Protein AF-0000000080960542 (afdb_homodimer)

Radius of gyration: 26.19 Å; Cα contacts (8 Å, |Δi|>4): 941; chains: 2; bounding box: 47×81×55 Å

Solvent-accessible surface are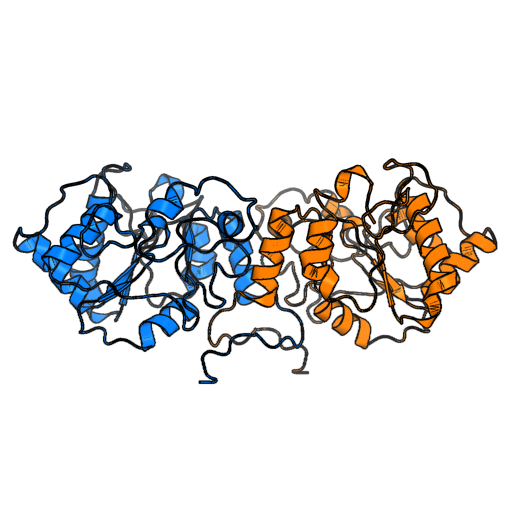a (backbone atoms only — not comparable to full-atom values): 26101 Å² total; per-residue (Å²): 63,54,46,80,87,36,41,79,65,24,39,49,44,38,52,74,43,56,47,66,71,45,94,74,78,77,46,41,22,39,49,66,56,92,57,85,34,47,47,62,75,48,72,84,54,70,68,29,45,28,58,48,51,52,49,48,51,44,51,40,55,74,76,39,51,88,77,48,57,64,49,73,50,46,40,45,34,39,46,54,37,60,46,19,45,50,58,67,50,67,81,56,62,37,81,40,38,32,35,34,32,26,55,27,39,87,88,28,94,90,25,25,35,38,52,51,22,11,35,34,28,16,46,37,25,48,51,38,53,49,46,25,47,74,70,61,78,27,73,94,82,52,49,50,38,30,58,42,50,21,46,38,32,55,75,58,66,30,42,77,50,81,56,44,47,98,85,66,16,42,20,38,25,61,44,42,65,65,78,36,31,43,70,67,69,95,60,85,74,54,70,79,56,66,35,40,61,59,87,76,55,70,11,81,67,25,53,29,41,49,38,25,24,30,4,79,35,50,48,52,46,41,46,38,48,48,41,33,45,64,41,40,38,50,54,90,66,75,61,88,75,54,88,78,73,112,66,53,45,81,88,35,40,78,62,22,39,47,44,38,52,72,44,54,46,65,72,44,93,76,79,77,46,40,21,39,50,64,56,93,57,86,34,46,47,64,75,48,72,85,55,72,69,28,46,29,57,50,51,54,48,48,54,46,51,38,56,73,76,39,48,88,76,47,58,64,49,76,49,46,41,44,33,39,46,53,38,61,47,20,46,51,58,67,49,68,80,56,62,40,81,41,39,31,36,35,32,28,52,26,40,87,88,28,94,89,25,26,34,38,52,50,21,11,35,33,27,18,44,37,25,48,52,38,53,49,46,26,46,75,70,60,79,26,73,94,81,51,48,49,39,31,59,43,50,21,45,37,32,54,74,57,66,30,42,77,51,82,55,44,46,99,86,66,17,42,20,39,25,61,45,43,65,65,78,37,32,44,70,69,70,95,59,83,76,55,70,75,57,68,35,40,62,59,87,76,56,70,13,82,69,25,54,29,40,48,37,24,24,30,4,81,35,51,49,52,47,42,45,40,49,47,40,32,45,64,41,38,40,49,55,90,64,75,62,88,77,55,88,78,70,113

Structure (mmCIF, N/CA/C/O backbone):
data_AF-0000000080960542-model_v1
#
loop_
_entity.id
_entity.type
_entity.pdbx_description
1 polymer 'Glycoprotein-N-acetylgalactosamine 3-beta-galactosyltransferase 1'
#
loop_
_atom_site.group_PDB
_atom_site.id
_atom_site.type_symbol
_atom_site.label_atom_id
_atom_site.label_alt_id
_atom_site.label_comp_id
_atom_site.label_asym_id
_atom_site.label_entity_id
_atom_site.label_seq_id
_atom_site.pdbx_PDB_ins_code
_atom_site.Cartn_x
_atom_site.Cartn_y
_atom_site.Cartn_z
_atom_site.occupancy
_atom_site.B_iso_or_equiv
_atom_site.auth_seq_id
_atom_site.auth_comp_id
_atom_site.auth_asym_id
_atom_site.auth_atom_id
_atom_site.pdbx_PDB_model_num
ATOM 1 N N . MET A 1 1 ? 9.867 -16.922 -12.336 1 95.31 1 MET A N 1
ATOM 2 C CA . MET A 1 1 ? 10.352 -16.953 -13.711 1 95.31 1 MET A CA 1
ATOM 3 C C . MET A 1 1 ? 11.039 -15.648 -14.078 1 95.31 1 MET A C 1
ATOM 5 O O . MET A 1 1 ? 10.484 -14.562 -13.867 1 95.31 1 MET A O 1
ATOM 9 N N . THR A 1 2 ? 12.234 -15.68 -14.602 1 93.56 2 THR A N 1
ATOM 10 C CA . THR A 1 2 ? 12.992 -14.477 -14.906 1 93.56 2 THR A CA 1
ATOM 11 C C . THR A 1 2 ? 13.82 -14.664 -16.172 1 93.56 2 THR A C 1
ATOM 13 O O . THR A 1 2 ? 13.719 -15.695 -16.844 1 93.56 2 THR A O 1
ATOM 16 N N . GLN A 1 3 ? 14.453 -13.609 -16.641 1 92.19 3 GLN A N 1
ATOM 17 C CA . GLN A 1 3 ? 15.375 -13.594 -17.766 1 92.19 3 GLN A CA 1
ATOM 18 C C . GLN A 1 3 ? 16.703 -12.938 -17.375 1 92.19 3 GLN A C 1
ATOM 20 O O . GLN A 1 3 ? 16.75 -12.109 -16.469 1 92.19 3 GLN A O 1
ATOM 25 N N . PRO A 1 4 ? 17.672 -13.328 -18.094 1 90.44 4 PRO A N 1
ATOM 26 C CA . PRO A 1 4 ? 19.016 -12.859 -17.719 1 90.44 4 PRO A CA 1
ATOM 27 C C . PRO A 1 4 ? 19.094 -11.344 -17.594 1 90.44 4 PRO A C 1
ATOM 29 O O . PRO A 1 4 ? 19.656 -10.82 -16.625 1 90.44 4 PRO A O 1
ATOM 32 N N . PRO A 1 5 ? 18.5 -10.562 -18.406 1 90.62 5 PRO A N 1
ATOM 33 C CA . PRO A 1 5 ? 18.641 -9.109 -18.297 1 90.62 5 PRO A CA 1
ATOM 34 C C . PRO A 1 5 ? 17.891 -8.531 -17.094 1 90.62 5 PRO A C 1
ATOM 36 O O . PRO A 1 5 ? 18.078 -7.371 -16.734 1 90.62 5 PRO A O 1
ATOM 39 N N . HIS A 1 6 ? 17.062 -9.359 -16.5 1 92.88 6 HIS A N 1
ATOM 40 C CA . HIS A 1 6 ? 16.172 -8.812 -15.484 1 92.88 6 HIS A CA 1
ATOM 41 C C . HIS A 1 6 ? 16.641 -9.172 -14.078 1 92.88 6 HIS A C 1
ATOM 43 O O . HIS A 1 6 ? 15.992 -8.82 -13.094 1 92.88 6 HIS A O 1
ATOM 49 N N . LEU A 1 7 ? 17.781 -9.844 -13.969 1 93.75 7 LEU A N 1
ATOM 50 C CA . LEU A 1 7 ? 18.219 -10.344 -12.672 1 93.75 7 LEU A CA 1
ATOM 51 C C . LEU A 1 7 ? 18.484 -9.195 -11.703 1 93.75 7 LEU A C 1
ATOM 53 O O . LEU A 1 7 ? 18.047 -9.227 -10.562 1 93.75 7 LEU A O 1
ATOM 57 N N . GLU A 1 8 ? 19.125 -8.164 -12.203 1 89.88 8 GLU A N 1
ATOM 58 C CA . GLU A 1 8 ? 19.438 -7.023 -11.352 1 89.88 8 GLU A CA 1
ATOM 59 C C . GLU A 1 8 ? 18.25 -6.082 -11.227 1 89.88 8 GLU A C 1
ATOM 61 O O . GLU A 1 8 ? 18 -5.527 -10.148 1 89.88 8 GLU A O 1
ATOM 66 N N . SER A 1 9 ? 17.531 -5.918 -12.234 1 92.44 9 SER A N 1
ATOM 67 C CA . SER A 1 9 ? 16.484 -4.902 -12.273 1 92.44 9 SER A CA 1
ATOM 68 C C . SER A 1 9 ? 15.195 -5.422 -11.664 1 92.44 9 SER A C 1
ATOM 70 O O . SER A 1 9 ? 14.336 -4.637 -11.25 1 92.44 9 SER A O 1
ATOM 72 N N . ARG A 1 10 ? 15.055 -6.758 -11.578 1 95.12 10 ARG A N 1
ATOM 73 C CA . ARG A 1 10 ? 13.781 -7.289 -11.109 1 95.12 10 ARG A CA 1
ATOM 74 C C . ARG A 1 10 ? 13.992 -8.398 -10.086 1 95.12 10 ARG A C 1
ATOM 76 O O . ARG A 1 10 ? 13.625 -8.25 -8.914 1 95.12 10 ARG A O 1
ATOM 83 N N . THR A 1 11 ? 14.695 -9.414 -10.445 1 96.56 11 THR A N 1
ATOM 84 C CA . THR A 1 11 ? 14.781 -10.648 -9.68 1 96.56 11 THR A CA 1
ATOM 85 C C . THR A 1 11 ? 15.391 -10.383 -8.305 1 96.56 11 THR A C 1
ATOM 87 O O . THR A 1 11 ? 14.953 -10.969 -7.305 1 96.56 11 THR A O 1
ATOM 90 N N . GLN A 1 12 ? 16.375 -9.578 -8.242 1 95.12 12 GLN A N 1
ATOM 91 C CA . GLN A 1 12 ? 17.016 -9.289 -6.961 1 95.12 12 GLN A CA 1
ATOM 92 C C . GLN A 1 12 ? 16.016 -8.68 -5.977 1 95.12 12 GLN A C 1
ATOM 94 O O . GLN A 1 12 ? 16.125 -8.906 -4.77 1 95.12 12 GLN A O 1
ATOM 99 N N . HIS A 1 13 ? 15.102 -7.895 -6.422 1 94.31 13 HIS A N 1
ATOM 100 C CA . HIS A 1 13 ? 14.125 -7.246 -5.555 1 94.31 13 HIS A CA 1
ATOM 101 C C . HIS A 1 13 ? 13.086 -8.242 -5.062 1 94.31 13 HIS A C 1
ATOM 103 O O . HIS A 1 13 ? 12.539 -8.086 -3.967 1 94.31 13 HIS A O 1
ATOM 109 N N . VAL A 1 14 ? 12.82 -9.297 -5.863 1 97.19 14 VAL A N 1
ATOM 110 C CA . VAL A 1 14 ? 12.016 -10.414 -5.379 1 97.19 14 VAL A CA 1
ATOM 111 C C . VAL A 1 14 ? 12.742 -11.109 -4.227 1 97.19 14 VAL A C 1
ATOM 113 O O . VAL A 1 14 ? 12.156 -11.336 -3.164 1 97.19 14 VAL A O 1
ATOM 116 N N . ARG A 1 15 ? 13.977 -11.391 -4.449 1 96.38 15 ARG A N 1
ATOM 117 C CA . ARG A 1 15 ? 14.797 -12.031 -3.43 1 96.38 15 ARG A CA 1
ATOM 118 C C . ARG A 1 15 ? 14.82 -11.211 -2.146 1 96.38 15 ARG A C 1
ATOM 120 O O . ARG A 1 15 ? 14.766 -11.766 -1.047 1 96.38 15 ARG A O 1
ATOM 127 N N . ASP A 1 16 ? 14.844 -9.906 -2.244 1 93.12 16 ASP A N 1
ATOM 128 C CA . ASP A 1 16 ? 15.031 -9.008 -1.105 1 93.12 16 ASP A CA 1
ATOM 129 C C . ASP A 1 16 ? 13.711 -8.711 -0.406 1 93.12 16 ASP A C 1
ATOM 131 O O . ASP A 1 16 ? 13.688 -8.086 0.652 1 93.12 16 ASP A O 1
ATOM 135 N N . THR A 1 17 ? 12.602 -9.125 -0.928 1 94.75 17 THR A N 1
ATOM 136 C CA . THR A 1 17 ? 11.297 -8.859 -0.336 1 94.75 17 THR A CA 1
ATOM 137 C C . THR A 1 17 ? 10.562 -10.164 -0.037 1 94.75 17 THR A C 1
ATOM 139 O O . THR A 1 17 ? 10.922 -10.883 0.896 1 94.75 17 THR A O 1
ATOM 142 N N . TRP A 1 18 ? 9.539 -10.508 -0.913 1 97.44 18 TRP A N 1
ATOM 143 C CA . TRP A 1 18 ? 8.672 -11.617 -0.547 1 97.44 18 TRP A CA 1
ATOM 144 C C . TRP A 1 18 ? 9.383 -12.953 -0.739 1 97.44 18 TRP A C 1
ATOM 146 O O . TRP A 1 18 ? 9 -13.961 -0.132 1 97.44 18 TRP A O 1
ATOM 156 N N . GLY A 1 19 ? 10.453 -12.992 -1.584 1 97.31 19 GLY A N 1
ATOM 157 C CA . GLY A 1 19 ? 11.203 -14.219 -1.779 1 97.31 19 GLY A CA 1
ATOM 158 C C . GLY A 1 19 ? 11.766 -14.789 -0.49 1 97.31 19 GLY A C 1
ATOM 159 O O . GLY A 1 19 ? 11.906 -16 -0.35 1 97.31 19 GLY A O 1
ATOM 160 N N . LYS A 1 20 ? 12.016 -13.961 0.473 1 95.94 20 LYS A N 1
ATOM 161 C CA . LYS A 1 20 ? 12.594 -14.367 1.75 1 95.94 20 LYS A CA 1
ATOM 162 C C . LYS A 1 20 ? 11.609 -15.188 2.572 1 95.94 20 LYS A C 1
ATOM 164 O O . LYS A 1 20 ? 12 -15.891 3.506 1 95.94 20 LYS A O 1
ATOM 169 N N . ARG A 1 21 ? 10.445 -15.172 2.23 1 95.81 21 ARG A N 1
ATOM 170 C CA . ARG A 1 21 ? 9.406 -15.805 3.033 1 95.81 21 ARG A CA 1
ATOM 171 C C . ARG A 1 21 ? 9.039 -17.172 2.471 1 95.81 21 ARG A C 1
ATOM 173 O O . ARG A 1 21 ? 8.211 -17.891 3.045 1 95.81 21 ARG A O 1
ATOM 180 N N . CYS A 1 22 ? 9.641 -17.484 1.341 1 97.12 22 CYS A N 1
ATOM 181 C CA . CYS A 1 22 ? 9.391 -18.781 0.727 1 97.12 22 CYS A CA 1
ATOM 182 C C . CYS A 1 22 ? 10.109 -19.891 1.483 1 97.12 22 CYS A C 1
ATOM 184 O O . CYS A 1 22 ? 11.211 -19.688 1.997 1 97.12 22 CYS A O 1
ATOM 186 N N . ASN A 1 23 ? 9.461 -21.047 1.606 1 96.94 23 ASN A N 1
ATOM 187 C CA . ASN A 1 23 ? 10.188 -22.219 2.082 1 96.94 23 ASN A CA 1
ATOM 188 C C . ASN A 1 23 ? 11.336 -22.594 1.149 1 96.94 23 ASN A C 1
ATOM 190 O O . ASN A 1 23 ? 12.438 -22.906 1.606 1 96.94 23 ASN A O 1
ATOM 194 N N . ILE A 1 24 ? 11.047 -22.672 -0.065 1 97.69 24 ILE A N 1
ATOM 195 C CA . ILE A 1 24 ? 12 -22.906 -1.145 1 97.69 24 ILE A CA 1
ATOM 196 C C . ILE A 1 24 ? 11.703 -21.953 -2.307 1 97.69 24 ILE A C 1
ATOM 198 O O . ILE A 1 24 ? 10.547 -21.812 -2.717 1 97.69 24 ILE A O 1
ATOM 202 N N . ILE A 1 25 ? 12.703 -21.234 -2.793 1 97.75 25 ILE A N 1
ATOM 203 C CA . ILE A 1 25 ? 12.531 -20.375 -3.961 1 97.75 25 ILE A CA 1
ATOM 204 C C . ILE A 1 25 ? 13.562 -20.734 -5.023 1 97.75 25 ILE A C 1
ATOM 206 O O . ILE A 1 25 ? 14.75 -20.906 -4.715 1 97.75 25 ILE A O 1
ATOM 210 N N . LEU A 1 26 ? 13.094 -20.984 -6.188 1 97.75 26 LEU A N 1
ATOM 211 C CA . LEU A 1 26 ? 13.945 -21.234 -7.344 1 97.75 26 LEU A CA 1
ATOM 212 C C . LEU A 1 26 ? 13.812 -20.125 -8.375 1 97.75 26 LEU A C 1
ATOM 214 O O . LEU A 1 26 ? 12.695 -19.766 -8.758 1 97.75 26 LEU A O 1
ATOM 218 N N . TYR A 1 27 ? 14.891 -19.516 -8.789 1 97.31 27 TYR A N 1
ATOM 219 C CA . TYR A 1 27 ? 14.891 -18.531 -9.867 1 97.31 27 TYR A CA 1
ATOM 220 C C . TYR A 1 27 ? 15.172 -19.203 -11.211 1 97.31 27 TYR A C 1
ATOM 222 O O . TYR A 1 27 ? 16.328 -19.453 -11.555 1 97.31 27 TYR A O 1
ATOM 230 N N . MET A 1 28 ? 14.078 -19.438 -11.914 1 95.94 28 MET A N 1
ATOM 231 C CA . MET A 1 28 ? 14.148 -20.172 -13.172 1 95.94 28 MET A CA 1
ATOM 232 C C . MET A 1 28 ? 14.453 -19.25 -14.336 1 95.94 28 MET A C 1
ATOM 234 O O . MET A 1 28 ? 13.719 -18.297 -14.594 1 95.94 28 MET A O 1
ATOM 238 N N . SER A 1 29 ? 15.523 -19.484 -14.992 1 93.69 29 SER A N 1
ATOM 239 C CA . SER A 1 29 ? 15.969 -18.672 -16.125 1 93.69 29 SER A CA 1
ATOM 240 C C . SER A 1 29 ? 16.438 -19.547 -17.281 1 93.69 29 SER A C 1
ATOM 242 O O . SER A 1 29 ? 16.406 -20.781 -17.203 1 93.69 29 SER A O 1
ATOM 244 N N . SER A 1 30 ? 16.734 -18.906 -18.422 1 90.88 30 SER A N 1
ATOM 245 C CA . SER A 1 30 ? 17.203 -19.656 -19.594 1 90.88 30 SER A CA 1
ATOM 246 C C . SER A 1 30 ?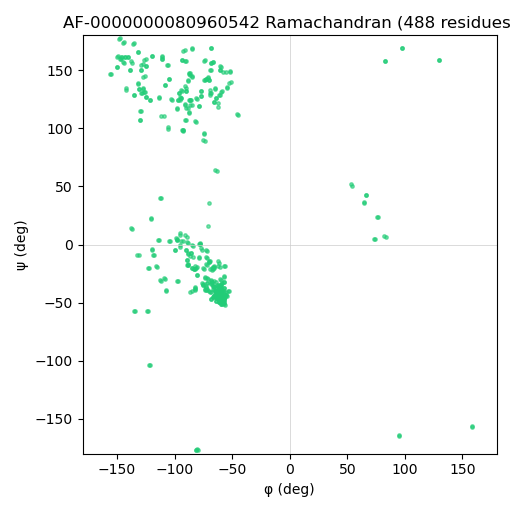 18.625 -20.156 -19.375 1 90.88 30 SER A C 1
ATOM 248 O O . SER A 1 30 ? 19 -21.188 -19.938 1 90.88 30 SER A O 1
ATOM 250 N N . LYS A 1 31 ? 19.359 -19.453 -18.609 1 89.69 31 LYS A N 1
ATOM 251 C CA . LYS A 1 31 ? 20.75 -19.812 -18.391 1 89.69 31 LYS A CA 1
ATOM 252 C C . LYS A 1 31 ? 21.141 -19.672 -16.922 1 89.69 31 LYS A C 1
ATOM 254 O O . LYS A 1 31 ? 20.469 -18.953 -16.156 1 89.69 31 LYS A O 1
ATOM 259 N N . GLU A 1 32 ? 22.203 -20.406 -16.578 1 89.56 32 GLU A N 1
ATOM 260 C CA . GLU A 1 32 ? 22.797 -20.203 -15.266 1 89.56 32 GLU A CA 1
ATOM 261 C C . GLU A 1 32 ? 23.484 -18.844 -15.172 1 89.56 32 GLU A C 1
ATOM 263 O O . GLU A 1 32 ? 23.922 -18.297 -16.188 1 89.56 32 GLU A O 1
ATOM 268 N N . SER A 1 33 ? 23.5 -18.312 -14.008 1 90 33 SER A N 1
ATOM 269 C CA . SER A 1 33 ? 24.141 -17.031 -13.766 1 90 33 SER A CA 1
ATOM 270 C C . SER A 1 33 ? 24.734 -16.953 -12.359 1 90 33 SER A C 1
ATOM 272 O O . SER A 1 33 ? 24.672 -17.922 -11.602 1 90 33 SER A O 1
ATOM 274 N N . ASP A 1 34 ? 25.375 -15.852 -12.07 1 88.81 34 ASP A N 1
ATOM 275 C CA . ASP A 1 34 ? 25.891 -15.648 -10.719 1 88.81 34 ASP A CA 1
ATOM 276 C C . ASP A 1 34 ? 24.75 -15.531 -9.703 1 88.81 34 ASP A C 1
ATOM 278 O O . ASP A 1 34 ? 24.922 -15.852 -8.531 1 88.81 34 ASP A O 1
ATOM 282 N N . PHE A 1 35 ? 23.719 -14.984 -10.273 1 89.5 35 PHE A N 1
ATOM 283 C CA . PHE A 1 35 ? 22.5 -15.141 -9.492 1 89.5 35 PHE A CA 1
ATOM 284 C C . PHE A 1 35 ? 22.109 -16.609 -9.383 1 89.5 35 PHE A C 1
ATOM 286 O O . PHE A 1 35 ? 22.312 -17.391 -10.32 1 89.5 35 PHE A O 1
ATOM 293 N N . PRO A 1 36 ? 21.75 -17.125 -8.242 1 91.56 36 PRO A N 1
ATOM 294 C CA . PRO A 1 36 ? 21.484 -18.562 -8.109 1 91.56 36 PRO A CA 1
ATOM 295 C C . PRO A 1 36 ? 20.281 -19.016 -8.938 1 91.56 36 PRO A C 1
ATOM 297 O O . PRO A 1 36 ? 19.359 -19.625 -8.406 1 91.56 36 PRO A O 1
ATOM 300 N N . THR A 1 37 ? 20.469 -18.875 -10.242 1 94.44 37 THR A N 1
ATOM 301 C CA . THR A 1 37 ? 19.422 -19.266 -11.164 1 94.44 37 THR A CA 1
ATOM 302 C C . THR A 1 37 ? 19.547 -20.75 -11.516 1 94.44 37 THR A C 1
ATOM 304 O O . THR A 1 37 ? 20.641 -21.312 -11.508 1 94.44 37 THR A O 1
ATOM 307 N N . VAL A 1 38 ? 18.422 -21.359 -11.719 1 94.44 38 VAL A N 1
ATOM 308 C CA . VAL A 1 38 ? 18.359 -22.656 -12.391 1 94.44 38 VAL A CA 1
ATOM 309 C C . VAL A 1 38 ? 18.266 -22.453 -13.898 1 94.44 38 VAL A C 1
ATOM 311 O O . VAL A 1 38 ? 17.281 -21.891 -14.391 1 94.44 38 VAL A O 1
ATOM 314 N N . GLY A 1 39 ? 19.281 -22.844 -14.578 1 93.5 39 GLY A N 1
ATOM 315 C CA . GLY A 1 39 ? 19.281 -22.75 -16.031 1 93.5 39 GLY A CA 1
ATOM 316 C C . GLY A 1 39 ? 18.484 -23.859 -16.703 1 93.5 39 GLY A C 1
ATOM 317 O O . GLY A 1 39 ? 18.844 -25.031 -16.609 1 93.5 39 GLY A O 1
ATOM 318 N N . LEU A 1 40 ? 17.438 -23.531 -17.453 1 91.88 40 LEU A N 1
ATOM 319 C CA . LEU A 1 40 ? 16.531 -24.516 -18.016 1 91.88 40 LEU A CA 1
ATOM 320 C C . LEU A 1 40 ? 16.938 -24.875 -19.453 1 91.88 40 LEU A C 1
ATOM 322 O O . LEU A 1 40 ? 16.359 -25.766 -20.062 1 91.88 40 LEU A O 1
ATOM 326 N N . ASN A 1 41 ? 17.953 -24.266 -19.906 1 86.25 41 ASN A N 1
ATOM 327 C CA . ASN A 1 41 ? 18.5 -24.516 -21.234 1 86.25 41 ASN A CA 1
ATOM 328 C C . ASN A 1 41 ? 17.422 -24.375 -22.312 1 86.25 41 ASN A C 1
ATOM 330 O O . ASN A 1 41 ? 17.234 -25.281 -23.125 1 86.25 41 ASN A O 1
ATOM 334 N N . VAL A 1 42 ? 16.734 -23.234 -22.266 1 85.56 42 VAL A N 1
ATOM 335 C CA . VAL A 1 42 ? 15.719 -22.891 -23.25 1 85.56 42 VAL A CA 1
ATOM 336 C C . VAL A 1 42 ? 16.031 -21.516 -23.844 1 85.56 42 VAL A C 1
ATOM 338 O O . VAL A 1 42 ? 16.828 -20.766 -23.281 1 85.56 42 VAL A O 1
ATOM 341 N N . SER A 1 43 ? 15.469 -21.312 -25.016 1 80.88 43 SER A N 1
ATOM 342 C CA . SER A 1 43 ? 15.633 -20 -25.625 1 80.88 43 SER A CA 1
ATOM 343 C C . SER A 1 43 ? 14.781 -18.938 -24.922 1 80.88 43 SER A C 1
ATOM 345 O O . SER A 1 43 ? 13.875 -19.281 -24.156 1 80.88 43 SER A O 1
ATOM 347 N N . GLU A 1 44 ? 15.219 -17.672 -25.125 1 77 44 GLU A N 1
ATOM 348 C CA . GLU A 1 44 ? 14.492 -16.578 -24.5 1 77 44 GLU A CA 1
ATOM 349 C C . GLU A 1 44 ? 13.438 -16 -25.438 1 77 44 GLU A C 1
ATOM 351 O O . GLU A 1 44 ? 13.547 -16.141 -26.656 1 77 44 GLU A O 1
ATOM 356 N N . GLY A 1 45 ? 12.438 -15.32 -24.938 1 71 45 GLY A N 1
ATOM 357 C CA . GLY A 1 45 ? 11.367 -14.672 -25.672 1 71 45 GLY A CA 1
ATOM 358 C C . GLY A 1 45 ? 9.984 -15.031 -25.156 1 71 45 GLY A C 1
ATOM 359 O O . GLY A 1 45 ? 9.812 -16.062 -24.5 1 71 45 GLY A O 1
ATOM 360 N N . ARG A 1 46 ? 9.062 -14.188 -25.469 1 65.94 46 ARG A N 1
ATOM 361 C CA . ARG A 1 46 ? 7.688 -14.398 -25.031 1 65.94 46 ARG A CA 1
ATOM 362 C C . ARG A 1 46 ? 7.137 -15.719 -25.562 1 65.94 46 ARG A C 1
ATOM 364 O O . ARG A 1 46 ? 6.398 -16.422 -24.859 1 65.94 46 ARG A O 1
ATOM 371 N N . SER A 1 47 ? 7.633 -16.078 -26.703 1 73.88 47 SER A N 1
ATOM 372 C CA . SER A 1 47 ? 7.137 -17.297 -27.344 1 73.88 47 SER A CA 1
ATOM 373 C C . SER A 1 47 ? 7.715 -18.547 -26.688 1 73.88 47 SER A C 1
ATOM 375 O O . SER A 1 47 ? 7.227 -19.656 -26.906 1 73.88 47 SER A O 1
ATOM 377 N N . GLN A 1 48 ? 8.562 -18.25 -25.766 1 83.31 48 GLN A N 1
ATOM 378 C CA . GLN A 1 48 ? 9.211 -19.406 -25.156 1 83.31 48 GLN A CA 1
ATOM 379 C C . GLN A 1 48 ? 8.828 -19.547 -23.688 1 83.31 48 GLN A C 1
ATOM 381 O O . GLN A 1 48 ? 9.312 -20.438 -22.984 1 83.31 48 GLN A O 1
ATOM 386 N N . LEU A 1 49 ? 7.961 -18.656 -23.344 1 87.56 49 LEU A N 1
ATOM 387 C CA . LEU A 1 49 ? 7.625 -18.656 -21.922 1 87.56 49 LEU A CA 1
ATOM 388 C C . LEU A 1 49 ? 6.98 -19.969 -21.5 1 87.56 49 LEU A C 1
ATOM 390 O O . LEU A 1 49 ? 7.289 -20.5 -20.438 1 87.56 49 LEU A O 1
ATOM 394 N N . TYR A 1 50 ? 6.121 -20.484 -22.328 1 92.44 50 TYR A N 1
ATOM 395 C CA . TYR A 1 50 ? 5.484 -21.75 -21.953 1 92.44 50 TYR A CA 1
ATOM 396 C C . TYR A 1 50 ? 6.504 -22.875 -21.922 1 92.44 50 TYR A C 1
ATOM 398 O O . TYR A 1 50 ? 6.445 -23.734 -21.031 1 92.44 50 TYR A O 1
ATOM 406 N N . TRP A 1 51 ? 7.422 -22.875 -22.844 1 92.19 51 TRP A N 1
ATOM 407 C CA . TRP A 1 51 ? 8.469 -23.891 -22.828 1 92.19 51 TRP A CA 1
ATOM 408 C C . TRP A 1 51 ? 9.289 -23.797 -21.547 1 92.19 51 TRP A C 1
ATOM 410 O O . TRP A 1 51 ? 9.633 -24.828 -20.953 1 92.19 51 TRP A O 1
ATOM 420 N N . LYS A 1 52 ? 9.57 -22.625 -21.141 1 93.25 52 LYS A N 1
ATOM 421 C CA . LYS A 1 52 ? 10.289 -22.422 -19.891 1 93.25 52 LYS A CA 1
ATOM 422 C C . LYS A 1 52 ? 9.492 -22.969 -18.703 1 93.25 52 LYS A C 1
ATOM 424 O O . LYS A 1 52 ? 10.062 -23.562 -17.797 1 93.25 52 LYS A O 1
ATOM 429 N N . THR A 1 53 ? 8.219 -22.766 -18.688 1 95.75 53 THR A N 1
ATOM 430 C CA . THR A 1 53 ? 7.34 -23.234 -17.625 1 95.75 53 THR A CA 1
ATOM 431 C C . THR A 1 53 ? 7.32 -24.766 -17.578 1 95.75 53 THR A C 1
ATOM 433 O O . THR A 1 53 ? 7.406 -25.359 -16.5 1 95.75 53 THR A O 1
ATOM 436 N N . ILE A 1 54 ? 7.238 -25.391 -18.75 1 96.25 54 ILE A N 1
ATOM 437 C CA . ILE A 1 54 ? 7.23 -26.859 -18.844 1 96.25 54 ILE A CA 1
ATOM 438 C C . ILE A 1 54 ? 8.516 -27.422 -18.25 1 96.25 54 ILE A C 1
ATOM 440 O O . ILE A 1 54 ? 8.477 -28.297 -17.375 1 96.25 54 ILE A O 1
ATOM 444 N N . ARG A 1 55 ? 9.617 -26.891 -18.703 1 95.69 55 ARG A N 1
ATOM 445 C CA . ARG A 1 55 ? 10.906 -27.375 -18.219 1 95.69 55 ARG A CA 1
ATOM 446 C C . ARG A 1 55 ? 11.078 -27.109 -16.734 1 95.69 55 ARG A C 1
ATOM 448 O O . ARG A 1 55 ? 11.68 -27.906 -16.016 1 95.69 55 ARG A O 1
ATOM 455 N N . ALA A 1 56 ? 10.602 -26 -16.297 1 97.12 56 ALA A N 1
ATOM 456 C CA . ALA A 1 56 ? 10.688 -25.656 -14.883 1 97.12 56 ALA A CA 1
ATOM 457 C C . ALA A 1 56 ? 9.93 -26.672 -14.023 1 97.12 56 ALA A C 1
ATOM 459 O O . ALA A 1 56 ? 10.453 -27.156 -13.016 1 97.12 56 ALA A O 1
ATOM 460 N N . PHE A 1 57 ? 8.688 -26.969 -14.383 1 98.12 57 PHE A N 1
ATOM 461 C CA . PHE A 1 57 ? 7.891 -27.906 -13.594 1 98.12 57 PHE A CA 1
ATOM 462 C C . PHE A 1 57 ? 8.469 -29.312 -13.68 1 98.12 57 PHE A C 1
ATOM 464 O O . PHE A 1 57 ? 8.391 -30.078 -12.711 1 98.12 57 PHE A O 1
ATOM 471 N N . GLN A 1 58 ? 9.07 -29.672 -14.82 1 97.88 58 GLN A N 1
ATOM 472 C CA . GLN A 1 58 ? 9.773 -30.953 -14.906 1 97.88 58 GLN A CA 1
ATOM 473 C C . GLN A 1 58 ? 10.953 -31 -13.938 1 97.88 58 GLN A C 1
ATOM 475 O O . GLN A 1 58 ? 11.172 -32 -13.266 1 97.88 58 GLN A O 1
ATOM 480 N N . HIS A 1 59 ? 11.703 -29.906 -13.953 1 97.5 59 HIS A N 1
ATOM 481 C CA . HIS A 1 59 ? 12.82 -29.797 -13.016 1 97.5 59 HIS A CA 1
ATOM 482 C C . HIS A 1 59 ? 12.344 -29.953 -11.578 1 97.5 59 HIS A C 1
ATOM 484 O O . HIS A 1 59 ? 12.945 -30.688 -10.789 1 97.5 59 HIS A O 1
ATOM 490 N N . ILE A 1 60 ? 11.273 -29.297 -11.195 1 98.31 60 ILE A N 1
ATOM 491 C CA . ILE A 1 60 ? 10.742 -29.328 -9.844 1 98.31 60 ILE A CA 1
ATOM 492 C C . ILE A 1 60 ? 10.234 -30.734 -9.516 1 98.31 60 ILE A C 1
ATOM 494 O O . ILE A 1 60 ? 10.469 -31.25 -8.414 1 98.31 60 ILE A O 1
ATOM 498 N N . HIS A 1 61 ? 9.523 -31.312 -10.453 1 98.56 61 HIS A N 1
ATOM 499 C CA . HIS A 1 61 ? 9.031 -32.656 -10.258 1 98.56 61 HIS A CA 1
ATOM 500 C C . HIS A 1 61 ? 10.18 -33.625 -9.977 1 98.56 61 HIS A C 1
ATOM 502 O O . HIS A 1 61 ? 10.078 -34.469 -9.078 1 98.56 61 HIS A O 1
ATOM 508 N N . LYS A 1 62 ? 11.25 -33.5 -10.695 1 97.94 62 LYS A N 1
ATOM 509 C CA . LYS A 1 62 ? 12.391 -34.406 -10.594 1 97.94 62 LYS A CA 1
ATOM 510 C C . LYS A 1 62 ? 13.164 -34.156 -9.305 1 97.94 62 LYS A C 1
ATOM 512 O O . LYS A 1 62 ? 13.594 -35.125 -8.648 1 97.94 62 LYS A O 1
ATOM 517 N N . HIS A 1 63 ? 13.297 -32.938 -8.844 1 97.69 63 HIS A N 1
ATOM 518 C CA . HIS A 1 63 ? 14.289 -32.656 -7.812 1 97.69 63 HIS A CA 1
ATOM 519 C C . HIS A 1 63 ? 13.617 -32.219 -6.516 1 97.69 63 HIS A C 1
ATOM 521 O O . HIS A 1 63 ? 14.234 -32.25 -5.449 1 97.69 63 HIS A O 1
ATOM 527 N N . HIS A 1 64 ? 12.312 -31.766 -6.645 1 97.5 64 HIS A N 1
ATOM 528 C CA . HIS A 1 64 ? 11.773 -31.094 -5.473 1 97.5 64 HIS A CA 1
ATOM 529 C C . HIS A 1 64 ? 10.344 -31.516 -5.188 1 97.5 64 HIS A C 1
ATOM 531 O O . HIS A 1 64 ? 9.633 -30.875 -4.426 1 97.5 64 HIS A O 1
ATOM 537 N N . LEU A 1 65 ? 9.859 -32.594 -5.785 1 97.75 65 LEU A N 1
ATOM 538 C CA . LEU A 1 65 ? 8.461 -32.969 -5.637 1 97.75 65 LEU A CA 1
ATOM 539 C C . LEU A 1 65 ? 8.117 -33.219 -4.168 1 97.75 65 LEU A C 1
ATOM 541 O O . LEU A 1 65 ? 7.031 -32.812 -3.715 1 97.75 65 LEU A O 1
ATOM 545 N N . ASP A 1 66 ? 9.039 -33.781 -3.451 1 97.25 66 ASP A N 1
ATOM 546 C CA . ASP A 1 66 ? 8.734 -34.156 -2.078 1 97.25 66 ASP A CA 1
ATOM 547 C C . ASP A 1 66 ? 9.242 -33.125 -1.086 1 97.25 66 ASP A C 1
ATOM 549 O O . ASP A 1 66 ? 9.133 -33.312 0.128 1 97.25 66 ASP A O 1
ATOM 553 N N . ASP A 1 67 ? 9.781 -32 -1.621 1 97.5 67 ASP A N 1
ATOM 554 C CA . ASP A 1 67 ? 10.312 -30.953 -0.756 1 97.5 67 ASP A CA 1
ATOM 555 C C . ASP A 1 67 ? 9.234 -29.938 -0.383 1 97.5 67 ASP A C 1
ATOM 557 O O . ASP A 1 67 ? 9.422 -29.125 0.521 1 97.5 67 ASP A O 1
ATOM 561 N N . ALA A 1 68 ? 8.047 -29.984 -1.12 1 96.62 68 ALA A N 1
ATOM 562 C CA . ALA A 1 68 ? 6.977 -29.016 -0.888 1 96.62 68 ALA A CA 1
ATOM 563 C C . ALA A 1 68 ? 5.613 -29.641 -1.178 1 96.62 68 ALA A C 1
ATOM 565 O O . ALA A 1 68 ? 5.523 -30.703 -1.801 1 96.62 68 ALA A O 1
ATOM 566 N N . ASP A 1 69 ? 4.59 -29 -0.665 1 96.25 69 ASP A N 1
ATOM 567 C CA . ASP A 1 69 ? 3.221 -29.484 -0.838 1 96.25 69 ASP A CA 1
ATOM 568 C C . ASP A 1 69 ? 2.52 -28.75 -1.975 1 96.25 69 ASP A C 1
ATOM 570 O O . ASP A 1 69 ? 1.587 -29.266 -2.584 1 96.25 69 ASP A O 1
ATOM 574 N N . TRP A 1 70 ? 2.875 -27.562 -2.15 1 98.44 70 TRP A N 1
ATOM 575 C CA . TRP A 1 70 ? 2.32 -26.703 -3.184 1 98.44 70 TRP A CA 1
ATOM 576 C C . TRP A 1 70 ? 3.43 -26.047 -3.994 1 98.44 70 TRP A C 1
ATOM 578 O O . TRP A 1 70 ? 4.523 -25.797 -3.479 1 98.44 70 TRP A O 1
ATOM 588 N N . PHE A 1 71 ? 3.15 -25.75 -5.297 1 98.75 71 PHE A N 1
ATOM 589 C CA . PHE A 1 71 ? 4.16 -25.234 -6.215 1 98.75 71 PHE A CA 1
ATOM 590 C C . PHE A 1 71 ? 3.646 -23.984 -6.938 1 98.75 71 PHE A C 1
ATOM 592 O O . PHE A 1 71 ? 2.783 -24.078 -7.812 1 98.75 71 PHE A O 1
ATOM 599 N N . LEU A 1 72 ? 4.156 -22.812 -6.59 1 98.69 72 LEU A N 1
ATOM 600 C CA . LEU A 1 72 ? 3.75 -21.531 -7.137 1 98.69 72 LEU A CA 1
ATOM 601 C C . LEU A 1 72 ? 4.648 -21.125 -8.297 1 98.69 72 LEU A C 1
ATOM 603 O O . LEU A 1 72 ? 5.875 -21.172 -8.188 1 98.69 72 LEU A O 1
ATOM 607 N N . LYS A 1 73 ? 4.059 -20.828 -9.406 1 98.56 73 LYS A N 1
ATOM 608 C CA . LYS A 1 73 ? 4.746 -20.109 -10.477 1 98.56 73 LYS A CA 1
ATOM 609 C C . LYS A 1 73 ? 4.422 -18.609 -10.422 1 98.56 73 LYS A C 1
ATOM 611 O O . LYS A 1 73 ? 3.25 -18.219 -10.422 1 98.56 73 LYS A O 1
ATOM 616 N N . ALA A 1 74 ? 5.363 -17.781 -10.352 1 98.12 74 ALA A N 1
ATOM 617 C CA . ALA A 1 74 ? 5.223 -16.328 -10.406 1 98.12 74 ALA A CA 1
ATOM 618 C C . ALA A 1 74 ? 6.328 -15.695 -11.25 1 98.12 74 ALA A C 1
ATOM 620 O O . ALA A 1 74 ? 7.43 -16.234 -11.352 1 98.12 74 ALA A O 1
ATOM 621 N N . ASP A 1 75 ? 6.062 -14.609 -11.859 1 96.62 75 ASP A N 1
ATOM 622 C CA . ASP A 1 75 ? 7.051 -13.883 -12.648 1 96.62 75 ASP A CA 1
ATOM 623 C C . ASP A 1 75 ? 7.891 -12.961 -11.766 1 96.62 75 ASP A C 1
ATOM 625 O O . ASP A 1 75 ? 7.535 -12.703 -10.617 1 96.62 75 ASP A O 1
ATOM 629 N N . ASP A 1 76 ? 8.961 -12.445 -12.32 1 96.94 76 ASP A N 1
ATOM 630 C CA . ASP A 1 76 ? 9.914 -11.648 -11.547 1 96.94 76 ASP A CA 1
ATOM 631 C C . ASP A 1 76 ? 9.383 -10.234 -11.32 1 96.94 76 ASP A C 1
ATOM 633 O O . ASP A 1 76 ? 10.062 -9.406 -10.719 1 96.94 76 ASP A O 1
ATOM 637 N N . ASP A 1 77 ? 8.172 -9.93 -11.812 1 97.62 77 ASP A N 1
ATOM 638 C CA . ASP A 1 77 ? 7.516 -8.664 -11.5 1 97.62 77 ASP A CA 1
ATOM 639 C C . ASP A 1 77 ? 6.172 -8.891 -10.812 1 97.62 77 ASP A C 1
ATOM 641 O O . ASP A 1 77 ? 5.262 -8.07 -10.93 1 97.62 77 ASP A O 1
ATOM 645 N N . THR A 1 78 ? 6 -10.078 -10.188 1 98.38 78 THR A N 1
ATOM 646 C CA . THR A 1 78 ? 4.836 -10.391 -9.367 1 98.38 78 THR A CA 1
ATOM 647 C C . THR A 1 78 ? 5.184 -10.297 -7.879 1 98.38 78 THR A C 1
ATOM 649 O O . THR A 1 78 ? 6.207 -10.828 -7.441 1 98.38 78 THR A O 1
ATOM 652 N N . PHE A 1 79 ? 4.418 -9.477 -7.148 1 98.38 79 PHE A N 1
ATOM 653 C CA . PHE A 1 79 ? 4.52 -9.445 -5.695 1 98.38 79 PHE A CA 1
ATOM 654 C C . PHE A 1 79 ? 3.559 -10.438 -5.062 1 98.38 79 PHE A C 1
ATOM 656 O O . PHE A 1 79 ? 2.375 -10.469 -5.402 1 98.38 79 PHE A O 1
ATOM 663 N N . VAL A 1 80 ? 4.086 -11.266 -4.086 1 98.69 80 VAL A N 1
ATOM 664 C CA . VAL A 1 80 ? 3.26 -12.312 -3.492 1 98.69 80 VAL A CA 1
ATOM 665 C C . VAL A 1 80 ? 3.264 -12.172 -1.972 1 98.69 80 VAL A C 1
ATOM 667 O O . VAL A 1 80 ? 4.316 -11.969 -1.363 1 98.69 80 VAL A O 1
ATOM 670 N N . VAL A 1 81 ? 2.102 -12.203 -1.367 1 98.25 81 VAL A N 1
ATOM 671 C CA . VAL A 1 81 ? 1.947 -12.312 0.08 1 98.25 81 VAL A CA 1
ATOM 672 C C . VAL A 1 81 ? 1.794 -13.781 0.472 1 98.25 81 VAL A C 1
ATOM 674 O O . VAL A 1 81 ? 0.678 -14.305 0.517 1 98.25 81 VAL A O 1
ATOM 677 N N . LEU A 1 82 ? 2.879 -14.391 0.905 1 97.94 82 LEU A N 1
ATOM 678 C CA . LEU A 1 82 ? 2.963 -15.836 1.054 1 97.94 82 LEU A CA 1
ATOM 679 C C . LEU A 1 82 ? 2.062 -16.312 2.186 1 97.94 82 LEU A C 1
ATOM 681 O O . LEU A 1 82 ? 1.514 -17.422 2.121 1 97.94 82 LEU A O 1
ATOM 685 N N . GLU A 1 83 ? 1.874 -15.523 3.279 1 96.75 83 GLU A N 1
ATOM 686 C CA . GLU A 1 83 ? 0.989 -15.883 4.383 1 96.75 83 GLU A CA 1
ATOM 687 C C . GLU A 1 83 ? -0.443 -16.078 3.898 1 96.75 83 GLU A C 1
ATOM 689 O O . GLU A 1 83 ? -1.12 -17.031 4.316 1 96.75 83 GLU A O 1
ATOM 694 N N . ASN A 1 84 ? -0.796 -15.219 3.02 1 97.44 84 ASN A N 1
ATOM 695 C CA . ASN A 1 84 ? -2.154 -15.312 2.492 1 97.44 84 ASN A CA 1
ATOM 696 C C . ASN A 1 84 ? -2.314 -16.516 1.558 1 97.44 84 ASN A C 1
ATOM 698 O O . ASN A 1 84 ? -3.361 -17.156 1.544 1 97.44 84 ASN A O 1
ATOM 702 N N . LEU A 1 85 ? -1.28 -16.781 0.762 1 98.06 85 LEU A N 1
ATOM 703 C CA . LEU A 1 85 ? -1.293 -17.969 -0.081 1 98.06 85 LEU A CA 1
ATOM 704 C C . LEU A 1 85 ? -1.419 -19.234 0.766 1 98.06 85 LEU A C 1
ATOM 706 O O . LEU A 1 85 ? -2.252 -20.094 0.48 1 98.06 85 LEU A O 1
ATOM 710 N N . ARG A 1 86 ? -0.605 -19.328 1.8 1 97.19 86 ARG A N 1
ATOM 711 C CA . ARG A 1 86 ? -0.627 -20.5 2.674 1 97.19 86 ARG A CA 1
ATOM 712 C C . ARG A 1 86 ? -1.993 -20.672 3.334 1 97.19 86 ARG A C 1
ATOM 714 O O . ARG A 1 86 ? -2.51 -21.781 3.434 1 97.19 86 ARG A O 1
ATOM 721 N N . TYR A 1 87 ? -2.521 -19.578 3.809 1 96.06 87 TYR A N 1
ATOM 722 C CA . TYR A 1 87 ? -3.844 -19.625 4.422 1 96.06 87 TYR A CA 1
ATOM 723 C C . TYR A 1 87 ? -4.879 -20.172 3.445 1 96.06 87 TYR A C 1
ATOM 725 O O . TYR A 1 87 ? -5.652 -21.078 3.791 1 96.06 87 TYR A O 1
ATOM 733 N N . GLY A 1 88 ? -4.883 -19.656 2.209 1 95.75 88 GLY A N 1
ATOM 734 C CA . GLY A 1 88 ? -5.832 -20.109 1.205 1 95.75 88 GLY A CA 1
ATOM 735 C C . GLY A 1 88 ? -5.691 -21.578 0.869 1 95.75 88 GLY A C 1
ATOM 736 O O . GLY A 1 88 ? -6.688 -22.281 0.662 1 95.75 88 GLY A O 1
ATOM 737 N N . LEU A 1 89 ? -4.504 -22.047 0.847 1 97.38 89 LEU A N 1
ATOM 738 C CA . LEU A 1 89 ? -4.215 -23.406 0.444 1 97.38 89 LEU A CA 1
ATOM 739 C C . LEU A 1 89 ? -4.426 -24.375 1.606 1 97.38 89 LEU A C 1
ATOM 741 O O . LEU A 1 89 ? -4.59 -25.578 1.398 1 97.38 89 LEU A O 1
ATOM 745 N N . SER A 1 90 ? -4.406 -23.906 2.84 1 95.25 90 SER A N 1
ATOM 746 C CA . SER A 1 90 ? -4.457 -24.734 4.039 1 95.25 90 SER A CA 1
ATOM 747 C C . SER A 1 90 ? -5.758 -25.531 4.105 1 95.25 90 SER A C 1
ATOM 749 O O . SER A 1 90 ? -5.844 -26.531 4.824 1 95.25 90 SER A O 1
ATOM 751 N N . LYS A 1 91 ? -6.691 -25.156 3.336 1 92.5 91 LYS A N 1
ATOM 752 C CA . LYS A 1 91 ? -8.008 -25.781 3.379 1 92.5 91 LYS A CA 1
ATOM 753 C C . LYS A 1 91 ? -8.109 -26.922 2.371 1 92.5 91 LYS A C 1
ATOM 755 O O . LYS A 1 91 ? -9.156 -27.562 2.262 1 92.5 91 LYS A O 1
ATOM 760 N N . HIS A 1 92 ? -7.09 -27.219 1.698 1 97.25 92 HIS A N 1
ATOM 761 C CA . HIS A 1 92 ? -7.145 -28.172 0.594 1 97.25 92 HIS A CA 1
ATOM 762 C C . HIS A 1 92 ? -6.129 -29.297 0.786 1 97.25 92 HIS A C 1
ATOM 764 O O . HIS A 1 92 ? -5.113 -29.109 1.463 1 97.25 92 HIS A O 1
ATOM 770 N N . ASN A 1 93 ? -6.477 -30.359 0.207 1 97.56 93 ASN A N 1
ATOM 771 C CA . ASN A 1 93 ? -5.613 -31.531 0.199 1 97.56 93 ASN A CA 1
ATOM 772 C C . ASN A 1 93 ? -4.691 -31.547 -1.017 1 97.56 93 ASN A C 1
ATOM 774 O O . ASN A 1 93 ? -5.16 -31.594 -2.156 1 97.56 93 ASN A O 1
ATOM 778 N N . THR A 1 94 ? -3.391 -31.547 -0.805 1 97.06 94 THR A N 1
ATOM 779 C CA . THR A 1 94 ? -2.396 -31.438 -1.864 1 97.06 94 THR A CA 1
ATOM 780 C C . THR A 1 94 ? -2.398 -32.656 -2.754 1 97.06 94 THR A C 1
ATOM 782 O O . THR A 1 94 ? -1.873 -32.656 -3.869 1 97.06 94 THR A O 1
ATOM 785 N N . GLU A 1 95 ? -2.938 -33.781 -2.225 1 98.12 95 GLU A N 1
ATOM 786 C CA . GLU A 1 95 ? -2.99 -35 -3.02 1 98.12 95 GLU A CA 1
ATOM 787 C C . GLU A 1 95 ? -4.219 -35.031 -3.922 1 98.12 95 GLU A C 1
ATOM 789 O O . GLU A 1 95 ? -4.445 -36 -4.652 1 98.12 95 GLU A O 1
ATOM 794 N N . GLU A 1 96 ? -5.016 -34 -3.83 1 98.5 96 GLU A N 1
ATOM 795 C CA . GLU A 1 96 ? -6.031 -33.75 -4.848 1 98.5 96 GLU A CA 1
ATOM 796 C C . GLU A 1 96 ? -5.473 -32.906 -6 1 98.5 96 GLU A C 1
ATOM 798 O O . GLU A 1 96 ? -4.652 -32.031 -5.781 1 98.5 96 GLU A O 1
ATOM 803 N N . PRO A 1 97 ? -5.852 -33.219 -7.258 1 98.75 97 PRO A N 1
ATOM 804 C CA . PRO A 1 97 ? -5.363 -32.469 -8.414 1 98.75 97 PRO A CA 1
ATOM 805 C C . PRO A 1 97 ? -6.016 -31.078 -8.539 1 98.75 97 PRO A C 1
ATOM 807 O O . PRO A 1 97 ? -7.047 -30.938 -9.203 1 98.75 97 PRO A O 1
ATOM 810 N N . LEU A 1 98 ? -5.449 -30.141 -7.934 1 98.62 98 LEU A N 1
ATOM 811 C CA . LEU A 1 98 ? -6.008 -28.797 -7.863 1 98.62 98 LEU A CA 1
ATOM 812 C C . LEU A 1 98 ? -5.004 -27.766 -8.352 1 98.62 98 LEU A C 1
ATOM 814 O O . LEU A 1 98 ? -3.793 -27.953 -8.195 1 98.62 98 LEU A O 1
ATOM 818 N N . TYR A 1 99 ? -5.473 -26.812 -8.945 1 97.31 99 TYR A N 1
ATOM 819 C CA . TYR A 1 99 ? -4.629 -25.672 -9.297 1 97.31 99 TYR A CA 1
ATOM 820 C C . TYR A 1 99 ? -5.391 -24.359 -9.148 1 97.31 99 TYR A C 1
ATOM 822 O O . TYR A 1 99 ? -6.594 -24.297 -9.422 1 97.31 99 TYR A O 1
ATOM 830 N N . PHE A 1 100 ? -4.785 -23.344 -8.508 1 98.62 100 PHE A N 1
ATOM 831 C CA . PHE A 1 100 ? -5.418 -22.094 -8.086 1 98.62 100 PHE A CA 1
ATOM 832 C C . PHE A 1 100 ? -4.758 -20.906 -8.75 1 98.62 100 PHE A C 1
ATOM 834 O O . PHE A 1 100 ? -3.604 -20.984 -9.18 1 98.62 100 PHE A O 1
ATOM 841 N N . GLY A 1 101 ? -5.344 -19.781 -8.797 1 98.31 101 GLY A N 1
ATOM 842 C CA . GLY A 1 101 ? -4.949 -18.484 -9.352 1 98.31 101 GLY A CA 1
ATOM 843 C C . GLY A 1 101 ? -6.129 -17.578 -9.648 1 98.31 101 GLY A C 1
ATOM 844 O O . GLY A 1 101 ? -7.137 -17.609 -8.938 1 98.31 101 GLY A O 1
ATOM 845 N N . ARG A 1 102 ? -5.898 -16.672 -10.531 1 96.62 102 ARG A N 1
ATOM 846 C CA . ARG A 1 102 ? -6.996 -15.883 -11.078 1 96.62 102 ARG A CA 1
ATOM 847 C C . ARG A 1 102 ? -7.609 -16.562 -12.297 1 96.62 102 ARG A C 1
ATOM 849 O O . ARG A 1 102 ? -6.98 -16.656 -13.352 1 96.62 102 ARG A O 1
ATOM 856 N N . ARG A 1 103 ? -8.875 -16.922 -12.203 1 96.62 103 ARG A N 1
ATOM 857 C CA . ARG A 1 103 ? -9.492 -17.797 -13.203 1 96.62 103 ARG A CA 1
ATOM 858 C C . ARG A 1 103 ? -10.055 -16.984 -14.359 1 96.62 103 ARG A C 1
ATOM 860 O O . ARG A 1 103 ? -10.867 -16.078 -14.156 1 96.62 103 ARG A O 1
ATOM 867 N N . PHE A 1 104 ? -9.586 -17.344 -15.555 1 94.88 104 PHE A N 1
ATOM 868 C CA . PHE A 1 104 ? -10.078 -16.797 -16.812 1 94.88 104 PHE A CA 1
ATOM 869 C C . PHE A 1 104 ? -10.836 -17.859 -17.609 1 94.88 104 PHE A C 1
ATOM 871 O O . PHE A 1 104 ? -10.672 -19.062 -17.359 1 94.88 104 PHE A O 1
ATOM 878 N N . THR A 1 105 ? -11.766 -17.547 -18.641 1 89.75 105 THR A N 1
ATOM 879 C CA . THR A 1 105 ? -12.594 -18.578 -19.234 1 89.75 105 THR A CA 1
ATOM 880 C C . THR A 1 105 ? -12.547 -18.516 -20.75 1 89.75 105 THR A C 1
ATOM 882 O O . THR A 1 105 ? -13.078 -19.391 -21.438 1 89.75 105 THR A O 1
ATOM 885 N N . PRO A 1 106 ? -12.023 -17.594 -21.453 1 83.75 106 PRO A N 1
ATOM 886 C CA . PRO A 1 106 ? -12.273 -17.516 -22.891 1 83.75 106 PRO A CA 1
ATOM 887 C C . PRO A 1 106 ? -11.648 -18.672 -23.656 1 83.75 106 PRO A C 1
ATOM 889 O O . PRO A 1 106 ? -12.195 -19.109 -24.672 1 83.75 106 PRO A O 1
ATOM 892 N N . PHE A 1 107 ? -10.68 -19.375 -23.219 1 87.62 107 PHE A N 1
ATOM 893 C CA . PHE A 1 107 ? -9.875 -20.203 -24.109 1 87.62 107 PHE A CA 1
ATOM 894 C C . PHE A 1 107 ? -9.898 -21.656 -23.672 1 87.62 107 PHE A C 1
ATOM 896 O O . PHE A 1 107 ? -9.555 -22.562 -24.453 1 87.62 107 PHE A O 1
ATOM 903 N N . VAL A 1 108 ? -10.219 -21.891 -22.484 1 93.56 108 VAL A N 1
ATOM 904 C CA . VAL A 1 108 ? -10.281 -23.234 -21.891 1 93.56 108 VAL A CA 1
ATOM 905 C C . VAL A 1 108 ? -11.641 -23.438 -21.234 1 93.56 108 VAL A C 1
ATOM 907 O O . VAL A 1 108 ? -12.125 -22.578 -20.484 1 93.56 108 VAL A O 1
ATOM 910 N N . LYS A 1 109 ? -12.305 -24.578 -21.438 1 94.94 109 LYS A N 1
ATOM 911 C CA . LYS A 1 109 ? -13.68 -24.828 -21.016 1 94.94 109 LYS A CA 1
ATOM 912 C C . LYS A 1 109 ? -13.812 -24.656 -19.5 1 94.94 109 LYS A C 1
ATOM 914 O O . LYS A 1 109 ? -14.695 -23.922 -19.031 1 94.94 109 LYS A O 1
ATOM 919 N N . GLN A 1 110 ? -12.984 -25.281 -18.75 1 96.25 110 GLN A N 1
ATOM 920 C CA . GLN A 1 110 ? -13.078 -25.156 -17.297 1 96.25 110 GLN A CA 1
ATOM 921 C C . GLN A 1 110 ? -12.477 -23.844 -16.812 1 96.25 110 GLN A C 1
ATOM 923 O O . GLN A 1 110 ? -12.648 -23.453 -15.656 1 96.25 110 GLN A O 1
ATOM 928 N N . GLY A 1 111 ? -11.789 -23.172 -17.734 1 96.12 111 GLY A N 1
ATOM 929 C CA . GLY A 1 111 ? -11.023 -21.984 -17.375 1 96.12 111 GLY A CA 1
ATOM 930 C C . GLY A 1 111 ? -9.555 -22.266 -17.141 1 96.12 111 GLY A C 1
ATOM 931 O O . GLY A 1 111 ? -9.117 -23.422 -17.203 1 96.12 111 GLY A O 1
ATOM 932 N N . TYR A 1 112 ? -8.805 -21.234 -17.031 1 97 112 TYR A N 1
ATOM 933 C CA . TYR A 1 112 ? -7.379 -21.297 -16.75 1 97 112 TYR A CA 1
ATOM 934 C C . TYR A 1 112 ? -6.953 -20.156 -15.836 1 97 112 TYR A C 1
ATOM 936 O O . TYR A 1 112 ? -7.699 -19.203 -15.641 1 97 112 TYR A O 1
ATOM 944 N N . MET A 1 113 ? -5.844 -20.266 -15.203 1 98 113 MET A N 1
ATOM 945 C CA . MET A 1 113 ? -5.367 -19.25 -14.281 1 98 113 MET A CA 1
ATOM 946 C C . MET A 1 113 ? -4.434 -18.266 -14.984 1 98 113 MET A C 1
ATOM 948 O O . MET A 1 113 ? -3.525 -18.672 -15.703 1 98 113 MET A O 1
ATOM 952 N N . SER A 1 114 ? -4.711 -16.984 -14.734 1 95.5 114 SER A N 1
ATOM 953 C CA . SER A 1 114 ? -3.889 -15.938 -15.328 1 95.5 114 SER A CA 1
ATOM 954 C C . SER A 1 114 ? -2.414 -16.141 -15 1 95.5 114 SER A C 1
ATOM 956 O O . SER A 1 114 ? -2.055 -16.344 -13.836 1 95.5 114 SER A O 1
ATOM 958 N N . GLY A 1 115 ? -1.579 -15.992 -15.992 1 94.81 115 GLY A N 1
ATOM 959 C CA . GLY A 1 115 ? -0.147 -16.156 -15.797 1 94.81 115 GLY A CA 1
ATOM 960 C C . GLY A 1 115 ? 0.465 -15.055 -14.953 1 94.81 115 GLY A C 1
ATOM 961 O O . GLY A 1 115 ? 1.316 -15.32 -14.102 1 94.81 115 GLY A O 1
ATOM 962 N N . GLY A 1 116 ? 0.029 -13.867 -15.188 1 94.38 116 GLY A N 1
ATOM 963 C CA . GLY A 1 116 ? 0.59 -12.719 -14.5 1 94.38 116 GLY A CA 1
ATOM 964 C C . GLY A 1 116 ? 0.342 -12.734 -13.008 1 94.38 116 GLY A C 1
ATOM 965 O O . GLY A 1 116 ? 1.231 -12.398 -12.219 1 94.38 116 GLY A O 1
ATOM 966 N N . ALA A 1 117 ? -0.843 -13.141 -12.586 1 96.31 117 ALA A N 1
ATOM 967 C CA . ALA A 1 117 ? -1.191 -13.195 -11.172 1 96.31 117 ALA A CA 1
ATOM 968 C C . ALA A 1 117 ? -0.432 -14.32 -10.461 1 96.31 117 ALA A C 1
ATOM 970 O O . ALA A 1 117 ? -0.35 -14.336 -9.227 1 96.31 117 ALA A O 1
ATOM 971 N N . GLY A 1 118 ? 0.129 -15.203 -11.297 1 98.06 118 GLY A N 1
ATOM 972 C CA . GLY A 1 118 ? 0.672 -16.438 -10.742 1 98.06 118 GLY A CA 1
ATOM 973 C C . GLY A 1 118 ? -0.378 -17.516 -10.531 1 98.06 118 GLY A C 1
ATOM 974 O O . GLY A 1 118 ? -1.576 -17.219 -10.516 1 98.06 118 GLY A O 1
ATOM 975 N N . TYR A 1 119 ? 0.101 -18.719 -10.477 1 98.75 119 TYR A N 1
ATOM 976 C CA . TYR A 1 119 ? -0.784 -19.844 -10.18 1 98.75 119 TYR A CA 1
ATOM 977 C C . TYR A 1 119 ? -0.057 -20.922 -9.375 1 98.75 119 TYR A C 1
ATOM 979 O O . TYR A 1 119 ? 1.175 -20.953 -9.344 1 98.75 119 TYR A O 1
ATOM 987 N N . VAL A 1 120 ? -0.851 -21.766 -8.734 1 98.69 120 VAL A N 1
ATOM 988 C CA . VAL A 1 120 ? -0.286 -22.734 -7.797 1 98.69 120 VAL A CA 1
ATOM 989 C C . VAL A 1 120 ? -0.831 -24.125 -8.102 1 98.69 120 VAL A C 1
ATOM 991 O O . VAL A 1 120 ? -2.021 -24.281 -8.391 1 98.69 120 VAL A O 1
ATOM 994 N N . LEU A 1 121 ? 0.062 -25.047 -8.133 1 98.81 121 LEU A N 1
ATOM 995 C CA . LEU A 1 121 ? -0.302 -26.438 -8.367 1 98.81 121 LEU A CA 1
ATOM 996 C C . LEU A 1 121 ? -0.161 -27.266 -7.094 1 98.81 121 LEU A C 1
ATOM 998 O O . LEU A 1 121 ? 0.801 -27.094 -6.34 1 98.81 121 LEU A O 1
ATOM 1002 N N . SER A 1 122 ? -1.135 -28.141 -6.836 1 98.75 122 SER A N 1
ATOM 1003 C CA . SER A 1 122 ? -0.943 -29.156 -5.809 1 98.75 122 SER A CA 1
ATOM 1004 C C . SER A 1 122 ? 0.112 -30.172 -6.227 1 98.75 122 SER A C 1
ATOM 1006 O O . SER A 1 122 ? 0.541 -30.188 -7.383 1 98.75 122 SER A O 1
ATOM 1008 N N . LYS A 1 123 ? 0.488 -30.953 -5.297 1 98.5 123 LYS A N 1
ATOM 1009 C CA . LYS A 1 123 ? 1.443 -32.031 -5.594 1 98.5 123 LYS A CA 1
ATOM 1010 C C . LYS A 1 123 ? 0.917 -32.938 -6.688 1 98.5 123 LYS A C 1
ATOM 1012 O O . LYS A 1 123 ? 1.633 -33.25 -7.641 1 98.5 123 LYS A O 1
ATOM 1017 N N . GLU A 1 124 ? -0.32 -33.344 -6.551 1 98.81 124 GLU A N 1
ATOM 1018 C CA . GLU A 1 124 ? -0.91 -34.219 -7.551 1 98.81 124 GLU A CA 1
ATOM 1019 C C . GLU A 1 124 ? -1.049 -33.5 -8.898 1 98.81 124 GLU A C 1
ATOM 1021 O O . GLU A 1 124 ? -0.887 -34.125 -9.945 1 98.81 124 GLU A O 1
ATOM 1026 N N . ALA A 1 125 ? -1.362 -32.25 -8.883 1 98.88 125 ALA A N 1
ATOM 1027 C CA . ALA A 1 125 ? -1.447 -31.5 -10.133 1 98.88 125 ALA A CA 1
ATOM 1028 C C . ALA A 1 125 ? -0.101 -31.469 -10.852 1 98.88 125 ALA A C 1
ATOM 1030 O O . ALA A 1 125 ? -0.041 -31.609 -12.078 1 98.88 125 ALA A O 1
ATOM 1031 N N . LEU A 1 126 ? 0.954 -31.25 -10.133 1 98.88 126 LEU A N 1
ATOM 1032 C CA . LEU A 1 126 ? 2.287 -31.25 -10.727 1 98.88 126 LEU A CA 1
ATOM 1033 C C . LEU A 1 126 ? 2.615 -32.594 -11.344 1 98.88 126 LEU A C 1
ATOM 1035 O O . LEU A 1 126 ? 3.143 -32.688 -12.453 1 98.88 126 LEU A O 1
ATOM 1039 N N . ARG A 1 127 ? 2.299 -33.688 -10.625 1 98.75 127 ARG A N 1
ATOM 1040 C CA . ARG A 1 127 ? 2.514 -35.031 -11.156 1 98.75 127 ARG A CA 1
ATOM 1041 C C . ARG A 1 127 ? 1.802 -35.219 -12.492 1 98.75 127 ARG A C 1
ATOM 1043 O O . ARG A 1 127 ? 2.391 -35.719 -13.461 1 98.75 127 ARG A O 1
ATOM 1050 N N . ARG A 1 128 ? 0.627 -34.75 -12.492 1 98.88 128 ARG A N 1
ATOM 1051 C CA . ARG A 1 128 ? -0.189 -34.969 -13.688 1 98.88 128 ARG A CA 1
ATOM 1052 C C . ARG A 1 128 ? 0.308 -34.125 -14.844 1 98.88 128 ARG A C 1
ATOM 1054 O O . ARG A 1 128 ? 0.254 -34.531 -16 1 98.88 128 ARG A O 1
ATOM 1061 N N . PHE A 1 129 ? 0.683 -32.938 -14.531 1 98.81 129 PHE A N 1
ATOM 1062 C CA . PHE A 1 129 ? 1.233 -32.062 -15.555 1 98.81 129 PHE A CA 1
ATOM 1063 C C . PHE A 1 129 ? 2.436 -32.719 -16.234 1 98.81 129 PHE A C 1
ATOM 1065 O O . PHE A 1 129 ? 2.502 -32.781 -17.469 1 98.81 129 PHE A O 1
ATOM 1072 N N . VAL A 1 130 ? 3.371 -33.156 -15.438 1 98.56 130 VAL A N 1
ATOM 1073 C CA . VAL A 1 130 ? 4.594 -33.75 -15.961 1 98.56 130 VAL A CA 1
ATOM 1074 C C . VAL A 1 130 ? 4.254 -35.031 -16.719 1 98.56 130 VAL A C 1
ATOM 1076 O O . VAL A 1 130 ? 4.789 -35.281 -17.797 1 98.56 130 VAL A O 1
ATOM 1079 N N . LYS A 1 131 ? 3.348 -35.844 -16.156 1 98.62 131 LYS A N 1
ATOM 1080 C CA . LYS A 1 131 ? 2.908 -37.062 -16.812 1 98.62 131 LYS A CA 1
ATOM 1081 C C . LYS A 1 131 ? 2.248 -36.75 -18.156 1 98.62 131 LYS A C 1
ATOM 1083 O O . LYS A 1 131 ? 2.418 -37.5 -19.125 1 98.62 131 LYS A O 1
ATOM 1088 N N . GLY A 1 132 ? 1.451 -35.688 -18.172 1 98.5 132 GLY A N 1
ATOM 1089 C CA . GLY A 1 132 ? 0.796 -35.281 -19.406 1 98.5 132 GLY A CA 1
ATOM 1090 C C . GLY A 1 132 ? 1.769 -35.062 -20.547 1 98.5 132 GLY A C 1
ATOM 1091 O O . GLY A 1 132 ? 1.511 -35.469 -21.688 1 98.5 132 GLY A O 1
ATOM 1092 N N . PHE A 1 133 ? 2.783 -34.438 -20.266 1 97.5 133 PHE A N 1
ATOM 1093 C CA . PHE A 1 133 ? 3.787 -34.156 -21.297 1 97.5 133 PHE A CA 1
ATOM 1094 C C . PHE A 1 133 ? 4.559 -35.438 -21.625 1 97.5 133 PHE A C 1
ATOM 1096 O O . PHE A 1 133 ? 4.902 -35.688 -22.781 1 97.5 133 PHE A O 1
ATOM 1103 N N . ALA A 1 134 ? 4.875 -36.25 -20.625 1 97.38 134 ALA A N 1
ATOM 1104 C CA . ALA A 1 134 ? 5.59 -37.5 -20.844 1 97.38 134 ALA A CA 1
ATOM 1105 C C . ALA A 1 134 ? 4.777 -38.469 -21.719 1 97.38 134 ALA A C 1
ATOM 1107 O O . ALA A 1 134 ? 5.336 -39.188 -22.562 1 97.38 134 ALA A O 1
ATOM 1108 N N . ASP A 1 135 ? 3.467 -38.438 -21.516 1 97.94 135 ASP A N 1
ATOM 1109 C CA . ASP A 1 135 ? 2.576 -39.344 -22.219 1 97.94 135 ASP A CA 1
ATOM 1110 C C . ASP A 1 135 ? 2.137 -38.75 -23.562 1 97.94 135 ASP A C 1
ATOM 1112 O O . ASP A 1 135 ? 1.458 -39.406 -24.344 1 97.94 135 ASP A O 1
ATOM 1116 N N . GLY A 1 136 ? 2.457 -37.562 -23.766 1 97.19 136 GLY A N 1
ATOM 1117 C CA . GLY A 1 136 ? 2.098 -36.938 -25.031 1 97.19 136 GLY A CA 1
ATOM 1118 C C . GLY A 1 136 ? 0.675 -36.406 -25.047 1 97.19 136 GLY A C 1
ATOM 1119 O O . GLY A 1 136 ? 0.166 -36 -26.094 1 97.19 136 GLY A O 1
ATOM 1120 N N . LEU A 1 137 ? 0.016 -36.438 -24 1 97.94 137 LEU A N 1
ATOM 1121 C CA . LEU A 1 137 ? -1.336 -35.906 -23.891 1 97.94 137 LEU A CA 1
ATOM 1122 C C . LEU A 1 137 ? -1.312 -34.375 -23.844 1 97.94 137 LEU A C 1
ATOM 1124 O O . LEU A 1 137 ? -2.27 -33.719 -24.266 1 97.94 137 LEU A O 1
ATOM 1128 N N . CYS A 1 138 ? -0.288 -33.812 -23.234 1 97.5 138 CYS A N 1
ATOM 1129 C CA . CYS A 1 138 ? -0.006 -32.375 -23.281 1 97.5 138 CYS A CA 1
ATOM 1130 C C . CYS A 1 138 ? 1.164 -32.062 -24.219 1 97.5 138 CYS A C 1
ATOM 1132 O O . CYS A 1 138 ? 2.092 -32.875 -24.328 1 97.5 138 CYS A O 1
ATOM 1134 N N . THR A 1 139 ? 1.068 -30.969 -24.922 1 94.44 139 THR A N 1
ATOM 1135 C CA . THR A 1 139 ? 2.141 -30.547 -25.812 1 94.44 139 THR A CA 1
ATOM 1136 C C . THR A 1 139 ? 2.318 -29.031 -25.75 1 94.44 139 THR A C 1
ATOM 1138 O O . THR A 1 139 ? 1.451 -28.312 -25.25 1 94.44 139 THR A O 1
ATOM 1141 N N . HIS A 1 140 ? 3.449 -28.578 -26.188 1 90.94 140 HIS A N 1
ATOM 1142 C CA . HIS A 1 140 ? 3.652 -27.141 -26.359 1 90.94 140 HIS A CA 1
ATOM 1143 C C . HIS A 1 140 ? 2.91 -26.625 -27.594 1 90.94 140 HIS A C 1
ATOM 1145 O O . HIS A 1 140 ? 3.473 -26.594 -28.688 1 90.94 140 HIS A O 1
ATOM 1151 N N . ASN A 1 141 ? 1.738 -26.109 -27.438 1 84.94 141 ASN A N 1
ATOM 1152 C CA . ASN A 1 141 ? 0.848 -25.875 -28.578 1 84.94 141 ASN A CA 1
ATOM 1153 C C . ASN A 1 141 ? 0.503 -24.391 -28.719 1 84.94 141 ASN A C 1
ATOM 1155 O O . ASN A 1 141 ? -0.268 -24.016 -29.594 1 84.94 141 ASN A O 1
ATOM 1159 N N . THR A 1 142 ? 0.932 -23.625 -27.812 1 89 142 THR A N 1
ATOM 1160 C CA . THR A 1 142 ? 0.604 -22.203 -27.844 1 89 142 THR A CA 1
ATOM 1161 C C . THR A 1 142 ? 1.749 -21.375 -27.266 1 89 142 THR A C 1
ATOM 1163 O O . THR A 1 142 ? 2.59 -21.891 -26.531 1 89 142 THR A O 1
ATOM 1166 N N . GLU A 1 143 ? 1.757 -20.094 -27.609 1 86.31 143 GLU A N 1
ATOM 1167 C CA . GLU A 1 143 ? 2.729 -19.156 -27.047 1 86.31 143 GLU A CA 1
ATOM 1168 C C . GLU A 1 143 ? 2.217 -18.531 -25.75 1 86.31 143 GLU A C 1
ATOM 1170 O O . GLU A 1 143 ? 2.99 -17.969 -24.984 1 86.31 143 GLU A O 1
ATOM 1175 N N . LEU A 1 144 ? 0.96 -18.625 -25.547 1 90.31 144 LEU A N 1
ATOM 1176 C CA . LEU A 1 144 ? 0.365 -18.109 -24.328 1 90.31 144 LEU A CA 1
ATOM 1177 C C . LEU A 1 144 ? 0.52 -19.109 -23.188 1 90.31 144 LEU A C 1
ATOM 1179 O O . LEU A 1 144 ? -0.218 -20.094 -23.109 1 90.31 144 LEU A O 1
ATOM 1183 N N . GLU A 1 145 ? 1.393 -18.797 -22.312 1 94.19 145 GLU A N 1
ATOM 1184 C CA . GLU A 1 145 ? 1.837 -19.719 -21.281 1 94.19 145 GLU A CA 1
ATOM 1185 C C . GLU A 1 145 ? 0.672 -20.172 -20.406 1 94.19 145 GLU A C 1
ATOM 1187 O O . GLU A 1 145 ? 0.498 -21.359 -20.141 1 94.19 145 GLU A O 1
ATOM 1192 N N . ASP A 1 146 ? -0.175 -19.234 -19.953 1 95.12 146 ASP A N 1
ATOM 1193 C CA . ASP A 1 146 ? -1.24 -19.562 -19.016 1 95.12 146 ASP A CA 1
ATOM 1194 C C . ASP A 1 146 ? -2.35 -20.359 -19.703 1 95.12 146 ASP A C 1
ATOM 1196 O O . ASP A 1 146 ? -2.945 -21.25 -19.109 1 95.12 146 ASP A O 1
ATOM 1200 N N . THR A 1 147 ? -2.57 -20.062 -20.969 1 94.69 147 THR A N 1
ATOM 1201 C CA . THR A 1 147 ? -3.555 -20.812 -21.734 1 94.69 147 THR A CA 1
ATOM 1202 C C . THR A 1 147 ? -3.08 -22.25 -21.969 1 94.69 147 THR A C 1
ATOM 1204 O O . THR A 1 147 ? -3.855 -23.188 -21.828 1 94.69 147 THR A O 1
ATOM 1207 N N . GLY A 1 148 ? -1.792 -22.344 -22.406 1 96 148 GLY A N 1
ATOM 1208 C CA . GLY A 1 148 ? -1.235 -23.688 -22.594 1 96 148 GLY A CA 1
ATOM 1209 C C . GLY A 1 148 ? -1.295 -24.531 -21.328 1 96 148 GLY A C 1
ATOM 1210 O O . GLY A 1 148 ? -1.68 -25.703 -21.391 1 96 148 GLY A O 1
ATOM 1211 N N . LEU A 1 149 ? -0.906 -23.953 -20.25 1 97.62 149 LEU A N 1
ATOM 1212 C CA . LEU A 1 149 ? -0.961 -24.656 -18.969 1 97.62 149 LEU A CA 1
ATOM 1213 C C . LEU A 1 149 ? -2.393 -25.047 -18.641 1 97.62 149 LEU A C 1
ATOM 1215 O O . LEU A 1 149 ? -2.639 -26.188 -18.203 1 97.62 149 LEU A O 1
ATOM 1219 N N . GLY A 1 150 ? -3.34 -24.141 -18.766 1 97.69 150 GLY A N 1
ATOM 1220 C CA . GLY A 1 150 ? -4.742 -24.406 -18.484 1 97.69 150 GLY A CA 1
ATOM 1221 C C . GLY A 1 150 ? -5.289 -25.562 -19.312 1 97.69 150 GLY A C 1
ATOM 1222 O O . GLY A 1 150 ? -6.043 -26.391 -18.797 1 97.69 150 GLY A O 1
ATOM 1223 N N . GLN A 1 151 ? -4.922 -25.625 -20.562 1 97.69 151 GLN A N 1
ATOM 1224 C CA . GLN A 1 151 ? -5.359 -26.719 -21.438 1 97.69 151 GLN A CA 1
ATOM 1225 C C . GLN A 1 151 ? -4.836 -28.062 -20.953 1 97.69 151 GLN A C 1
ATOM 1227 O O . GLN A 1 151 ? -5.562 -29.062 -20.969 1 97.69 151 GLN A O 1
ATOM 1232 N N . CYS A 1 152 ? -3.592 -28.031 -20.625 1 98.25 152 CYS A N 1
ATOM 1233 C CA . CYS A 1 152 ? -3.014 -29.266 -20.094 1 98.25 152 CYS A CA 1
ATOM 1234 C C . CYS A 1 152 ? -3.701 -29.672 -18.797 1 98.25 152 CYS A C 1
ATOM 1236 O O . CYS A 1 152 ? -3.984 -30.859 -18.594 1 98.25 152 CYS A O 1
ATOM 1238 N N . MET A 1 153 ? -4.004 -28.719 -17.922 1 98.69 153 MET A N 1
ATOM 1239 C CA . MET A 1 153 ? -4.688 -29.016 -16.672 1 98.69 153 MET A CA 1
ATOM 1240 C C . MET A 1 153 ? -6.051 -29.641 -16.922 1 98.69 153 MET A C 1
ATOM 1242 O O . MET A 1 153 ? -6.422 -30.625 -16.281 1 98.69 153 MET A O 1
ATOM 1246 N N . GLU A 1 154 ? -6.742 -29.062 -17.828 1 98.19 154 GLU A N 1
ATOM 1247 C CA . GLU A 1 154 ? -8.047 -29.609 -18.188 1 98.19 154 GLU A CA 1
ATOM 1248 C C . GLU A 1 154 ? -7.922 -31.031 -18.734 1 98.19 154 GLU A C 1
ATOM 1250 O O . GLU A 1 154 ? -8.672 -31.922 -18.328 1 98.19 154 GLU A O 1
ATOM 1255 N N . THR A 1 155 ? -6.992 -31.266 -19.609 1 98.25 155 THR A N 1
ATOM 1256 C CA . THR A 1 155 ? -6.766 -32.562 -20.219 1 98.25 155 THR A CA 1
ATOM 1257 C C . THR A 1 155 ? -6.43 -33.625 -19.172 1 98.25 155 THR A C 1
ATOM 1259 O O . THR A 1 155 ? -6.906 -34.75 -19.25 1 98.25 155 THR A O 1
ATOM 1262 N N . MET A 1 156 ? -5.641 -33.219 -18.219 1 98.69 156 MET A N 1
ATOM 1263 C CA . MET A 1 156 ? -5.152 -34.125 -17.203 1 98.69 156 MET A CA 1
ATOM 1264 C C . MET A 1 156 ? -6.102 -34.188 -16 1 98.69 156 MET A C 1
ATOM 1266 O O . MET A 1 156 ? -5.746 -34.688 -14.945 1 98.69 156 MET A O 1
ATOM 1270 N N . ARG A 1 157 ? -7.262 -33.562 -16.078 1 98.5 157 ARG A N 1
ATOM 1271 C CA . ARG A 1 157 ? -8.344 -33.594 -15.102 1 98.5 157 ARG A CA 1
ATOM 1272 C C . ARG A 1 157 ? -7.898 -32.969 -13.781 1 98.5 157 ARG A C 1
ATOM 1274 O O . ARG A 1 157 ? -8.156 -33.531 -12.711 1 98.5 157 ARG A O 1
ATOM 1281 N N . VAL A 1 158 ? -7.105 -31.969 -13.898 1 98.81 158 VAL A N 1
ATOM 1282 C CA . VAL A 1 158 ? -6.789 -31.125 -12.75 1 98.81 158 VAL A CA 1
ATOM 1283 C C . VAL A 1 158 ? -7.848 -30.031 -12.602 1 98.81 158 VAL A C 1
ATOM 1285 O O . VAL A 1 158 ? -8.078 -29.25 -13.523 1 98.81 158 VAL A O 1
ATOM 1288 N N . ARG A 1 159 ? -8.438 -29.953 -11.508 1 98.19 159 ARG A N 1
ATOM 1289 C CA . ARG A 1 159 ? -9.57 -29.062 -11.312 1 98.19 159 ARG A CA 1
ATOM 1290 C C . ARG A 1 159 ? -9.102 -27.656 -10.953 1 98.19 159 ARG A C 1
ATOM 1292 O O . ARG A 1 159 ? -8.125 -27.484 -10.219 1 98.19 159 ARG A O 1
ATOM 1299 N N . THR A 1 160 ? -9.852 -26.688 -11.453 1 97.44 160 THR A N 1
ATOM 1300 C CA . THR A 1 160 ? -9.633 -25.297 -11.07 1 97.44 160 THR A CA 1
ATOM 1301 C C . THR A 1 160 ? -10.281 -25 -9.719 1 97.44 160 THR A C 1
ATOM 1303 O O . THR A 1 160 ? -11.469 -25.281 -9.523 1 97.44 160 THR A O 1
ATOM 1306 N N . GLY A 1 161 ? -9.508 -24.516 -8.836 1 97.06 161 GLY A N 1
ATOM 1307 C CA . GLY A 1 161 ? -10.062 -24.109 -7.551 1 97.06 161 GLY A CA 1
ATOM 1308 C C . GLY A 1 161 ? -10.508 -22.672 -7.516 1 97.06 161 GLY A C 1
ATOM 1309 O O . GLY A 1 161 ? -10.148 -21.875 -8.391 1 97.06 161 GLY A O 1
ATOM 1310 N N . ASP A 1 162 ? -11.414 -22.359 -6.586 1 96.69 162 ASP A N 1
ATOM 1311 C CA . ASP A 1 162 ? -11.828 -20.984 -6.312 1 96.69 162 ASP A CA 1
ATOM 1312 C C . ASP A 1 162 ? -10.953 -20.344 -5.242 1 96.69 162 ASP A C 1
ATOM 1314 O O . ASP A 1 162 ? -11.047 -20.688 -4.062 1 96.69 162 ASP A O 1
ATOM 1318 N N . SER A 1 163 ? -10.094 -19.438 -5.664 1 96.88 163 SER A N 1
ATOM 1319 C CA . SER A 1 163 ? -9.141 -18.828 -4.746 1 96.88 163 SER A CA 1
ATOM 1320 C C . SER A 1 163 ? -9.734 -17.578 -4.094 1 96.88 163 SER A C 1
ATOM 1322 O O . SER A 1 163 ? -9.07 -16.906 -3.305 1 96.88 163 SER A O 1
ATOM 1324 N N . ARG A 1 164 ? -11 -17.188 -4.344 1 96 164 ARG A N 1
ATOM 1325 C CA . ARG A 1 164 ? -11.633 -16.016 -3.756 1 96 164 ARG A CA 1
ATOM 1326 C C . ARG A 1 164 ? -11.867 -16.203 -2.26 1 96 164 ARG A C 1
ATOM 1328 O O . ARG A 1 164 ? -11.93 -17.344 -1.779 1 96 164 ARG A O 1
ATOM 1335 N N . ASP A 1 165 ? -11.953 -15.078 -1.604 1 93.12 165 ASP A N 1
ATOM 1336 C CA . ASP A 1 165 ? -12.172 -15.188 -0.163 1 93.12 165 ASP A CA 1
ATOM 1337 C C . ASP A 1 165 ? -13.641 -15.453 0.155 1 93.12 165 ASP A C 1
ATOM 1339 O O . ASP A 1 165 ? -14.445 -15.68 -0.751 1 93.12 165 ASP A O 1
ATOM 1343 N N . VAL A 1 166 ? -13.984 -15.492 1.437 1 89.12 166 VAL A N 1
ATOM 1344 C CA . VAL A 1 166 ? -15.312 -15.914 1.886 1 89.12 166 VAL A CA 1
ATOM 1345 C C . VAL A 1 166 ? -16.359 -14.906 1.42 1 89.12 166 VAL A C 1
ATOM 1347 O O . VAL A 1 166 ? -17.547 -15.227 1.351 1 89.12 166 VAL A O 1
ATOM 1350 N N . LEU A 1 167 ? -15.961 -13.703 1.072 1 89.19 167 LEU A N 1
ATOM 1351 C CA . LEU A 1 167 ? -16.859 -12.672 0.576 1 89.19 167 LEU A CA 1
ATOM 1352 C C . LEU A 1 167 ? -16.828 -12.617 -0.948 1 89.19 167 LEU A C 1
ATOM 1354 O O . LEU A 1 167 ? -17.344 -11.664 -1.545 1 89.19 167 LEU A O 1
ATOM 1358 N N . ARG A 1 168 ? -16.062 -13.562 -1.56 1 91.94 168 ARG A N 1
ATOM 1359 C CA . ARG A 1 168 ? -15.992 -13.734 -3.006 1 91.94 168 ARG A CA 1
ATOM 1360 C C . ARG A 1 168 ? -15.133 -12.648 -3.641 1 91.94 168 ARG A C 1
ATOM 1362 O O . ARG A 1 168 ? -15.375 -12.242 -4.781 1 91.94 168 ARG A O 1
ATOM 1369 N N . ARG A 1 169 ? -14.266 -12.086 -2.898 1 93.5 169 ARG A N 1
ATOM 13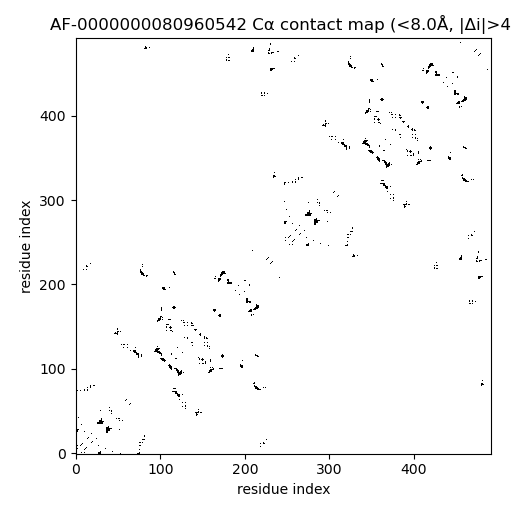70 C CA . ARG A 1 169 ? -13.328 -11.109 -3.438 1 93.5 169 ARG A CA 1
ATOM 1371 C C . ARG A 1 169 ? -12.078 -11.789 -3.982 1 93.5 169 ARG A C 1
ATOM 1373 O O . ARG A 1 169 ? -11.594 -12.758 -3.402 1 93.5 169 ARG A O 1
ATOM 1380 N N . GLN A 1 170 ? -11.508 -11.195 -5.012 1 94.5 170 GLN A N 1
ATOM 1381 C CA . GLN A 1 170 ? -10.352 -11.773 -5.691 1 94.5 170 GLN A CA 1
ATOM 1382 C C . GLN A 1 170 ? -9.094 -11.648 -4.84 1 94.5 170 GLN A C 1
ATOM 1384 O O . GLN A 1 170 ? -8.875 -10.625 -4.191 1 94.5 170 GLN A O 1
ATOM 1389 N N . THR A 1 171 ? -8.234 -12.727 -4.898 1 96.88 171 THR A N 1
ATOM 1390 C CA . THR A 1 171 ? -7.008 -12.711 -4.113 1 96.88 171 THR A CA 1
ATOM 1391 C C . THR A 1 171 ? -5.785 -12.633 -5.027 1 96.88 171 THR A C 1
ATOM 1393 O O . THR A 1 171 ? -4.746 -12.102 -4.633 1 96.88 171 THR A O 1
ATOM 1396 N N . PHE A 1 172 ? -5.871 -13.195 -6.223 1 97.5 172 PHE A N 1
ATOM 1397 C CA . PHE A 1 172 ? -4.824 -13.117 -7.234 1 97.5 172 PHE A CA 1
ATOM 1398 C C . PHE A 1 172 ? -5.105 -11.984 -8.219 1 97.5 172 PHE A C 1
ATOM 1400 O O . PHE A 1 172 ? -6.18 -11.938 -8.82 1 97.5 172 PHE A O 1
ATOM 1407 N N . HIS A 1 173 ? -4.094 -11.133 -8.469 1 95.44 173 HIS A N 1
ATOM 1408 C CA . HIS A 1 173 ? -4.355 -9.969 -9.312 1 95.44 173 HIS A CA 1
ATOM 1409 C C . HIS A 1 173 ? -3.312 -9.844 -10.422 1 95.44 173 HIS A C 1
ATOM 1411 O O . HIS A 1 173 ? -2.148 -9.539 -10.148 1 95.44 173 HIS A O 1
ATOM 1417 N N . PRO A 1 174 ? -3.744 -9.992 -11.672 1 94.75 174 PRO A N 1
ATOM 1418 C CA . PRO A 1 174 ? -2.811 -9.93 -12.797 1 94.75 174 PRO A CA 1
ATOM 1419 C C . PRO A 1 174 ? -2.414 -8.492 -13.148 1 94.75 174 PRO A C 1
ATOM 1421 O O . PRO A 1 174 ? -1.667 -8.273 -14.109 1 94.75 174 PRO A O 1
ATOM 1424 N N . TYR A 1 175 ? -2.93 -7.508 -12.414 1 91.62 175 TYR A N 1
ATOM 1425 C CA . TYR A 1 175 ? -2.574 -6.105 -12.586 1 91.62 175 TYR A CA 1
ATOM 1426 C C . TYR A 1 175 ? -2.242 -5.461 -11.242 1 91.62 175 TYR A C 1
ATOM 1428 O O . TYR A 1 175 ? -2.531 -6.027 -10.188 1 91.62 175 TYR A O 1
ATOM 1436 N N . PRO A 1 176 ? -1.607 -4.25 -11.375 1 90.31 176 PRO A N 1
ATOM 1437 C CA . PRO A 1 176 ? -1.327 -3.568 -10.109 1 90.31 176 PRO A CA 1
ATOM 1438 C C . PRO A 1 176 ? -2.596 -3.113 -9.391 1 90.31 176 PRO A C 1
ATOM 1440 O O . PRO A 1 176 ? -3.637 -2.926 -10.023 1 90.31 176 PRO A O 1
ATOM 1443 N N . PRO A 1 177 ? -2.504 -2.932 -8.133 1 83.69 177 PRO A N 1
ATOM 1444 C CA . PRO A 1 177 ? -3.691 -2.607 -7.336 1 83.69 177 PRO A CA 1
ATOM 1445 C C . PRO A 1 177 ? -4.402 -1.347 -7.824 1 83.69 177 PRO A C 1
ATOM 1447 O O . PRO A 1 177 ? -5.629 -1.254 -7.738 1 83.69 177 PRO A O 1
ATOM 1450 N N . TYR A 1 178 ? -3.67 -0.394 -8.352 1 82.75 178 TYR A N 1
ATOM 1451 C CA . TYR A 1 178 ? -4.27 0.887 -8.703 1 82.75 178 TYR A CA 1
ATOM 1452 C C . TYR A 1 178 ? -5.152 0.754 -9.945 1 82.75 178 TYR A C 1
ATOM 1454 O O . TYR A 1 178 ? -5.906 1.67 -10.273 1 82.75 178 TYR A O 1
ATOM 1462 N N . TYR A 1 179 ? -5.176 -0.405 -10.57 1 80.06 179 TYR A N 1
ATOM 1463 C CA . TYR A 1 179 ? -6.066 -0.657 -11.695 1 80.06 179 TYR A CA 1
ATOM 1464 C C . TYR A 1 179 ? -7.465 -1.032 -11.203 1 80.06 179 TYR A C 1
ATOM 1466 O O . TYR A 1 179 ? -8.43 -0.958 -11.969 1 80.06 179 TYR A O 1
ATOM 1474 N N . TYR A 1 180 ? -7.531 -1.479 -9.945 1 78.44 180 TYR A N 1
ATOM 1475 C CA . TYR A 1 180 ? -8.773 -2.092 -9.477 1 78.44 180 TYR A CA 1
ATOM 1476 C C . TYR A 1 180 ? -9.492 -1.18 -8.492 1 78.44 180 TYR A C 1
ATOM 1478 O O . TYR A 1 180 ? -10.727 -1.154 -8.445 1 78.44 180 TYR A O 1
ATOM 1486 N N . LEU A 1 181 ? -8.828 -0.436 -7.812 1 76.88 181 LEU A N 1
ATOM 1487 C CA . LEU A 1 181 ? -9.336 0.124 -6.566 1 76.88 181 LEU A CA 1
ATOM 1488 C C . LEU A 1 181 ? -10.148 1.387 -6.828 1 76.88 181 LEU A C 1
ATOM 1490 O O . LEU A 1 181 ? -11.148 1.637 -6.156 1 76.88 181 LEU A O 1
ATOM 1494 N N . PRO A 1 182 ? -9.609 2.223 -7.805 1 70.31 182 PRO A N 1
ATOM 1495 C CA . PRO A 1 182 ? -10.445 3.402 -8.047 1 70.31 182 PRO A CA 1
ATOM 1496 C C . PRO A 1 182 ? -11.773 3.059 -8.719 1 70.31 182 PRO A C 1
ATOM 1498 O O . PRO A 1 182 ? -11.812 2.236 -9.633 1 70.31 182 PRO A O 1
ATOM 1501 N N . ARG A 1 183 ? -12.711 3.619 -8.07 1 66.75 183 ARG A N 1
ATOM 1502 C CA . ARG A 1 183 ? -14.008 3.453 -8.711 1 66.75 183 ARG A CA 1
ATOM 1503 C C . ARG A 1 183 ? -14.031 4.117 -10.086 1 66.75 183 ARG A C 1
ATOM 1505 O O . ARG A 1 183 ? -13.602 5.262 -10.234 1 66.75 183 ARG A O 1
ATOM 1512 N N . GLN A 1 184 ? -14.234 3.258 -10.953 1 65.5 184 GLN A N 1
ATOM 1513 C CA . GLN A 1 184 ? -14.25 3.803 -12.305 1 65.5 184 GLN A CA 1
ATOM 1514 C C . GLN A 1 184 ? -15.656 4.234 -12.711 1 65.5 184 GLN A C 1
ATOM 1516 O O . GLN A 1 184 ? -16.641 3.637 -12.273 1 65.5 184 GLN A O 1
ATOM 1521 N N . LEU A 1 185 ? -15.617 5.348 -13.242 1 61.81 185 LEU A N 1
ATOM 1522 C CA . LEU A 1 185 ? -16.875 5.82 -13.836 1 61.81 185 LEU A CA 1
ATOM 1523 C C . LEU A 1 185 ? -17.406 4.812 -14.852 1 61.81 185 LEU A C 1
ATOM 1525 O O . LEU A 1 185 ? -16.641 4.008 -15.391 1 61.81 185 LEU A O 1
ATOM 1529 N N . PRO A 1 186 ? -18.703 4.848 -14.867 1 64.12 186 PRO A N 1
ATOM 1530 C CA . PRO A 1 186 ? -19.312 3.939 -15.844 1 64.12 186 PRO A CA 1
ATOM 1531 C C . PRO A 1 186 ? -18.609 4 -17.203 1 64.12 186 PRO A C 1
ATOM 1533 O O . PRO A 1 186 ? -18.406 5.086 -17.75 1 64.12 186 PRO A O 1
ATOM 1536 N N . ARG A 1 187 ? -17.969 3.068 -17.594 1 70.56 187 ARG A N 1
ATOM 1537 C CA . ARG A 1 187 ? -17.297 2.893 -18.875 1 70.56 187 ARG A CA 1
ATOM 1538 C C . ARG A 1 187 ? -17.375 1.445 -19.344 1 70.56 187 ARG A C 1
ATOM 1540 O O . ARG A 1 187 ? -17.75 0.557 -18.562 1 70.56 187 ARG A O 1
ATOM 1547 N N . PRO A 1 188 ? -17.234 1.364 -20.688 1 72.75 188 PRO A N 1
ATOM 1548 C CA . PRO A 1 188 ? -17.125 -0.035 -21.109 1 72.75 188 PRO A CA 1
ATOM 1549 C C . PRO A 1 188 ? -16.062 -0.802 -20.328 1 72.75 188 PRO A C 1
ATOM 1551 O O . PRO A 1 188 ? -15.023 -0.237 -19.984 1 72.75 188 PRO A O 1
ATOM 1554 N N . ARG A 1 189 ? -16.406 -1.978 -20.016 1 69.56 189 ARG A N 1
ATOM 1555 C CA . ARG A 1 189 ? -15.5 -2.812 -19.234 1 69.56 189 ARG A CA 1
ATOM 1556 C C . ARG A 1 189 ? -14.18 -3.01 -19.969 1 69.56 189 ARG A C 1
ATOM 1558 O O . ARG A 1 189 ? -14.164 -3.312 -21.172 1 69.56 189 ARG A O 1
ATOM 1565 N N . PRO A 1 190 ? -13.18 -2.807 -19.312 1 69.25 190 PRO A N 1
ATOM 1566 C CA . PRO A 1 190 ? -11.891 -3.133 -19.922 1 69.25 190 PRO A CA 1
ATOM 1567 C C . PRO A 1 190 ? -11.773 -4.605 -20.312 1 69.25 190 PRO A C 1
ATOM 1569 O O . PRO A 1 190 ? -12.398 -5.461 -19.672 1 69.25 190 PRO A O 1
ATOM 1572 N N . TRP A 1 191 ? -10.984 -4.871 -21.281 1 68.38 191 TRP A N 1
ATOM 1573 C CA . TRP A 1 191 ? -10.883 -6.195 -21.875 1 68.38 191 TRP A CA 1
ATOM 1574 C C . TRP A 1 191 ? -10.477 -7.234 -20.844 1 68.38 191 TRP A C 1
ATOM 1576 O O . TRP A 1 191 ? -10.922 -8.383 -20.891 1 68.38 191 TRP A O 1
ATOM 1586 N N . TYR A 1 192 ? -9.672 -6.816 -19.906 1 66.12 192 TYR A N 1
ATOM 1587 C CA . TYR A 1 192 ? -9.172 -7.812 -18.969 1 66.12 192 TYR A CA 1
ATOM 1588 C C . TYR A 1 192 ? -10.281 -8.25 -18.016 1 66.12 192 TYR A C 1
ATOM 1590 O O . TYR A 1 192 ? -10.18 -9.312 -17.391 1 66.12 192 TYR A O 1
ATOM 1598 N N . LEU A 1 193 ? -11.281 -7.523 -17.938 1 70.44 193 LEU A N 1
ATOM 1599 C CA . LEU A 1 193 ? -12.43 -7.91 -17.125 1 70.44 193 LEU A CA 1
ATOM 1600 C C . LEU A 1 193 ? -13.383 -8.797 -17.922 1 70.44 193 LEU A C 1
ATOM 1602 O O . LEU A 1 193 ? -14.203 -9.508 -17.344 1 70.44 193 LEU A O 1
ATOM 1606 N N . LEU A 1 194 ? -13.055 -8.82 -19.172 1 77.5 194 LEU A N 1
ATOM 1607 C CA . LEU A 1 194 ? -13.906 -9.633 -20.031 1 77.5 194 LEU A CA 1
ATOM 1608 C C . LEU A 1 194 ? -13.531 -11.109 -19.938 1 77.5 194 LEU A C 1
ATOM 1610 O O . LEU A 1 194 ? -14.359 -11.984 -20.219 1 77.5 194 LEU A O 1
ATOM 1614 N N . TYR A 1 195 ? -12.328 -11.32 -19.469 1 86.81 195 TYR A N 1
ATOM 1615 C CA . TYR A 1 195 ? -11.844 -12.695 -19.422 1 86.81 195 TYR A CA 1
ATOM 1616 C C . TYR A 1 195 ? -12.203 -13.352 -18.094 1 86.81 195 TYR A C 1
ATOM 1618 O O . TYR A 1 195 ? -12.102 -14.578 -17.953 1 86.81 195 TYR A O 1
ATOM 1626 N N . GLU A 1 196 ? -12.773 -12.586 -17.234 1 89.81 196 GLU A N 1
ATOM 1627 C CA . GLU A 1 196 ? -12.992 -13.078 -15.875 1 89.81 196 GLU A CA 1
ATOM 1628 C C . GLU A 1 196 ? -14.055 -14.18 -15.844 1 89.81 196 GLU A C 1
ATOM 1630 O O . GLU A 1 196 ? -15.117 -14.039 -16.453 1 89.81 196 GLU A O 1
ATOM 1635 N N . HIS A 1 197 ? -13.648 -15.25 -15.172 1 92.88 197 HIS A N 1
ATOM 1636 C CA . HIS A 1 197 ? -14.617 -16.328 -14.969 1 92.88 197 HIS A CA 1
ATOM 1637 C C . HIS A 1 197 ? -15.75 -15.867 -14.062 1 92.88 197 HIS A C 1
ATOM 1639 O O . HIS A 1 197 ? -16.922 -16.156 -14.32 1 92.88 197 HIS A O 1
ATOM 1645 N N . TYR A 1 198 ? -15.398 -15.195 -12.984 1 92.56 198 TYR A N 1
ATOM 1646 C CA . TYR A 1 198 ? -16.375 -14.664 -12.047 1 92.56 198 TYR A CA 1
ATOM 1647 C C . TYR A 1 198 ? -16.766 -13.242 -12.414 1 92.56 198 TYR A C 1
ATOM 1649 O O . TYR A 1 198 ? -16.062 -12.57 -13.172 1 92.56 198 TYR A O 1
ATOM 1657 N N . ASP A 1 199 ? -17.812 -12.742 -11.812 1 87.06 199 ASP A N 1
ATOM 1658 C CA . ASP A 1 199 ? -18.219 -11.359 -12.062 1 87.06 199 ASP A CA 1
ATOM 1659 C C . ASP A 1 199 ? -17.188 -10.375 -11.547 1 87.06 199 ASP A C 1
ATOM 1661 O O . ASP A 1 199 ? -16.828 -10.398 -10.359 1 87.06 199 ASP A O 1
ATOM 1665 N N . PRO A 1 200 ? -16.719 -9.555 -12.445 1 83.75 200 PRO A N 1
ATOM 1666 C CA . PRO A 1 200 ? -15.688 -8.609 -12.008 1 83.75 200 PRO A CA 1
ATOM 1667 C C . PRO A 1 200 ? -16.234 -7.535 -11.07 1 83.75 200 PRO A C 1
ATOM 1669 O O . PRO A 1 200 ? -17.375 -7.09 -11.234 1 83.75 200 PRO A O 1
ATOM 1672 N N . VAL A 1 201 ? -15.531 -7.156 -10.117 1 83.38 201 VAL A N 1
ATOM 1673 C CA . VAL A 1 201 ? -15.867 -6.09 -9.172 1 83.38 201 VAL A CA 1
ATOM 1674 C C . VAL A 1 201 ? -14.789 -5.012 -9.211 1 83.38 201 VAL A C 1
ATOM 1676 O O . VAL A 1 201 ? -13.594 -5.312 -9.109 1 83.38 201 VAL A O 1
ATOM 1679 N N . GLU A 1 202 ? -15.195 -3.771 -9.461 1 78.94 202 GLU A N 1
ATOM 1680 C CA . GLU A 1 202 ? -14.289 -2.629 -9.391 1 78.94 202 GLU A CA 1
ATOM 1681 C C . GLU A 1 202 ? -14.547 -1.79 -8.141 1 78.94 202 GLU A C 1
ATOM 1683 O O . GLU A 1 202 ? -15.641 -1.83 -7.578 1 78.94 202 GLU A O 1
ATOM 1688 N N . GLY A 1 203 ? -13.469 -1.044 -7.66 1 78.56 203 GLY A N 1
ATOM 1689 C CA . GLY A 1 203 ? -13.625 -0.228 -6.469 1 78.56 203 GLY A CA 1
ATOM 1690 C C . GLY A 1 203 ? -13.188 -0.938 -5.199 1 78.56 203 GLY A C 1
ATOM 1691 O O . GLY A 1 203 ? -12.484 -1.948 -5.258 1 78.56 203 GLY A O 1
ATOM 1692 N N . PRO A 1 204 ? -13.539 -0.503 -4.043 1 75.12 204 PRO A N 1
ATOM 1693 C CA . PRO A 1 204 ? -13.031 -0.996 -2.76 1 75.12 204 PRO A CA 1
ATOM 1694 C C . PRO A 1 204 ? -13.359 -2.471 -2.525 1 75.12 204 PRO A C 1
ATOM 1696 O O . PRO A 1 204 ? -12.68 -3.137 -1.739 1 75.12 204 PRO A O 1
ATOM 1699 N N . GLY A 1 205 ? -14.344 -3.014 -3.258 1 81.19 205 GLY A N 1
ATOM 1700 C CA . GLY A 1 205 ? -14.727 -4.398 -3.041 1 81.19 205 GLY A CA 1
ATOM 1701 C C . GLY A 1 205 ? -14.039 -5.363 -3.99 1 81.19 205 GLY A C 1
ATOM 1702 O O . GLY A 1 205 ? -14.289 -6.57 -3.947 1 81.19 205 GLY A O 1
ATOM 1703 N N . CYS A 1 206 ? -13.125 -4.855 -4.699 1 85.12 206 CYS A N 1
ATOM 1704 C CA . CYS A 1 206 ? -12.539 -5.66 -5.762 1 85.12 206 CYS A CA 1
ATOM 1705 C C . CYS A 1 206 ? -11.492 -6.617 -5.199 1 85.12 206 CYS A C 1
ATOM 1707 O O . CYS A 1 206 ? -11.25 -7.684 -5.766 1 85.12 206 CYS A O 1
ATOM 1709 N N . CYS A 1 207 ? -10.922 -6.254 -4.102 1 91.88 207 CYS A N 1
ATOM 1710 C CA . CYS A 1 207 ? -9.711 -6.961 -3.695 1 91.88 207 CYS A CA 1
ATOM 1711 C C . CYS A 1 207 ? -9.812 -7.438 -2.252 1 91.88 207 CYS A C 1
ATOM 1713 O O . CYS A 1 207 ? -10.25 -6.688 -1.377 1 91.88 207 CYS A O 1
ATOM 1715 N N . SER A 1 208 ? -9.516 -8.648 -2.1 1 93.81 208 SER A N 1
ATOM 1716 C CA . SER A 1 208 ? -9.555 -9.258 -0.774 1 93.81 208 SER A CA 1
ATOM 1717 C C . SER A 1 208 ? -8.586 -8.57 0.179 1 93.81 208 SER A C 1
ATOM 1719 O O . SER A 1 208 ? -7.523 -8.102 -0.238 1 93.81 208 SER A O 1
ATOM 1721 N N . ASP A 1 209 ? -8.914 -8.562 1.505 1 93.38 209 ASP A N 1
ATOM 1722 C CA . ASP A 1 209 ? -7.98 -8.125 2.537 1 93.38 209 ASP A CA 1
ATOM 1723 C C . ASP A 1 209 ? -6.789 -9.07 2.637 1 93.38 209 ASP A C 1
ATOM 1725 O O . ASP A 1 209 ? -5.766 -8.727 3.229 1 93.38 209 ASP A O 1
ATOM 1729 N N . LEU A 1 210 ? -7.031 -10.258 2.107 1 95.31 210 LEU A N 1
ATOM 1730 C CA . LEU A 1 210 ? -5.988 -11.273 2.104 1 95.31 210 LEU A CA 1
ATOM 1731 C C . LEU A 1 210 ? -5.512 -11.562 0.684 1 95.31 210 LEU A C 1
ATOM 1733 O O . LEU A 1 210 ? -5.336 -12.719 0.305 1 95.31 210 LEU A O 1
ATOM 1737 N N . ALA A 1 211 ? -5.414 -10.484 -0.053 1 96.44 211 ALA A N 1
ATOM 1738 C CA . ALA A 1 211 ? -4.898 -10.633 -1.411 1 96.44 211 ALA A CA 1
ATOM 1739 C C . ALA A 1 211 ? -3.572 -11.391 -1.416 1 96.44 211 ALA A C 1
ATOM 1741 O O . ALA A 1 211 ? -2.76 -11.234 -0.501 1 96.44 211 ALA A O 1
ATOM 1742 N N . ILE A 1 212 ? -3.305 -12.125 -2.465 1 98.31 212 ILE A N 1
ATOM 1743 C CA . ILE A 1 212 ? -2.16 -13.031 -2.533 1 98.31 212 ILE A CA 1
ATOM 1744 C C . ILE A 1 212 ? -1.104 -12.453 -3.471 1 98.31 212 ILE A C 1
ATOM 1746 O O . ILE A 1 212 ? 0.096 -12.57 -3.213 1 98.31 212 ILE A O 1
ATOM 1750 N N . SER A 1 213 ? -1.559 -11.859 -4.586 1 98.44 213 SER A N 1
ATOM 1751 C CA . SER A 1 213 ? -0.526 -11.43 -5.523 1 98.44 213 SER A CA 1
ATOM 1752 C C . SER A 1 213 ? -0.973 -10.203 -6.316 1 98.44 213 SER A C 1
ATOM 1754 O O . SER A 1 213 ? -2.172 -9.969 -6.48 1 98.44 213 SER A O 1
ATOM 1756 N N . PHE A 1 214 ? -0.053 -9.445 -6.73 1 97.44 214 PHE A N 1
ATOM 1757 C CA . PHE A 1 214 ? -0.181 -8.344 -7.676 1 97.44 214 PHE A CA 1
ATOM 1758 C C . PHE A 1 214 ? 0.889 -8.43 -8.758 1 97.44 214 PHE A C 1
ATOM 1760 O O . PHE A 1 214 ? 2.053 -8.711 -8.461 1 97.44 214 PHE A O 1
ATOM 1767 N N . HIS A 1 215 ? 0.499 -8.164 -9.977 1 96.88 215 HIS A N 1
ATOM 1768 C CA . HIS A 1 215 ? 1.421 -8.281 -11.094 1 96.88 215 HIS A CA 1
ATOM 1769 C C . HIS A 1 215 ? 1.768 -6.914 -11.672 1 96.88 215 HIS A C 1
ATOM 1771 O O . HIS A 1 215 ? 1.106 -5.922 -11.367 1 96.88 215 HIS A O 1
ATOM 1777 N N . TYR A 1 216 ? 2.883 -6.848 -12.453 1 96.44 216 TYR A N 1
ATOM 1778 C CA . TYR A 1 216 ? 3.445 -5.641 -13.047 1 96.44 216 TYR A CA 1
ATOM 1779 C C . TYR A 1 216 ? 3.961 -4.691 -11.969 1 96.44 216 TYR A C 1
ATOM 1781 O O . TYR A 1 216 ? 3.664 -3.496 -11.992 1 96.44 216 TYR A O 1
ATOM 1789 N N . ILE A 1 217 ? 4.59 -5.215 -11.031 1 96.19 217 ILE A N 1
ATOM 1790 C CA . ILE A 1 217 ? 5.215 -4.469 -9.945 1 96.19 217 ILE A CA 1
ATOM 1791 C C . ILE A 1 217 ? 6.707 -4.289 -10.234 1 96.19 217 ILE A C 1
ATOM 1793 O O . ILE A 1 217 ? 7.445 -5.27 -10.352 1 96.19 217 ILE A O 1
ATOM 1797 N N . ASP A 1 218 ? 7.148 -3.127 -10.391 1 93.81 218 ASP A N 1
ATOM 1798 C CA . ASP A 1 218 ? 8.562 -2.875 -10.664 1 93.81 218 ASP A CA 1
ATOM 1799 C C . ASP A 1 218 ? 9.383 -2.906 -9.383 1 93.81 218 ASP A C 1
ATOM 1801 O O . ASP A 1 218 ? 8.867 -3.236 -8.312 1 93.81 218 ASP A O 1
ATOM 1805 N N . ALA A 1 219 ? 10.672 -2.633 -9.5 1 92.38 219 ALA A N 1
ATOM 1806 C CA . ALA A 1 219 ? 11.625 -2.75 -8.391 1 92.38 219 ALA A CA 1
ATOM 1807 C C . ALA A 1 219 ? 11.188 -1.896 -7.207 1 92.38 219 ALA A C 1
ATOM 1809 O O . ALA A 1 219 ? 11.125 -2.383 -6.074 1 92.38 219 ALA A O 1
ATOM 1810 N N . VAL A 1 220 ? 10.875 -0.65 -7.434 1 91.5 220 VAL A N 1
ATOM 1811 C CA . VAL A 1 220 ? 10.438 0.274 -6.395 1 91.5 220 VAL A CA 1
ATOM 1812 C C . VAL A 1 220 ? 9.117 -0.207 -5.797 1 91.5 220 VAL A C 1
ATOM 1814 O O . VAL A 1 220 ? 8.93 -0.181 -4.578 1 91.5 220 VAL A O 1
ATOM 1817 N N . GLY A 1 221 ? 8.289 -0.669 -6.645 1 93.44 221 GLY A N 1
ATOM 1818 C CA . GLY A 1 221 ? 7 -1.188 -6.215 1 93.44 221 GLY A CA 1
ATOM 1819 C C . GLY A 1 221 ? 7.117 -2.387 -5.293 1 93.44 221 GLY A C 1
ATOM 1820 O O . GLY A 1 221 ? 6.328 -2.539 -4.359 1 93.44 221 GLY A O 1
ATOM 1821 N N . MET A 1 222 ? 8.133 -3.234 -5.527 1 95.12 222 MET A N 1
ATOM 1822 C CA . MET A 1 222 ? 8.352 -4.406 -4.688 1 95.12 222 MET A CA 1
ATOM 1823 C C . MET A 1 222 ? 8.617 -3.996 -3.242 1 95.12 222 MET A C 1
ATOM 1825 O O . MET A 1 222 ? 7.992 -4.516 -2.318 1 95.12 222 MET A O 1
ATOM 1829 N N . HIS A 1 223 ? 9.414 -3.057 -3.072 1 92.88 223 HIS A N 1
ATOM 1830 C CA . HIS A 1 223 ? 9.789 -2.611 -1.732 1 92.88 223 HIS A CA 1
ATOM 1831 C C . HIS A 1 223 ? 8.664 -1.802 -1.093 1 92.88 223 HIS A C 1
ATOM 1833 O O . HIS A 1 223 ? 8.438 -1.896 0.115 1 92.88 223 HIS A O 1
ATOM 1839 N N . THR A 1 224 ? 7.988 -1.075 -1.871 1 93.19 224 THR A N 1
ATOM 1840 C CA . THR A 1 224 ? 6.863 -0.291 -1.374 1 93.19 224 THR A CA 1
ATOM 1841 C C . THR A 1 224 ? 5.738 -1.202 -0.892 1 93.19 224 THR A C 1
ATOM 1843 O O . THR A 1 224 ? 5.184 -0.995 0.189 1 93.19 224 THR A O 1
ATOM 1846 N N . LEU A 1 225 ? 5.453 -2.223 -1.696 1 94.94 225 LEU A N 1
ATOM 1847 C CA . LEU A 1 225 ? 4.41 -3.162 -1.307 1 94.94 225 LEU A CA 1
ATOM 1848 C C . LEU A 1 225 ? 4.816 -3.947 -0.064 1 94.94 225 LEU A C 1
ATOM 1850 O O . LEU A 1 225 ? 3.973 -4.289 0.766 1 94.94 225 LEU A O 1
ATOM 1854 N N . GLU A 1 226 ? 6.094 -4.25 0.021 1 94.31 226 GLU A N 1
ATOM 1855 C CA . GLU A 1 226 ? 6.594 -4.883 1.238 1 94.31 226 GLU A CA 1
ATOM 1856 C C . GLU A 1 226 ? 6.289 -4.031 2.469 1 94.31 226 GLU A C 1
ATOM 1858 O O . GLU A 1 226 ? 5.852 -4.547 3.496 1 94.31 226 GLU A O 1
ATOM 1863 N N . TYR A 1 227 ? 6.52 -2.76 2.354 1 93.25 227 TYR A N 1
ATOM 1864 C CA . TYR A 1 227 ? 6.262 -1.839 3.455 1 93.25 227 TYR A CA 1
ATOM 1865 C C . TYR A 1 227 ? 4.773 -1.778 3.775 1 93.25 227 TYR A C 1
ATOM 1867 O O . TYR A 1 227 ? 4.379 -1.872 4.941 1 93.25 227 TYR A O 1
ATOM 1875 N N . TYR A 1 228 ? 3.893 -1.684 2.787 1 93.88 228 TYR A N 1
ATOM 1876 C CA . TYR A 1 228 ? 2.453 -1.555 2.984 1 93.88 228 TYR A CA 1
ATOM 1877 C C . TYR A 1 228 ? 1.865 -2.84 3.557 1 93.88 228 TYR A C 1
ATOM 1879 O O . TYR A 1 228 ? 0.903 -2.801 4.324 1 93.88 228 TYR A O 1
ATOM 1887 N N . THR A 1 229 ? 2.453 -3.941 3.223 1 94.44 229 THR A N 1
ATOM 1888 C CA . THR A 1 229 ? 1.891 -5.227 3.617 1 94.44 229 THR A CA 1
ATOM 1889 C C . THR A 1 229 ? 2.295 -5.582 5.047 1 94.44 229 THR A C 1
ATOM 1891 O O . THR A 1 229 ? 1.471 -6.059 5.828 1 94.44 229 THR A O 1
ATOM 1894 N N . TYR A 1 230 ? 3.539 -5.262 5.441 1 93 230 TYR A N 1
ATOM 1895 C CA . TYR A 1 230 ? 4.055 -5.871 6.664 1 93 230 TYR A CA 1
ATOM 1896 C C . TYR A 1 230 ? 4.375 -4.805 7.707 1 93 230 TYR A C 1
ATOM 1898 O O . TYR A 1 230 ? 4.66 -5.129 8.859 1 93 230 TYR A O 1
ATOM 1906 N N . HIS A 1 231 ? 4.316 -3.566 7.285 1 91.69 231 HIS A N 1
ATOM 1907 C CA . HIS A 1 231 ? 4.781 -2.561 8.234 1 91.69 231 HIS A CA 1
ATOM 1908 C C . HIS A 1 231 ? 3.701 -1.519 8.508 1 91.69 231 HIS A C 1
ATOM 1910 O O . HIS A 1 231 ? 3.301 -1.315 9.656 1 91.69 231 HIS A O 1
ATOM 1916 N N . LEU A 1 232 ? 3.219 -0.858 7.48 1 93.38 232 LEU A N 1
ATOM 1917 C CA . LEU A 1 232 ? 2.24 0.21 7.656 1 93.38 232 LEU A CA 1
ATOM 1918 C C . LEU A 1 232 ? 0.938 -0.336 8.227 1 93.38 232 LEU A C 1
ATOM 1920 O O . LEU A 1 232 ? 0.382 -1.305 7.707 1 93.38 232 LEU A O 1
ATOM 1924 N N . ARG A 1 233 ? 0.495 0.261 9.32 1 92.44 233 ARG A N 1
ATOM 1925 C CA . ARG A 1 233 ? -0.773 -0.141 9.922 1 92.44 233 ARG A CA 1
ATOM 1926 C C . ARG A 1 233 ? -1.37 0.991 10.75 1 92.44 233 ARG A C 1
ATOM 1928 O O . ARG A 1 233 ? -0.637 1.785 11.344 1 92.44 233 ARG A O 1
ATOM 1935 N N . PRO A 1 234 ? -2.648 1.082 10.789 1 94.06 234 PRO A N 1
ATOM 1936 C CA . PRO A 1 234 ? -3.295 2.021 11.703 1 94.06 234 PRO A CA 1
ATOM 1937 C C . PRO A 1 234 ? -3.316 1.515 13.148 1 94.06 234 PRO A C 1
ATOM 1939 O O . PRO A 1 234 ? -3.686 0.364 13.391 1 94.06 234 PRO A O 1
ATOM 1942 N N . TYR A 1 235 ? -2.947 2.352 14.031 1 92.88 235 TYR A N 1
ATOM 1943 C CA . TYR A 1 235 ? -2.895 1.965 15.438 1 92.88 235 TYR A CA 1
ATOM 1944 C C . TYR A 1 235 ? -4.273 1.561 15.945 1 92.88 235 TYR A C 1
ATOM 1946 O O . TYR A 1 235 ? -5.25 2.285 15.742 1 92.88 235 TYR A O 1
ATOM 1954 N N . GLY A 1 236 ? -4.336 0.403 16.562 1 86.25 236 GLY A N 1
ATOM 1955 C CA . GLY A 1 236 ? -5.543 -0.031 17.25 1 86.25 236 GLY A CA 1
ATOM 1956 C C . GLY A 1 236 ? -6.652 -0.448 16.312 1 86.25 236 GLY A C 1
ATOM 1957 O O . GLY A 1 236 ? -7.777 -0.71 16.734 1 86.25 236 GLY A O 1
ATOM 1958 N N . TYR A 1 237 ? -6.379 -0.47 15.078 1 81.75 237 TYR A N 1
ATOM 1959 C CA . TYR A 1 237 ? -7.398 -0.787 14.086 1 81.75 237 TYR A CA 1
ATOM 1960 C C . TYR A 1 237 ? -7.664 -2.287 14.039 1 81.75 237 TYR A C 1
ATOM 1962 O O . TYR A 1 237 ? -6.73 -3.09 14.062 1 81.75 237 TYR A O 1
ATOM 1970 N N . LYS A 1 238 ? -8.922 -2.566 14.156 1 77.25 238 LYS A N 1
ATOM 1971 C CA . LYS A 1 238 ? -9.367 -3.947 13.961 1 77.25 238 LYS A CA 1
ATOM 1972 C C . LYS A 1 238 ? -9.852 -4.176 12.539 1 77.25 238 LYS A C 1
ATOM 1974 O O . LYS A 1 238 ? -10.766 -3.488 12.07 1 77.25 238 LYS A O 1
ATOM 1979 N N . TYR A 1 239 ? -9.328 -5.133 11.938 1 74.56 239 TYR A N 1
ATOM 1980 C CA . TYR A 1 239 ? -9.672 -5.383 10.539 1 74.56 239 TYR A CA 1
ATOM 1981 C C . TYR A 1 239 ? -11.094 -5.914 10.414 1 74.56 239 TYR A C 1
ATOM 1983 O O . TYR A 1 239 ? -11.57 -6.645 11.289 1 74.56 239 TYR A O 1
ATOM 1991 N N . ARG A 1 240 ? -11.703 -5.488 9.383 1 67.56 240 ARG A N 1
ATOM 1992 C CA . ARG A 1 240 ? -13.102 -5.797 9.102 1 67.56 240 ARG A CA 1
ATOM 1993 C C . ARG A 1 240 ? -13.328 -7.301 9 1 67.56 240 ARG A C 1
ATOM 1995 O O . ARG A 1 240 ? -14.375 -7.809 9.414 1 67.56 240 ARG A O 1
ATOM 2002 N N . PHE A 1 241 ? -12.367 -7.961 8.359 1 67.56 241 PHE A N 1
ATOM 2003 C CA . PHE A 1 241 ? -12.531 -9.383 8.094 1 67.56 241 PHE A CA 1
ATOM 2004 C C . PHE A 1 241 ? -11.555 -10.211 8.914 1 67.56 241 PHE A C 1
ATOM 2006 O O . PHE A 1 241 ? -10.352 -9.945 8.906 1 67.56 241 PHE A O 1
ATOM 2013 N N . ASN A 1 242 ? -12.195 -10.914 9.867 1 70.06 242 ASN A N 1
ATOM 2014 C CA . ASN A 1 242 ? -11.398 -11.898 10.594 1 70.06 242 ASN A CA 1
ATOM 2015 C C . ASN A 1 242 ? -11.734 -13.32 10.156 1 70.06 242 ASN A C 1
ATOM 2017 O O . ASN A 1 242 ? -12.781 -13.859 10.523 1 70.06 242 ASN A O 1
ATOM 2021 N N . PRO A 1 243 ? -10.844 -13.789 9.289 1 68.25 243 PRO A N 1
ATOM 2022 C CA . PRO A 1 243 ? -11.133 -15.109 8.727 1 68.25 243 PRO A CA 1
ATOM 2023 C C . PRO A 1 243 ? -11.312 -16.188 9.805 1 68.25 243 PRO A C 1
ATOM 2025 O O . PRO A 1 243 ? -11.906 -17.234 9.547 1 68.25 243 PRO A O 1
ATOM 2028 N N . ASP A 1 244 ? -10.82 -15.914 11.031 1 65.31 244 ASP A N 1
ATOM 2029 C CA . ASP A 1 244 ? -10.922 -16.938 12.07 1 65.31 244 ASP A CA 1
ATOM 2030 C C . ASP A 1 244 ? -12.234 -16.828 12.828 1 65.31 244 ASP A C 1
ATOM 2032 O O . ASP A 1 244 ? -12.562 -17.688 13.641 1 65.31 244 ASP A O 1
ATOM 2036 N N . ASN A 1 245 ? -12.938 -15.648 12.727 1 60.78 245 ASN A N 1
ATOM 2037 C CA . ASN A 1 245 ? -14.203 -15.516 13.43 1 60.78 245 ASN A CA 1
ATOM 2038 C C . ASN A 1 245 ? -15.297 -16.359 12.797 1 60.78 245 ASN A C 1
ATOM 2040 O O . ASN A 1 245 ? -16.469 -16.266 13.172 1 60.78 245 ASN A O 1
ATOM 2044 N N . LYS A 1 246 ? -15.109 -17.234 12.031 1 44.62 246 LYS A N 1
ATOM 2045 C CA . LYS A 1 246 ? -16.281 -18.016 11.633 1 44.62 246 LYS A CA 1
ATOM 2046 C C . LYS A 1 246 ? -16.719 -18.953 12.75 1 44.62 246 LYS A C 1
ATOM 2048 O O . LYS A 1 246 ? -15.875 -19.562 13.422 1 44.62 246 LYS A O 1
ATOM 2053 N N . MET B 1 1 ? -6.441 21.75 2.844 1 95.12 1 MET B N 1
ATOM 2054 C CA . MET B 1 1 ? -6.297 22.938 1.991 1 95.12 1 MET B CA 1
ATOM 2055 C C . MET B 1 1 ? -6.473 22.562 0.521 1 95.12 1 MET B C 1
ATOM 2057 O O . MET B 1 1 ? -5.844 21.625 0.035 1 95.12 1 MET B O 1
ATOM 2061 N N . THR B 1 2 ? -7.324 23.234 -0.194 1 93.12 2 THR B N 1
ATOM 2062 C CA . THR B 1 2 ? -7.609 22.891 -1.584 1 93.12 2 THR B CA 1
ATOM 2063 C C . THR B 1 2 ? -7.855 24.156 -2.408 1 93.12 2 THR B C 1
ATOM 2065 O O . THR B 1 2 ? -7.695 25.266 -1.912 1 93.12 2 THR B O 1
ATOM 2068 N N . GLN B 1 3 ? -8.008 24 -3.707 1 91.69 3 GLN B N 1
ATOM 2069 C CA . GLN B 1 3 ? -8.344 25.047 -4.664 1 91.69 3 GLN B CA 1
ATOM 2070 C C . GLN B 1 3 ? -9.523 24.625 -5.539 1 91.69 3 GLN B C 1
ATOM 2072 O O . GLN B 1 3 ? -9.758 23.438 -5.746 1 91.69 3 GLN B O 1
ATOM 2077 N N . PRO B 1 4 ? -10.172 25.609 -6 1 90.06 4 PRO B N 1
ATOM 2078 C CA . PRO B 1 4 ? -11.406 25.328 -6.742 1 90.06 4 PRO B CA 1
ATOM 2079 C C . PRO B 1 4 ? -11.195 24.328 -7.871 1 90.06 4 PRO B C 1
ATOM 2081 O O . PRO B 1 4 ? -11.984 23.391 -8.031 1 90.06 4 PRO B O 1
ATOM 2084 N N . PRO B 1 5 ? -10.164 24.344 -8.609 1 90.25 5 PRO B N 1
ATOM 2085 C CA . PRO B 1 5 ? -10.023 23.391 -9.727 1 90.25 5 PRO B CA 1
ATOM 2086 C C . PRO B 1 5 ? -9.727 21.969 -9.258 1 90.25 5 PRO B C 1
ATOM 2088 O O . PRO B 1 5 ? -9.805 21.031 -10.047 1 90.25 5 PRO B O 1
ATOM 2091 N N . HIS B 1 6 ? -9.43 21.844 -7.98 1 92.62 6 HIS B N 1
ATOM 2092 C CA . HIS B 1 6 ? -8.945 20.547 -7.527 1 92.62 6 HIS B CA 1
ATOM 2093 C C . HIS B 1 6 ? -10.031 19.797 -6.758 1 92.62 6 HIS B C 1
ATOM 2095 O O . HIS B 1 6 ? -9.789 18.688 -6.258 1 92.62 6 HIS B O 1
ATOM 2101 N N . LEU B 1 7 ? -11.219 20.359 -6.664 1 93.38 7 LEU B N 1
ATOM 2102 C CA . LEU B 1 7 ? -12.258 19.766 -5.832 1 93.38 7 LEU B CA 1
ATOM 2103 C C . LEU B 1 7 ? -12.648 18.391 -6.348 1 93.38 7 LEU B C 1
ATOM 2105 O O . LEU B 1 7 ? -12.734 17.438 -5.57 1 93.38 7 LEU B O 1
ATOM 2109 N N . GLU B 1 8 ? -12.789 18.281 -7.637 1 89.56 8 GLU B N 1
ATOM 2110 C CA . GLU B 1 8 ? -13.18 17 -8.219 1 89.56 8 GLU B CA 1
ATOM 2111 C C . GLU B 1 8 ? -11.977 16.078 -8.375 1 89.56 8 GLU B C 1
ATOM 2113 O O . GLU B 1 8 ? -12.086 14.867 -8.164 1 89.56 8 GLU B O 1
ATOM 2118 N N . SER B 1 9 ? -10.891 16.594 -8.703 1 92.19 9 SER B N 1
ATOM 2119 C CA . SER B 1 9 ? -9.734 15.773 -9.055 1 92.19 9 SER B CA 1
ATOM 2120 C C . SER B 1 9 ? -8.961 15.352 -7.812 1 92.19 9 SER B C 1
ATOM 2122 O O . SER B 1 9 ? -8.203 14.375 -7.848 1 92.19 9 SER B O 1
ATOM 2124 N N . ARG B 1 10 ? -9.156 16.078 -6.699 1 95 10 ARG B N 1
ATOM 2125 C CA . ARG B 1 10 ? -8.344 15.766 -5.527 1 95 10 ARG B CA 1
ATOM 2126 C C . ARG B 1 10 ? -9.203 15.711 -4.266 1 95 10 ARG B C 1
ATOM 2128 O O . ARG B 1 10 ? -9.336 14.648 -3.65 1 95 10 ARG B O 1
ATOM 2135 N N . THR B 1 11 ? -9.891 16.766 -3.963 1 96.38 11 THR B N 1
ATOM 2136 C CA . THR B 1 11 ? -10.555 16.953 -2.678 1 96.38 11 THR B CA 1
ATOM 2137 C C . THR B 1 11 ? -11.609 15.867 -2.453 1 96.38 11 THR B C 1
ATOM 2139 O O . THR B 1 11 ? -11.766 15.367 -1.336 1 96.38 11 THR B O 1
ATOM 2142 N N . GLN B 1 12 ? -12.336 15.523 -3.449 1 94.88 12 GLN B N 1
ATOM 2143 C CA . GLN B 1 12 ? -13.367 14.508 -3.297 1 94.88 12 GLN B CA 1
ATOM 2144 C C . GLN B 1 12 ? -12.766 13.172 -2.855 1 94.88 12 GLN B C 1
ATOM 2146 O O . GLN B 1 12 ? -13.406 12.406 -2.129 1 94.88 12 GLN B O 1
ATOM 2151 N N . HIS B 1 13 ? -11.602 12.852 -3.305 1 94.19 13 HIS B N 1
ATOM 2152 C CA . HIS B 1 13 ? -10.961 11.586 -2.961 1 94.19 13 HIS B CA 1
ATOM 2153 C C . HIS B 1 13 ? -10.453 11.594 -1.521 1 94.19 13 HIS B C 1
ATOM 2155 O O . HIS B 1 13 ? -10.398 10.547 -0.87 1 94.19 13 HIS B O 1
ATOM 2161 N N . VAL B 1 14 ? -10.117 12.797 -1.004 1 97.06 14 VAL B N 1
ATOM 2162 C CA . VAL B 1 14 ? -9.852 12.938 0.423 1 97.06 14 VAL B CA 1
ATOM 2163 C C . VAL B 1 14 ? -11.117 12.633 1.22 1 97.06 14 VAL B C 1
ATOM 2165 O O . VAL B 1 14 ? -11.094 11.844 2.162 1 97.06 14 VAL B O 1
ATOM 2168 N N . ARG B 1 15 ? -12.18 13.242 0.808 1 96.19 15 ARG B N 1
ATOM 2169 C CA . ARG B 1 15 ? -13.461 13.031 1.462 1 96.19 15 ARG B CA 1
ATOM 2170 C C . ARG B 1 15 ? -13.844 11.555 1.462 1 96.19 15 ARG B C 1
ATOM 2172 O O . ARG B 1 15 ? -14.375 11.047 2.451 1 96.19 15 ARG B O 1
ATOM 2179 N N . ASP B 1 16 ? -13.539 10.836 0.4 1 92.94 16 ASP B N 1
ATOM 2180 C CA . ASP B 1 16 ? -14 9.461 0.201 1 92.94 16 ASP B CA 1
ATOM 2181 C C . ASP B 1 16 ? -13.062 8.469 0.873 1 92.94 16 ASP B C 1
ATOM 2183 O O . ASP B 1 16 ? -13.352 7.27 0.929 1 92.94 16 ASP B O 1
ATOM 2187 N N . THR B 1 17 ? -11.953 8.875 1.385 1 94.62 17 THR B N 1
ATOM 2188 C CA . THR B 1 17 ? -10.992 7.98 2.021 1 94.62 17 THR B CA 1
ATOM 2189 C C . THR B 1 17 ? -10.75 8.391 3.471 1 94.62 17 THR B C 1
ATOM 2191 O O . THR B 1 17 ? -11.609 8.195 4.328 1 94.62 17 THR B O 1
ATOM 2194 N N . TRP B 1 18 ? -9.547 9.055 3.73 1 97.38 18 TRP B N 1
ATOM 2195 C CA . TRP B 1 18 ? -9.172 9.266 5.125 1 97.38 18 TRP B CA 1
ATOM 2196 C C . TRP B 1 18 ? -10 10.383 5.75 1 97.38 18 TRP B C 1
ATOM 2198 O O . TRP B 1 18 ? -10.133 10.453 6.973 1 97.38 18 TRP B O 1
ATOM 2208 N N . GLY B 1 19 ? -10.602 11.273 4.914 1 97.19 19 GLY B N 1
ATOM 2209 C CA . GLY B 1 19 ? -11.445 12.344 5.441 1 97.19 19 GLY B CA 1
ATOM 2210 C C . GLY B 1 19 ? -12.602 11.828 6.281 1 97.19 19 GLY B C 1
ATOM 2211 O O . GLY B 1 19 ? -13.031 12.5 7.219 1 97.19 19 GLY B O 1
ATOM 2212 N N . LYS B 1 20 ? -13.055 10.648 6.02 1 95.81 20 LYS B N 1
ATOM 2213 C CA . LYS B 1 20 ? -14.188 10.055 6.719 1 95.81 20 LYS B CA 1
ATOM 2214 C C . LYS B 1 20 ? -13.836 9.719 8.164 1 95.81 20 LYS B C 1
ATOM 2216 O O . LYS B 1 20 ? -14.719 9.523 9 1 95.81 20 LYS B O 1
ATOM 2221 N N . ARG B 1 21 ? -12.648 9.719 8.469 1 95.69 21 ARG B N 1
ATOM 2222 C CA . ARG B 1 21 ? -12.203 9.281 9.789 1 95.69 21 ARG B CA 1
ATOM 2223 C C . ARG B 1 21 ? -11.938 10.469 10.703 1 95.69 21 ARG B C 1
ATOM 2225 O O . ARG B 1 21 ? -11.602 10.289 11.875 1 95.69 21 ARG B O 1
ATOM 2232 N N . CYS B 1 22 ? -12.062 11.633 10.125 1 97.06 22 CYS B N 1
ATOM 2233 C CA . CYS B 1 22 ? -11.859 12.844 10.914 1 97.06 22 CYS B CA 1
ATOM 2234 C C . CYS B 1 22 ? -13.039 13.094 11.844 1 97.06 22 CYS B C 1
ATOM 2236 O O . CYS B 1 22 ? -14.188 12.812 11.484 1 97.06 22 CYS B O 1
ATOM 2238 N N . ASN B 1 23 ? -12.766 13.57 13.055 1 96.94 23 ASN B N 1
ATOM 2239 C CA . ASN B 1 23 ? -13.859 14.07 13.883 1 96.94 23 ASN B CA 1
ATOM 2240 C C . ASN B 1 23 ? -14.562 15.25 13.227 1 96.94 23 ASN B C 1
ATOM 2242 O O . ASN B 1 23 ? -15.797 15.328 13.234 1 96.94 23 ASN B O 1
ATOM 2246 N N . ILE B 1 24 ? -13.828 16.172 12.812 1 97.56 24 ILE B N 1
ATOM 2247 C CA . ILE B 1 24 ? -14.273 17.344 12.055 1 97.56 24 ILE B CA 1
ATOM 2248 C C . ILE B 1 24 ? -13.32 17.578 10.883 1 97.56 24 ILE B C 1
ATOM 2250 O O . ILE B 1 24 ? -12.102 17.562 11.055 1 97.56 24 ILE B O 1
ATOM 2254 N N . ILE B 1 25 ? -13.859 17.719 9.672 1 97.69 25 ILE B N 1
ATOM 2255 C CA . ILE B 1 25 ? -13.039 18.047 8.508 1 97.69 25 ILE B CA 1
ATOM 2256 C C . ILE B 1 25 ? -13.586 19.297 7.828 1 97.69 25 ILE B C 1
ATOM 2258 O O . ILE B 1 25 ? -14.797 19.422 7.625 1 97.69 25 ILE B O 1
ATOM 2262 N N . LEU B 1 26 ? -12.734 20.234 7.645 1 97.69 26 LEU B N 1
ATOM 2263 C CA . LEU B 1 26 ? -13.055 21.453 6.91 1 97.69 26 LEU B CA 1
ATOM 2264 C C . LEU B 1 26 ? -12.266 21.531 5.609 1 97.69 26 LEU B C 1
ATOM 2266 O O . LEU B 1 26 ? -11.047 21.359 5.609 1 97.69 26 LEU B O 1
ATOM 2270 N N . TYR B 1 27 ? -12.922 21.719 4.484 1 97.12 27 TYR B N 1
ATOM 2271 C CA . TYR B 1 27 ? -12.266 21.938 3.201 1 97.12 27 TYR B CA 1
ATOM 2272 C C . TYR B 1 27 ? -12.086 23.438 2.932 1 97.12 27 TYR B C 1
ATOM 2274 O O . TYR B 1 27 ? -13.023 24.109 2.479 1 97.12 27 TYR B O 1
ATOM 2282 N N . MET B 1 28 ? -10.883 23.891 3.232 1 95.81 28 MET B N 1
ATOM 2283 C CA . MET B 1 28 ? -10.562 25.312 3.146 1 95.81 28 MET B CA 1
ATOM 2284 C C . MET B 1 28 ? -10.156 25.688 1.729 1 95.81 28 MET B C 1
ATOM 2286 O O . MET B 1 28 ? -9.188 25.141 1.19 1 95.81 28 MET B O 1
ATOM 2290 N N . SER B 1 29 ? -10.875 26.578 1.143 1 93.38 29 SER B N 1
ATOM 2291 C CA . SER B 1 29 ? -10.625 27.031 -0.221 1 93.38 29 SER B CA 1
ATOM 2292 C C . SER B 1 29 ? -10.734 28.547 -0.329 1 93.38 29 SER B C 1
ATOM 2294 O O . SER B 1 29 ? -10.992 29.219 0.667 1 93.38 29 SER B O 1
ATOM 2296 N N . SER B 1 30 ? -10.375 29.078 -1.511 1 90.38 30 SER B N 1
ATOM 2297 C CA . SER B 1 30 ? -10.469 30.516 -1.718 1 90.38 3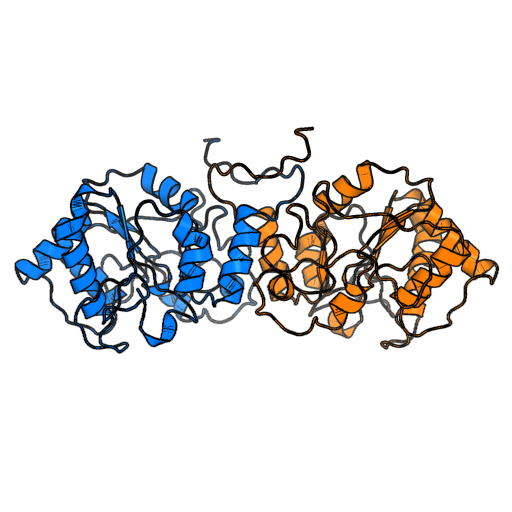0 SER B CA 1
ATOM 2298 C C . SER B 1 30 ? -11.922 30.969 -1.825 1 90.38 30 SER B C 1
ATOM 2300 O O . SER B 1 30 ? -12.258 32.094 -1.467 1 90.38 30 SER B O 1
ATOM 2302 N N . LYS B 1 31 ? -12.742 30.094 -2.301 1 89.31 31 LYS B N 1
ATOM 2303 C CA . LYS B 1 31 ? -14.148 30.438 -2.5 1 89.31 31 LYS B CA 1
ATOM 2304 C C . LYS B 1 31 ? -15.062 29.297 -2.041 1 89.31 31 LYS B C 1
ATOM 2306 O O . LYS B 1 31 ? -14.633 28.156 -1.948 1 89.31 31 LYS B O 1
ATOM 2311 N N . GLU B 1 32 ? -16.281 29.734 -1.737 1 89.44 32 GLU B N 1
ATOM 2312 C CA . GLU B 1 32 ? -17.312 28.719 -1.481 1 89.44 32 GLU B CA 1
ATOM 2313 C C . GLU B 1 32 ? -17.672 27.969 -2.758 1 89.44 32 GLU B C 1
ATOM 2315 O O . GLU B 1 32 ? -17.547 28.5 -3.859 1 89.44 32 GLU B O 1
ATOM 2320 N N . SER B 1 33 ? -18.062 26.75 -2.602 1 89.94 33 SER B N 1
ATOM 2321 C CA . SER B 1 33 ? -18.469 25.922 -3.73 1 89.94 33 SER B CA 1
ATOM 2322 C C . SER B 1 33 ? -19.547 24.922 -3.322 1 89.94 33 SER B C 1
ATOM 2324 O O . SER B 1 33 ? -19.984 24.906 -2.168 1 89.94 33 SER B O 1
ATOM 2326 N N . ASP B 1 34 ? -20.016 24.172 -4.301 1 88.12 34 ASP B N 1
ATOM 2327 C CA . ASP B 1 34 ? -20.984 23.109 -4 1 88.12 34 ASP B CA 1
ATOM 2328 C C . ASP B 1 34 ? -20.375 22.031 -3.115 1 88.12 34 ASP B C 1
ATOM 2330 O O . ASP B 1 34 ? -21.078 21.359 -2.369 1 88.12 34 ASP B O 1
ATOM 2334 N N . PHE B 1 35 ? -19.109 21.922 -3.387 1 89.06 35 PHE B N 1
ATOM 2335 C CA . PHE B 1 35 ? -18.375 21.156 -2.373 1 89.06 35 PHE B CA 1
ATOM 2336 C C . PHE B 1 35 ? -18.391 21.906 -1.038 1 89.06 35 PHE B C 1
ATOM 2338 O O . PHE B 1 35 ? -18.344 23.125 -1.002 1 89.06 35 PHE B O 1
ATOM 2345 N N . PRO B 1 36 ? -18.672 21.281 0.077 1 91 36 PRO B N 1
ATOM 2346 C CA . PRO B 1 36 ? -18.797 22 1.343 1 91 36 PRO B CA 1
ATOM 2347 C C . PRO B 1 36 ? -17.5 22.672 1.781 1 91 36 PRO B C 1
ATOM 2349 O O . PRO B 1 36 ? -17.031 22.438 2.896 1 91 36 PRO B O 1
ATOM 2352 N N . THR B 1 37 ? -17.094 23.609 0.932 1 94.31 37 THR B N 1
ATOM 2353 C CA . THR B 1 37 ? -15.867 24.344 1.224 1 94.31 37 THR B CA 1
ATOM 2354 C C . THR B 1 37 ? -16.141 25.547 2.119 1 94.31 37 THR B C 1
ATOM 2356 O O . THR B 1 37 ? -17.234 26.109 2.076 1 94.31 37 THR B O 1
ATOM 2359 N N . VAL B 1 38 ? -15.203 25.828 2.957 1 94.19 38 VAL B N 1
ATOM 2360 C CA . VAL B 1 38 ? -15.148 27.125 3.641 1 94.19 38 VAL B CA 1
ATOM 2361 C C . VAL B 1 38 ? -14.391 28.125 2.785 1 94.19 38 VAL B C 1
ATOM 2363 O O . VAL B 1 38 ? -13.195 27.969 2.529 1 94.19 38 VAL B O 1
ATOM 2366 N N . GLY B 1 39 ? -15.086 29.109 2.324 1 93.25 39 GLY B N 1
ATOM 2367 C CA . GLY B 1 39 ? -14.453 30.156 1.536 1 93.25 39 GLY B CA 1
ATOM 2368 C C . GLY B 1 39 ? -13.711 31.172 2.383 1 93.25 39 GLY B C 1
ATOM 2369 O O . GLY B 1 39 ? -14.328 31.891 3.174 1 93.25 39 GLY B O 1
ATOM 2370 N N . LEU B 1 40 ? -12.398 31.328 2.197 1 91.56 40 LEU B N 1
ATOM 2371 C CA . LEU B 1 40 ? -11.562 32.156 3.045 1 91.56 40 LEU B CA 1
ATOM 2372 C C . LEU B 1 40 ? -11.406 33.562 2.441 1 91.56 40 LEU B C 1
ATOM 2374 O O . LEU B 1 40 ? -10.828 34.438 3.062 1 91.56 40 LEU B O 1
ATOM 2378 N N . ASN B 1 41 ? -11.977 33.75 1.332 1 85.75 41 ASN B N 1
ATOM 2379 C CA . ASN B 1 41 ? -11.961 35.031 0.636 1 85.75 41 ASN B CA 1
ATOM 2380 C C . ASN B 1 41 ? -10.539 35.562 0.43 1 85.75 41 ASN B C 1
ATOM 2382 O O . ASN B 1 41 ? -10.219 36.688 0.798 1 85.75 41 ASN B O 1
ATOM 2386 N N . VAL B 1 42 ? -9.711 34.656 -0.104 1 85.06 42 VAL B N 1
ATOM 2387 C CA . VAL B 1 42 ? -8.328 35 -0.438 1 85.06 42 VAL B CA 1
ATOM 2388 C C . VAL B 1 42 ? -8.055 34.688 -1.906 1 85.06 42 VAL B C 1
ATOM 2390 O O . VAL B 1 42 ? -8.828 33.969 -2.541 1 85.06 42 VAL B O 1
ATOM 2393 N N . SER B 1 43 ? -7.039 35.312 -2.402 1 80.56 43 SER B N 1
ATOM 2394 C CA . SER B 1 43 ? -6.648 35.031 -3.779 1 80.56 43 SER B CA 1
ATOM 2395 C C . SER B 1 43 ? -5.969 33.688 -3.891 1 80.56 43 SER B C 1
ATOM 2397 O O . SER B 1 43 ? -5.566 33.094 -2.881 1 80.56 43 SER B O 1
ATOM 2399 N N . GLU B 1 44 ? -6.008 33.156 -5.16 1 75.19 44 GLU B N 1
ATOM 2400 C CA . GLU B 1 44 ? -5.402 31.844 -5.383 1 75.19 44 GLU B CA 1
ATOM 2401 C C . GLU B 1 44 ? -3.955 31.984 -5.848 1 75.19 44 GLU B C 1
ATOM 2403 O O . GLU B 1 44 ? -3.564 33.031 -6.379 1 75.19 44 GLU B O 1
ATOM 2408 N N . GLY B 1 45 ? -3.148 30.984 -5.699 1 70.31 45 GLY B N 1
ATOM 2409 C CA . GLY B 1 45 ? -1.755 30.906 -6.109 1 70.31 45 GLY B CA 1
ATOM 2410 C C . GLY B 1 45 ? -0.833 30.438 -5.004 1 70.31 45 GLY B C 1
ATOM 2411 O O . GLY B 1 45 ? -1.175 30.516 -3.82 1 70.31 45 GLY B O 1
ATOM 2412 N N . ARG B 1 46 ? 0.297 29.953 -5.418 1 65.25 46 ARG B N 1
ATOM 2413 C CA . ARG B 1 46 ? 1.276 29.438 -4.465 1 65.25 46 ARG B CA 1
ATOM 2414 C C . ARG B 1 46 ? 1.717 30.531 -3.494 1 65.25 46 ARG B C 1
ATOM 2416 O O . ARG B 1 46 ? 1.935 30.266 -2.311 1 65.25 46 ARG B O 1
ATOM 2423 N N . SER B 1 47 ? 1.689 31.719 -3.98 1 72.38 47 SER B N 1
ATOM 2424 C CA . SER B 1 47 ? 2.148 32.844 -3.166 1 72.38 47 SER B CA 1
ATOM 2425 C C . SER B 1 47 ? 1.106 33.219 -2.125 1 72.38 47 SER B C 1
ATOM 2427 O O . SER B 1 47 ? 1.408 33.969 -1.184 1 72.38 47 SER B O 1
ATOM 2429 N N . GLN B 1 48 ? 0.037 32.531 -2.252 1 82.94 48 GLN B N 1
ATOM 2430 C CA . GLN B 1 48 ? -1.032 32.906 -1.336 1 82.94 48 GLN B CA 1
ATOM 2431 C C . GLN B 1 48 ? -1.337 31.797 -0.345 1 82.94 48 GLN B C 1
ATOM 2433 O O . GLN B 1 48 ? -2.242 31.922 0.482 1 82.94 48 GLN B O 1
ATOM 2438 N N . LEU B 1 49 ? -0.53 30.812 -0.477 1 87.12 49 LEU B N 1
ATOM 2439 C CA . LEU B 1 49 ? -0.823 29.656 0.357 1 87.12 49 LEU B CA 1
ATOM 2440 C C . LEU B 1 49 ? -0.715 30 1.837 1 87.12 49 LEU B C 1
ATOM 2442 O O . LEU B 1 49 ? -1.553 29.594 2.641 1 87.12 49 LEU B O 1
ATOM 2446 N N . TYR B 1 50 ? 0.274 30.766 2.184 1 92.12 50 TYR B N 1
ATOM 2447 C CA . TYR B 1 50 ? 0.413 31.125 3.592 1 92.12 50 TYR B CA 1
ATOM 2448 C C . TYR B 1 50 ? -0.747 32 4.051 1 92.12 50 TYR B C 1
ATOM 2450 O O . TYR B 1 50 ? -1.251 31.828 5.164 1 92.12 50 TYR B O 1
ATOM 2458 N N . TRP B 1 51 ? -1.172 32.906 3.207 1 91.94 51 TRP B N 1
ATOM 2459 C CA . TRP B 1 51 ? -2.322 33.719 3.549 1 91.94 51 TRP B CA 1
ATOM 2460 C C . TRP B 1 51 ? -3.562 32.875 3.781 1 91.94 51 TRP B C 1
ATOM 2462 O O . TRP B 1 51 ? -4.336 33.125 4.707 1 91.94 51 TRP B O 1
ATOM 2472 N N . LYS B 1 52 ? -3.732 31.906 2.959 1 93.06 52 LYS B N 1
ATOM 2473 C CA . LYS B 1 52 ? -4.848 30.969 3.125 1 93.06 52 LYS B CA 1
ATOM 2474 C C . LYS B 1 52 ? -4.754 30.234 4.457 1 93.06 52 LYS B C 1
ATOM 2476 O O . LYS B 1 52 ? -5.766 30.031 5.133 1 93.06 52 LYS B O 1
ATOM 2481 N N . THR B 1 53 ? -3.584 29.828 4.848 1 95.62 53 THR B N 1
ATOM 2482 C CA . THR B 1 53 ? -3.357 29.125 6.102 1 95.62 53 THR B CA 1
ATOM 2483 C C . THR B 1 53 ? -3.684 30.016 7.293 1 95.62 53 THR B C 1
ATOM 2485 O O . THR B 1 53 ? -4.332 29.578 8.25 1 95.62 53 THR B O 1
ATOM 2488 N N . ILE B 1 54 ? -3.258 31.281 7.23 1 96.06 54 ILE B N 1
ATOM 2489 C CA . ILE B 1 54 ? -3.52 32.25 8.297 1 96.06 54 ILE B CA 1
ATOM 2490 C C . ILE B 1 54 ? -5.023 32.406 8.484 1 96.06 54 ILE B C 1
ATOM 2492 O O . ILE B 1 54 ? -5.535 32.281 9.602 1 96.06 54 ILE B O 1
ATOM 2496 N N . ARG B 1 55 ? -5.691 32.656 7.398 1 95.56 55 ARG B N 1
ATOM 2497 C CA . ARG B 1 55 ? -7.133 32.875 7.465 1 95.56 55 ARG B CA 1
ATOM 2498 C C . ARG B 1 55 ? -7.844 31.609 7.934 1 95.56 55 ARG B C 1
ATOM 2500 O O . ARG B 1 55 ? -8.852 31.672 8.641 1 95.56 55 ARG B O 1
ATOM 2507 N N . ALA B 1 56 ? -7.379 30.5 7.496 1 97.06 56 ALA B N 1
ATOM 2508 C CA . ALA B 1 56 ? -7.969 29.219 7.898 1 97.06 56 ALA B CA 1
ATOM 2509 C C . ALA B 1 56 ? -7.871 29.016 9.406 1 97.06 56 ALA B C 1
ATOM 2511 O O . ALA B 1 56 ? -8.859 28.672 10.055 1 97.06 56 ALA B O 1
ATOM 2512 N N . PHE B 1 57 ? -6.695 29.219 9.984 1 98.12 57 PHE B N 1
ATOM 2513 C CA . PHE B 1 57 ? -6.516 29.016 11.414 1 98.12 57 PHE B CA 1
ATOM 2514 C C . PHE B 1 57 ? -7.293 30.062 12.211 1 98.12 57 PHE B C 1
ATOM 2516 O O . PHE B 1 57 ? -7.797 29.781 13.297 1 98.12 57 PHE B O 1
ATOM 2523 N N . GLN B 1 58 ? -7.43 31.281 11.672 1 97.88 58 GLN B N 1
ATOM 2524 C CA . GLN B 1 58 ? -8.281 32.281 12.305 1 97.88 58 GLN B CA 1
ATOM 2525 C C . GLN B 1 58 ? -9.742 31.828 12.336 1 97.88 58 GLN B C 1
ATOM 2527 O O . GLN B 1 58 ? -10.43 31.969 13.344 1 97.88 58 GLN B O 1
ATOM 2532 N N . HIS B 1 59 ? -10.172 31.328 11.172 1 97.5 59 HIS B N 1
ATOM 2533 C CA . HIS B 1 59 ? -11.523 30.781 11.094 1 97.5 59 HIS B CA 1
ATOM 2534 C C . HIS B 1 59 ? -11.734 29.672 12.117 1 97.5 59 HIS B C 1
ATOM 2536 O O . HIS B 1 59 ? -12.75 29.656 12.812 1 97.5 59 HIS B O 1
ATOM 2542 N N . ILE B 1 60 ? -10.812 28.766 12.258 1 98.31 60 ILE B N 1
ATOM 2543 C CA . ILE B 1 60 ? -10.906 27.625 13.172 1 98.31 60 ILE B CA 1
ATOM 2544 C C . ILE B 1 60 ? -10.898 28.125 14.617 1 98.31 60 ILE B C 1
ATOM 2546 O O . ILE B 1 60 ? -11.664 27.656 15.453 1 98.31 60 ILE B O 1
ATOM 2550 N N . HIS B 1 61 ? -9.992 29.031 14.883 1 98.56 61 HIS B N 1
ATOM 2551 C CA . HIS B 1 61 ? -9.93 29.625 16.219 1 98.56 61 HIS B CA 1
ATOM 2552 C C . HIS B 1 61 ? -11.273 30.234 16.625 1 98.56 61 HIS B C 1
ATOM 2554 O O . HIS B 1 61 ? -11.734 30.031 17.75 1 98.56 61 HIS B O 1
ATOM 2560 N N . LYS B 1 62 ? -11.883 30.922 15.711 1 97.94 62 LYS B N 1
ATOM 2561 C CA . LYS B 1 62 ? -13.125 31.641 15.977 1 97.94 62 LYS B CA 1
ATOM 2562 C C . LYS B 1 62 ? -14.305 30.688 16.125 1 97.94 62 LYS B C 1
ATOM 2564 O O . LYS B 1 62 ? -15.164 30.859 16.984 1 97.94 62 LYS B O 1
ATOM 2569 N N . HIS B 1 63 ? -14.352 29.609 15.367 1 97.62 63 HIS B N 1
ATOM 2570 C CA . HIS B 1 63 ? -15.594 28.859 15.25 1 97.62 63 HIS B CA 1
ATOM 2571 C C . HIS B 1 63 ? -15.445 27.453 15.82 1 97.62 63 HIS B C 1
ATOM 2573 O O . HIS B 1 63 ? -16.438 26.797 16.125 1 97.62 63 HIS B O 1
ATOM 2579 N N . HIS B 1 64 ? -14.141 27 15.953 1 97.5 64 HIS B N 1
ATOM 2580 C CA . HIS B 1 64 ? -14.016 25.578 16.234 1 97.5 64 HIS B CA 1
ATOM 2581 C C . HIS B 1 64 ? -12.953 25.328 17.312 1 97.5 64 HIS B C 1
ATOM 2583 O O . HIS B 1 64 ? -12.508 24.188 17.484 1 97.5 64 HIS B O 1
ATOM 2589 N N . LEU B 1 65 ? -12.508 26.328 18.016 1 97.75 65 LEU B N 1
ATOM 2590 C CA . LEU B 1 65 ? -11.422 26.156 18.984 1 97.75 65 LEU B CA 1
ATOM 2591 C C . LEU B 1 65 ? -11.773 25.109 20.031 1 97.75 65 LEU B C 1
ATOM 2593 O O . LEU B 1 65 ? -10.93 24.297 20.422 1 97.75 65 LEU B O 1
ATOM 2597 N N . ASP B 1 66 ? -13.016 25.125 20.438 1 97.19 66 ASP B N 1
ATOM 2598 C CA . ASP B 1 66 ? -13.398 24.25 21.547 1 97.19 66 ASP B CA 1
ATOM 2599 C C . ASP B 1 66 ? -14.039 22.953 21.031 1 97.19 66 ASP B C 1
ATOM 2601 O O . ASP B 1 66 ? -14.484 22.125 21.828 1 97.19 66 ASP B O 1
ATOM 2605 N N . ASP B 1 67 ? -14.055 22.781 19.672 1 97.44 67 ASP B N 1
ATOM 2606 C CA . ASP B 1 67 ? -14.664 21.594 19.078 1 97.44 67 ASP B CA 1
ATOM 2607 C C . ASP B 1 67 ? -13.641 20.469 18.953 1 97.44 67 ASP B C 1
ATOM 2609 O O . ASP B 1 67 ? -14.016 19.328 18.703 1 97.44 67 ASP B O 1
ATOM 2613 N N . ALA B 1 68 ? -12.305 20.812 19.125 1 96.56 68 ALA B N 1
ATOM 2614 C CA . ALA B 1 68 ? -11.25 19.812 18.953 1 96.56 68 ALA B CA 1
ATOM 2615 C C . ALA B 1 68 ? -10.055 20.125 19.844 1 96.56 68 ALA B C 1
ATOM 2617 O O . ALA B 1 68 ? -9.938 21.219 20.391 1 96.56 68 ALA B O 1
ATOM 2618 N N . ASP B 1 69 ? -9.234 19.109 20.047 1 96.19 69 ASP B N 1
ATOM 2619 C CA . ASP B 1 69 ? -8.055 19.25 20.891 1 96.19 69 ASP B CA 1
ATOM 2620 C C . ASP B 1 69 ? -6.805 19.516 20.062 1 96.19 69 ASP B C 1
ATOM 2622 O O . ASP B 1 69 ? -5.836 20.094 20.547 1 96.19 69 ASP B O 1
ATOM 2626 N N . TRP B 1 70 ? -6.797 19 18.922 1 98.44 70 TRP B N 1
ATOM 2627 C CA . TRP B 1 70 ? -5.688 19.141 17.984 1 98.44 70 TRP B CA 1
ATOM 2628 C C . TRP B 1 70 ? -6.191 19.594 16.625 1 98.44 70 TRP B C 1
ATOM 2630 O O . TRP B 1 70 ? -7.324 19.281 16.234 1 98.44 70 TRP B O 1
ATOM 2640 N N . PHE B 1 71 ? -5.336 20.344 15.867 1 98.75 71 PHE B N 1
ATOM 2641 C CA . PHE B 1 71 ? -5.734 20.953 14.594 1 98.75 71 PHE B CA 1
ATOM 2642 C C . PHE B 1 71 ? -4.715 20.625 13.508 1 98.75 71 PHE B C 1
ATOM 2644 O O . PHE B 1 71 ? -3.607 21.172 13.508 1 98.75 71 PHE B O 1
ATOM 2651 N N . LEU B 1 72 ? -5.066 19.75 12.57 1 98.69 72 LEU B N 1
ATOM 2652 C CA . LEU B 1 72 ? -4.199 19.297 11.484 1 98.69 72 LEU B CA 1
ATOM 2653 C C . LEU B 1 72 ? -4.422 20.125 10.227 1 98.69 72 LEU B C 1
ATOM 2655 O O . LEU B 1 72 ? -5.562 20.344 9.812 1 98.69 72 LEU B O 1
ATOM 2659 N N . LYS B 1 73 ? -3.369 20.672 9.695 1 98.56 73 LYS B N 1
ATOM 2660 C CA . LYS B 1 73 ? -3.371 21.188 8.336 1 98.56 73 LYS B CA 1
ATOM 2661 C C . LYS B 1 73 ? -2.791 20.172 7.359 1 98.56 73 LYS B C 1
ATOM 2663 O O . LYS B 1 73 ? -1.674 19.688 7.551 1 98.56 73 LYS B O 1
ATOM 2668 N N . ALA B 1 74 ? -3.475 19.797 6.355 1 98.06 74 ALA B N 1
ATOM 2669 C CA . ALA B 1 74 ? -3.02 18.922 5.281 1 98.06 74 ALA B CA 1
ATOM 2670 C C . ALA B 1 74 ? -3.51 19.422 3.924 1 98.06 74 ALA B C 1
ATOM 2672 O O . ALA B 1 74 ? -4.562 20.062 3.83 1 98.06 74 ALA B O 1
ATOM 2673 N N . ASP B 1 75 ? -2.785 19.172 2.914 1 96.56 75 ASP B N 1
ATOM 2674 C CA . ASP B 1 75 ? -3.174 19.547 1.556 1 96.56 75 ASP B CA 1
ATOM 2675 C C . ASP B 1 75 ? -4.09 18.484 0.94 1 96.56 75 ASP B C 1
ATOM 2677 O O . ASP B 1 75 ? -4.203 17.375 1.462 1 96.56 75 ASP B O 1
ATOM 2681 N N . ASP B 1 76 ? -4.688 18.812 -0.183 1 96.88 76 ASP B N 1
ATOM 2682 C CA . ASP B 1 76 ? -5.68 17.953 -0.806 1 96.88 76 ASP B CA 1
ATOM 2683 C C . ASP B 1 76 ? -5.008 16.797 -1.554 1 96.88 76 ASP B C 1
ATOM 2685 O O . ASP B 1 76 ? -5.68 15.984 -2.184 1 96.88 76 ASP B O 1
ATOM 2689 N N . ASP B 1 77 ? -3.666 16.734 -1.519 1 97.5 77 ASP B N 1
ATOM 2690 C CA . ASP B 1 77 ? -2.949 15.578 -2.061 1 97.5 77 ASP B CA 1
ATOM 2691 C C . ASP B 1 77 ? -2.104 14.898 -0.983 1 97.5 77 ASP B C 1
ATOM 2693 O O . ASP B 1 77 ? -1.072 14.297 -1.285 1 97.5 77 ASP B O 1
ATOM 2697 N N . THR B 1 78 ? -2.471 15.109 0.293 1 98.31 78 THR B N 1
ATOM 2698 C CA . THR B 1 78 ? -1.854 14.422 1.425 1 98.31 78 THR B CA 1
ATOM 2699 C C . THR B 1 78 ? -2.762 13.312 1.943 1 98.31 78 THR B C 1
ATOM 2701 O O . THR B 1 78 ? -3.963 13.516 2.127 1 98.31 78 THR B O 1
ATOM 2704 N N . PHE B 1 79 ? -2.215 12.094 2.002 1 98.31 79 PHE B N 1
ATOM 2705 C CA . PHE B 1 79 ? -2.904 10.984 2.656 1 98.31 79 PHE B CA 1
ATOM 2706 C C . PHE B 1 79 ? -2.529 10.906 4.133 1 98.31 79 PHE B C 1
ATOM 2708 O O . PHE B 1 79 ? -1.347 10.938 4.48 1 98.31 79 PHE B O 1
ATOM 2715 N N . VAL B 1 80 ? -3.576 10.773 5.027 1 98.69 80 VAL B N 1
ATOM 2716 C CA . VAL B 1 80 ? -3.314 10.789 6.465 1 98.69 80 VAL B CA 1
ATOM 2717 C C . VAL B 1 80 ? -3.926 9.547 7.113 1 98.69 80 VAL B C 1
ATOM 2719 O O . VAL B 1 80 ? -5.066 9.188 6.82 1 98.69 80 VAL B O 1
ATOM 2722 N N . VAL B 1 81 ? -3.156 8.859 7.918 1 98.25 81 VAL B N 1
ATOM 2723 C CA . VAL B 1 81 ? -3.646 7.793 8.781 1 98.25 81 VAL B CA 1
ATOM 2724 C C . VAL B 1 81 ? -3.99 8.359 10.156 1 98.25 81 VAL B C 1
ATOM 2726 O O . VAL B 1 81 ? -3.137 8.398 11.047 1 98.25 81 VAL B O 1
ATOM 2729 N N . LEU B 1 82 ? -5.254 8.625 10.383 1 97.88 82 LEU B N 1
ATOM 2730 C CA . LEU B 1 82 ? -5.699 9.414 11.531 1 97.88 82 LEU B CA 1
ATOM 2731 C C . LEU B 1 82 ? -5.48 8.656 12.828 1 97.88 82 LEU B C 1
ATOM 2733 O O . LEU B 1 82 ? -5.207 9.258 13.867 1 97.88 82 LEU B O 1
ATOM 2737 N N . GLU B 1 83 ? -5.602 7.293 12.844 1 96.75 83 GLU B N 1
ATOM 2738 C CA . GLU B 1 83 ? -5.359 6.484 14.031 1 96.75 83 GLU B CA 1
ATOM 2739 C C . GLU B 1 83 ? -3.934 6.668 14.539 1 96.75 83 GLU B C 1
ATOM 2741 O O . GLU B 1 83 ? -3.711 6.773 15.75 1 96.75 83 GLU B O 1
ATOM 2746 N N . ASN B 1 84 ? -3.072 6.746 13.594 1 97.44 84 ASN B N 1
ATOM 2747 C CA . ASN B 1 84 ? -1.674 6.91 13.977 1 97.44 84 ASN B CA 1
ATOM 2748 C C . ASN B 1 84 ? -1.396 8.32 14.492 1 97.44 84 ASN B C 1
ATOM 2750 O O . ASN B 1 84 ? -0.601 8.5 15.414 1 97.44 84 ASN B O 1
ATOM 2754 N N . LEU B 1 85 ? -2.029 9.312 13.867 1 98.06 85 LEU B N 1
ATOM 2755 C CA . LEU B 1 85 ? -1.919 10.68 14.367 1 98.06 85 LEU B CA 1
ATOM 2756 C C . LEU B 1 85 ? -2.43 10.781 15.797 1 98.06 85 LEU B C 1
ATOM 2758 O O . LEU B 1 85 ? -1.757 11.344 16.656 1 98.06 85 LEU B O 1
ATOM 2762 N N . ARG B 1 86 ? -3.604 10.234 16.047 1 97.19 86 ARG B N 1
ATOM 2763 C CA . ARG B 1 86 ? -4.199 10.273 17.391 1 97.19 86 ARG B CA 1
ATOM 2764 C C . ARG B 1 86 ? -3.307 9.578 18.406 1 97.19 86 ARG B C 1
ATOM 2766 O O . ARG B 1 86 ? -3.131 10.078 19.516 1 97.19 86 ARG B O 1
ATOM 2773 N N . TYR B 1 87 ? -2.809 8.453 18.031 1 96 87 TYR B N 1
ATOM 2774 C CA . TYR B 1 87 ? -1.908 7.727 18.922 1 96 87 TYR B CA 1
ATOM 2775 C C . TYR B 1 87 ? -0.702 8.586 19.297 1 96 87 TYR B C 1
ATOM 2777 O O . TYR B 1 87 ? -0.352 8.703 20.469 1 96 87 TYR B O 1
ATOM 2785 N N . GLY B 1 88 ? -0.074 9.211 18.297 1 95.69 88 GLY B N 1
ATOM 2786 C CA . GLY B 1 88 ? 1.09 10.047 18.531 1 95.69 88 GLY B CA 1
ATOM 2787 C C . GLY B 1 88 ? 0.792 11.234 19.438 1 95.69 88 GLY B C 1
ATOM 2788 O O . GLY B 1 88 ? 1.615 11.609 20.266 1 95.69 88 GLY B O 1
ATOM 2789 N N . LEU B 1 89 ? -0.353 11.773 19.281 1 97.31 89 LEU B N 1
ATOM 2790 C CA . LEU B 1 89 ? -0.728 12.984 20 1 97.31 89 LEU B CA 1
ATOM 2791 C C . LEU B 1 89 ? -1.234 12.641 21.406 1 97.31 89 LEU B C 1
ATOM 2793 O O . LEU B 1 89 ? -1.261 13.5 22.281 1 97.31 89 LEU B O 1
ATOM 2797 N N . SER B 1 90 ? -1.669 11.414 21.641 1 95.19 90 SER B N 1
ATOM 2798 C CA . SER B 1 90 ? -2.309 11 22.891 1 95.19 90 SER B CA 1
ATOM 2799 C C . SER B 1 90 ? -1.364 11.156 24.078 1 95.19 90 SER B C 1
ATOM 2801 O O . SER B 1 90 ? -1.807 11.211 25.219 1 95.19 90 SER B O 1
ATOM 2803 N N . LYS B 1 91 ? -0.134 11.328 23.812 1 92.44 91 LYS B N 1
ATOM 2804 C CA . LYS B 1 91 ? 0.868 11.398 24.875 1 92.44 91 LYS B CA 1
ATOM 2805 C C . LYS B 1 91 ? 1.138 12.844 25.281 1 92.44 91 LYS B C 1
ATOM 2807 O O . LYS B 1 91 ? 1.96 13.102 26.156 1 92.44 91 LYS B O 1
ATOM 2812 N N . HIS B 1 92 ? 0.457 13.75 24.734 1 97.19 92 HIS B N 1
ATOM 2813 C CA . HIS B 1 92 ? 0.763 15.164 24.938 1 97.19 92 HIS B CA 1
ATOM 2814 C C . HIS B 1 92 ? -0.451 15.922 25.453 1 97.19 92 HIS B C 1
ATOM 2816 O O . HIS B 1 92 ? -1.591 15.508 25.234 1 97.19 92 HIS B O 1
ATOM 2822 N N . ASN B 1 93 ? -0.121 16.938 26.125 1 97.5 93 ASN B N 1
ATOM 2823 C CA . ASN B 1 93 ? -1.126 17.844 26.656 1 97.5 93 ASN B CA 1
ATOM 2824 C C . ASN B 1 93 ? -1.438 18.969 25.672 1 97.5 93 ASN B C 1
ATOM 2826 O O . ASN B 1 93 ? -0.561 19.781 25.344 1 97.5 93 ASN B O 1
ATOM 2830 N N . THR B 1 94 ? -2.682 19.094 25.25 1 96.94 94 THR B N 1
ATOM 2831 C CA . THR B 1 94 ? -3.096 20.031 24.219 1 96.94 94 THR B CA 1
ATOM 2832 C C . THR B 1 94 ? -2.988 21.469 24.719 1 96.94 94 THR B C 1
ATOM 2834 O O . THR B 1 94 ? -2.984 22.422 23.922 1 96.94 94 THR B O 1
ATOM 2837 N N . GLU B 1 95 ? -2.971 21.641 26.047 1 98.12 95 GLU B N 1
ATOM 2838 C CA . GLU B 1 95 ? -2.855 22.984 26.609 1 98.12 95 GLU B CA 1
ATOM 2839 C C . GLU B 1 95 ? -1.396 23.422 26.688 1 98.12 95 GLU B C 1
ATOM 2841 O O . GLU B 1 95 ? -1.102 24.516 27.156 1 98.12 95 GLU B O 1
ATOM 2846 N N . GLU B 1 96 ? -0.507 22.547 26.281 1 98.44 96 GLU B N 1
ATOM 2847 C CA . GLU B 1 96 ? 0.869 22.953 26.031 1 98.44 96 GLU B CA 1
ATOM 2848 C C . GLU B 1 96 ? 1.033 23.438 24.594 1 98.44 96 GLU B C 1
ATOM 2850 O O . GLU B 1 96 ? 0.414 22.906 23.672 1 98.44 96 GLU B O 1
ATOM 2855 N N . PRO B 1 97 ? 1.834 24.5 24.359 1 98.75 97 PRO B N 1
ATOM 2856 C CA . PRO B 1 97 ? 2.049 25.016 23 1 98.75 97 PRO B CA 1
ATOM 2857 C C . PRO B 1 97 ? 2.969 24.141 22.172 1 98.75 97 PRO B C 1
ATOM 2859 O O . PRO B 1 97 ? 4.188 24.328 22.172 1 98.75 97 PRO B O 1
ATOM 2862 N N . LEU B 1 98 ? 2.41 23.234 21.5 1 98.62 98 LEU B N 1
ATOM 2863 C CA . LEU B 1 98 ? 3.164 22.234 20.75 1 98.62 98 LEU B CA 1
ATOM 2864 C C . LEU B 1 98 ? 2.695 22.188 19.297 1 98.62 98 LEU B C 1
ATOM 2866 O O . LEU B 1 98 ? 1.52 22.438 19.016 1 98.62 98 LEU B O 1
ATOM 2870 N N . TYR B 1 99 ? 3.566 21.969 18.469 1 97.31 99 TYR B N 1
ATOM 2871 C CA . TYR B 1 99 ? 3.191 21.703 17.078 1 97.31 99 TYR B CA 1
ATOM 2872 C C . TYR B 1 99 ? 4.09 20.625 16.469 1 97.31 99 TYR B C 1
ATOM 2874 O O . TYR B 1 99 ? 5.277 20.547 16.797 1 97.31 99 TYR B O 1
ATOM 2882 N N . PHE B 1 100 ? 3.514 19.641 15.758 1 98.62 100 PHE B N 1
ATOM 2883 C CA . PHE B 1 100 ? 4.168 18.422 15.281 1 98.62 100 PHE B CA 1
ATOM 2884 C C . PHE B 1 100 ? 4.121 18.344 13.766 1 98.62 100 PHE B C 1
ATOM 2886 O O . PHE B 1 100 ? 3.256 18.953 13.133 1 98.62 100 PHE B O 1
ATOM 2893 N N . GLY B 1 101 ? 4.906 17.562 13.133 1 98.25 101 GLY B N 1
ATOM 2894 C CA . GLY B 1 101 ? 5.066 17.297 11.719 1 98.25 101 GLY B CA 1
ATOM 2895 C C . GLY B 1 101 ? 6.426 16.703 11.367 1 98.25 101 GLY B C 1
ATOM 2896 O O . GLY B 1 101 ? 7.004 15.961 12.164 1 98.25 101 GLY B O 1
ATOM 2897 N N . ARG B 1 102 ? 6.793 16.891 10.141 1 96.56 102 ARG B N 1
ATOM 2898 C CA . ARG B 1 102 ? 8.164 16.578 9.734 1 96.56 102 ARG B CA 1
ATOM 2899 C C . ARG B 1 102 ? 9.062 17.797 9.914 1 96.56 102 ARG B C 1
ATOM 2901 O O . ARG B 1 102 ? 8.938 18.781 9.195 1 96.56 102 ARG B O 1
ATOM 2908 N N . ARG B 1 103 ? 10.055 17.672 10.773 1 96.56 103 ARG B N 1
ATOM 2909 C CA . ARG B 1 103 ? 10.828 18.828 11.203 1 96.56 103 ARG B CA 1
ATOM 2910 C C . ARG B 1 103 ? 11.977 19.109 10.242 1 96.56 103 ARG B C 1
ATOM 2912 O O . ARG B 1 103 ? 12.812 18.234 10.008 1 96.56 103 ARG B O 1
ATOM 2919 N N . PHE B 1 104 ? 11.984 20.344 9.734 1 94.81 104 PHE B N 1
ATOM 2920 C CA . PHE B 1 104 ? 13.062 20.875 8.914 1 94.81 104 PHE B CA 1
ATOM 2921 C C . PHE B 1 104 ? 13.828 21.969 9.648 1 94.81 104 PHE B C 1
ATOM 2923 O O . PHE B 1 104 ? 13.32 22.547 10.617 1 94.81 104 PHE B O 1
ATOM 2930 N N . THR B 1 105 ? 15.156 22.375 9.281 1 89.62 105 THR B N 1
ATOM 2931 C CA . THR B 1 105 ? 15.906 23.297 10.133 1 89.62 105 THR B CA 1
ATOM 2932 C C . THR B 1 105 ? 16.531 24.422 9.305 1 89.62 105 THR B C 1
ATOM 2934 O O . THR B 1 105 ? 17.109 25.359 9.852 1 89.62 105 THR B O 1
ATOM 2937 N N . PRO B 1 106 ? 16.578 24.5 8.047 1 83.44 106 PRO B N 1
ATOM 2938 C CA . PRO B 1 106 ? 17.422 25.5 7.387 1 83.44 106 PRO B CA 1
ATOM 2939 C C . PRO B 1 106 ? 16.922 26.938 7.621 1 83.44 106 PRO B C 1
ATOM 2941 O O . PRO B 1 106 ? 17.719 27.859 7.688 1 83.44 106 PRO B O 1
ATOM 2944 N N . PHE B 1 107 ? 15.742 27.219 7.969 1 87.38 107 PHE B N 1
ATOM 2945 C CA . PHE B 1 107 ? 15.211 28.578 7.816 1 87.38 107 PHE B CA 1
ATOM 2946 C C . PHE B 1 107 ? 14.727 29.109 9.148 1 87.38 107 PHE B C 1
ATOM 2948 O O . PHE B 1 107 ? 14.547 30.328 9.305 1 87.38 107 PHE B O 1
ATOM 2955 N N . VAL B 1 108 ? 14.469 28.281 10.047 1 93.56 108 VAL B N 1
ATOM 2956 C CA . VAL B 1 108 ? 13.984 28.625 11.375 1 93.56 108 VAL B CA 1
ATOM 2957 C C . VAL B 1 108 ? 14.867 27.969 12.438 1 93.56 108 VAL B C 1
ATOM 2959 O O . VAL B 1 108 ? 15.164 26.781 12.352 1 93.56 108 VAL B O 1
ATOM 2962 N N . LYS B 1 109 ? 15.297 28.688 13.477 1 94.88 109 LYS B N 1
ATOM 2963 C CA . LYS B 1 109 ? 16.266 28.203 14.453 1 94.88 109 LYS B CA 1
ATOM 2964 C C . LYS B 1 109 ? 15.797 26.922 15.133 1 94.88 109 LYS B C 1
ATOM 2966 O O . LYS B 1 109 ? 16.531 25.938 15.18 1 94.88 109 LYS B O 1
ATOM 2971 N N . GLN B 1 110 ? 14.617 26.922 15.617 1 96.25 110 GLN B N 1
ATOM 2972 C CA . GLN B 1 110 ? 14.117 25.719 16.281 1 96.25 110 GLN B CA 1
ATOM 2973 C C . GLN B 1 110 ? 13.672 24.672 15.273 1 96.25 110 GLN B C 1
ATOM 2975 O O . GLN B 1 110 ? 13.414 23.516 15.633 1 96.25 110 GLN B O 1
ATOM 2980 N N . GLY B 1 111 ? 13.578 25.109 14.016 1 96.19 111 GLY B N 1
ATOM 2981 C CA . GLY B 1 111 ? 13.016 24.266 12.969 1 96.19 111 GLY B CA 1
ATOM 2982 C C . GLY B 1 111 ? 11.555 24.562 12.68 1 96.19 111 GLY B C 1
ATOM 2983 O O . GLY B 1 111 ? 10.945 25.406 13.352 1 96.19 111 GLY B O 1
ATOM 2984 N N . TYR B 1 112 ? 11.078 24.016 11.648 1 97 112 TYR B N 1
ATOM 2985 C CA . TYR B 1 112 ? 9.688 24.141 11.227 1 97 112 TYR B CA 1
ATOM 2986 C C . TYR B 1 112 ? 9.18 22.828 10.625 1 97 112 TYR B C 1
ATOM 2988 O O . TYR B 1 112 ? 9.969 21.938 10.305 1 97 112 TYR B O 1
ATOM 2996 N N . MET B 1 113 ? 7.918 22.641 10.547 1 97.94 113 MET B N 1
ATOM 2997 C CA . MET B 1 113 ? 7.328 21.406 10.023 1 97.94 113 MET B CA 1
ATOM 2998 C C . MET B 1 113 ? 7.008 21.547 8.539 1 97.94 113 MET B C 1
ATOM 3000 O O . MET B 1 113 ? 6.426 22.547 8.117 1 97.94 113 MET B O 1
ATOM 3004 N N . SER B 1 114 ? 7.426 20.516 7.809 1 95.38 114 SER B N 1
ATOM 3005 C CA . SER B 1 114 ? 7.172 20.5 6.371 1 95.38 114 SER B CA 1
ATOM 3006 C C . SER B 1 114 ? 5.688 20.688 6.07 1 95.38 114 SER B C 1
ATOM 3008 O O . SER B 1 114 ? 4.84 20 6.648 1 95.38 114 SER B O 1
ATOM 3010 N N . GLY B 1 115 ? 5.406 21.547 5.121 1 94.62 115 GLY B N 1
ATOM 3011 C CA . GLY B 1 115 ? 4.023 21.797 4.742 1 94.62 115 GLY B CA 1
ATOM 3012 C C . GLY B 1 115 ? 3.363 20.609 4.066 1 94.62 115 GLY B C 1
ATOM 3013 O O . GLY B 1 115 ? 2.203 20.297 4.34 1 94.62 115 GLY B O 1
ATOM 3014 N N . GLY B 1 116 ? 4.102 19.984 3.221 1 94.19 116 GLY B N 1
ATOM 3015 C CA . GLY B 1 116 ? 3.564 18.875 2.443 1 94.19 116 GLY B CA 1
ATOM 3016 C C . GLY B 1 116 ? 3.154 17.688 3.299 1 94.19 116 GLY B C 1
ATOM 3017 O O . GLY B 1 116 ? 2.109 17.078 3.062 1 94.19 116 GLY B O 1
ATOM 3018 N N . ALA B 1 117 ? 3.945 17.359 4.309 1 96.25 117 ALA B N 1
ATOM 3019 C CA . ALA B 1 117 ? 3.65 16.25 5.195 1 96.25 117 ALA B CA 1
ATOM 3020 C C . ALA B 1 117 ? 2.447 16.547 6.082 1 96.25 117 ALA B C 1
ATOM 3022 O O . ALA B 1 117 ? 1.859 15.633 6.672 1 96.25 117 ALA B O 1
ATOM 3023 N N . GLY B 1 118 ? 2.1 17.844 6.113 1 98 118 GLY B N 1
ATOM 3024 C CA . GLY B 1 118 ? 1.123 18.281 7.098 1 98 118 GLY B CA 1
ATOM 3025 C C . GLY B 1 118 ? 1.729 18.547 8.461 1 98 118 GLY B C 1
ATOM 3026 O O . GLY B 1 118 ? 2.844 18.109 8.75 1 98 118 GLY B O 1
ATOM 3027 N N . TYR B 1 119 ? 1.02 19.359 9.219 1 98.69 119 TYR B N 1
ATOM 3028 C CA . TYR B 1 119 ? 1.437 19.625 10.594 1 98.69 119 TYR B CA 1
ATOM 3029 C C . TYR B 1 119 ? 0.228 19.812 11.5 1 98.69 119 TYR B C 1
ATOM 3031 O O . TYR B 1 119 ? -0.881 20.078 11.023 1 98.69 119 TYR B O 1
ATOM 3039 N N . VAL B 1 120 ? 0.482 19.672 12.789 1 98.62 120 VAL B N 1
ATOM 3040 C CA . VAL B 1 120 ? -0.614 19.688 13.75 1 98.62 120 VAL B CA 1
ATOM 3041 C C . VAL B 1 120 ? -0.3 20.656 14.891 1 98.62 120 VAL B C 1
ATOM 3043 O O . VAL B 1 120 ? 0.835 20.703 15.367 1 98.62 120 VAL B O 1
ATOM 3046 N N . LEU B 1 121 ? -1.277 21.438 15.211 1 98.81 121 LEU B N 1
ATOM 3047 C CA . LEU B 1 121 ? -1.153 22.391 16.312 1 98.81 121 LEU B CA 1
ATOM 3048 C C . LEU B 1 121 ? -1.985 21.953 17.516 1 98.81 121 LEU B C 1
ATOM 3050 O O . LEU B 1 121 ? -3.113 21.469 17.344 1 98.81 121 LEU B O 1
ATOM 3054 N N . SER B 1 122 ? -1.421 22.078 18.703 1 98.75 122 SER B N 1
ATOM 3055 C CA . SER B 1 122 ? -2.236 21.953 19.906 1 98.75 122 SER B CA 1
ATOM 3056 C C . SER B 1 122 ? -3.209 23.125 20.031 1 98.75 122 SER B C 1
ATOM 3058 O O . SER B 1 122 ? -3.107 24.109 19.297 1 98.75 122 SER B O 1
ATOM 3060 N N . LYS B 1 123 ? -4.094 22.969 20.938 1 98.5 123 LYS B N 1
ATOM 3061 C CA . LYS B 1 123 ? -5.039 24.047 21.203 1 98.5 123 LYS B CA 1
ATOM 3062 C C . LYS B 1 123 ? -4.312 25.344 21.594 1 98.5 123 LYS B C 1
ATOM 3064 O O . LYS B 1 123 ? -4.617 26.406 21.062 1 98.5 123 LYS B O 1
ATOM 3069 N N . GLU B 1 124 ? -3.367 25.203 22.484 1 98.81 124 GLU B N 1
ATOM 3070 C CA . GLU B 1 124 ? -2.617 26.391 22.906 1 98.81 124 GLU B CA 1
ATOM 3071 C C . GLU B 1 124 ? -1.781 26.953 21.766 1 98.81 124 GLU B C 1
ATOM 3073 O O . GLU B 1 124 ? -1.615 28.172 21.656 1 98.81 124 GLU B O 1
ATOM 3078 N N . ALA B 1 125 ? -1.241 26.109 20.938 1 98.88 125 ALA B N 1
ATOM 3079 C CA . ALA B 1 125 ? -0.483 26.594 19.781 1 98.88 125 ALA B CA 1
ATOM 3080 C C . ALA B 1 125 ? -1.367 27.406 18.844 1 98.88 125 ALA B C 1
ATOM 3082 O O . ALA B 1 125 ? -0.937 28.438 18.312 1 98.88 125 ALA B O 1
ATOM 3083 N N . LEU B 1 126 ? -2.543 26.938 18.578 1 98.88 126 LEU B N 1
ATOM 3084 C CA . LEU B 1 126 ? -3.471 27.672 17.734 1 98.88 126 LEU B CA 1
ATOM 3085 C C . LEU B 1 126 ? -3.797 29.031 18.312 1 98.88 126 LEU B C 1
ATOM 3087 O O . LEU B 1 126 ? -3.814 30.031 17.609 1 98.88 126 LEU B O 1
ATOM 3091 N N . ARG B 1 127 ? -4.055 29.078 19.625 1 98.75 127 ARG B N 1
ATOM 3092 C CA . ARG B 1 127 ? -4.312 30.359 20.297 1 98.75 127 ARG B CA 1
ATOM 3093 C C . ARG B 1 127 ? -3.164 31.328 20.078 1 98.75 127 ARG B C 1
ATOM 3095 O O . ARG B 1 127 ? -3.391 32.5 19.734 1 98.75 127 ARG B O 1
ATOM 3102 N N . ARG B 1 128 ? -2.031 30.828 20.234 1 98.88 128 ARG B N 1
ATOM 3103 C CA . ARG B 1 128 ? -0.856 31.688 20.141 1 98.88 128 ARG B CA 1
ATOM 3104 C C . ARG B 1 128 ? -0.626 32.156 18.719 1 98.88 128 ARG B C 1
ATOM 3106 O O . ARG B 1 128 ? -0.184 33.281 18.484 1 98.88 128 ARG B O 1
ATOM 3113 N N . PHE B 1 129 ? -0.835 31.25 17.812 1 98.81 129 PHE B N 1
ATOM 3114 C CA . PHE B 1 129 ? -0.702 31.625 16.406 1 98.81 129 PHE B CA 1
ATOM 3115 C C . PHE B 1 129 ? -1.62 32.781 16.062 1 98.81 129 PHE B C 1
ATOM 3117 O O . PHE B 1 129 ? -1.18 33.781 15.477 1 98.81 129 PHE B O 1
ATOM 3124 N N . VAL B 1 130 ? -2.875 32.656 16.406 1 98.56 130 VAL B N 1
ATOM 3125 C CA . VAL B 1 130 ? -3.865 33.688 16.094 1 98.56 130 VAL B CA 1
ATOM 3126 C C . VAL B 1 130 ? -3.525 34.969 16.844 1 98.56 130 VAL B C 1
ATOM 3128 O O . VAL B 1 130 ? -3.602 36.062 16.281 1 98.56 130 VAL B O 1
ATOM 3131 N N . LYS B 1 131 ? -3.139 34.844 18.109 1 98.62 131 LYS B N 1
ATOM 3132 C CA . LYS B 1 131 ? -2.736 36 18.891 1 98.62 131 LYS B CA 1
ATOM 3133 C C . LYS B 1 131 ? -1.527 36.688 18.281 1 98.62 131 LYS B C 1
ATOM 3135 O O . LYS B 1 131 ? -1.435 37.938 18.297 1 98.62 131 LYS B O 1
ATOM 3140 N N . GLY B 1 132 ? -0.584 35.875 17.797 1 98.5 132 GLY B N 1
ATOM 3141 C CA . GLY B 1 132 ? 0.596 36.438 17.156 1 98.5 132 GLY B CA 1
ATOM 3142 C C . GLY B 1 132 ? 0.266 37.375 16 1 98.5 132 GLY B C 1
ATOM 3143 O O . GLY B 1 132 ? 0.883 38.438 15.852 1 98.5 132 GLY B O 1
ATOM 3144 N N . PHE B 1 133 ? -0.6 37 15.234 1 97.5 133 PHE B N 1
ATOM 3145 C CA . PHE B 1 133 ? -1.002 37.844 14.109 1 97.5 133 PHE B CA 1
ATOM 3146 C C . PHE B 1 133 ? -1.821 39.031 14.594 1 97.5 133 PHE B C 1
ATOM 3148 O O . PHE B 1 133 ? -1.692 40.125 14.062 1 97.5 133 PHE B O 1
ATOM 3155 N N . ALA B 1 134 ? -2.697 38.812 15.57 1 97.38 134 ALA B N 1
ATOM 3156 C CA . ALA B 1 134 ? -3.51 39.906 16.125 1 97.38 134 ALA B CA 1
ATOM 3157 C C . ALA B 1 134 ? -2.633 41 16.75 1 97.38 134 ALA B C 1
ATOM 3159 O O . ALA B 1 134 ? -2.938 42.188 16.656 1 97.38 134 ALA B O 1
ATOM 3160 N N . ASP B 1 135 ? -1.563 40.531 17.375 1 97.94 135 ASP B N 1
ATOM 3161 C CA . ASP B 1 135 ? -0.679 41.438 18.094 1 97.94 135 ASP B CA 1
ATOM 3162 C C . ASP B 1 135 ? 0.397 42 17.156 1 97.94 135 ASP B C 1
ATOM 3164 O O . ASP B 1 135 ? 1.18 42.875 17.562 1 97.94 135 ASP B O 1
ATOM 3168 N N . GLY B 1 136 ? 0.456 41.531 16.031 1 97.19 136 GLY B N 1
ATOM 3169 C CA . GLY B 1 136 ? 1.436 42.031 15.07 1 97.19 136 GLY B CA 1
ATOM 3170 C C . GLY B 1 136 ? 2.812 41.406 15.266 1 97.19 136 GLY B C 1
ATOM 3171 O O . GLY B 1 136 ? 3.787 41.875 14.664 1 97.19 136 GLY B O 1
ATOM 3172 N N . LEU B 1 137 ? 2.955 40.469 16.078 1 97.94 137 LEU B N 1
ATOM 3173 C CA . LEU B 1 137 ? 4.223 39.781 16.297 1 97.94 137 LEU B CA 1
ATOM 3174 C C . LEU B 1 137 ? 4.512 38.812 15.148 1 97.94 137 LEU B C 1
ATOM 3176 O O . LEU B 1 137 ? 5.676 38.531 14.844 1 97.94 137 LEU B O 1
ATOM 3180 N N . CYS B 1 138 ? 3.48 38.219 14.578 1 97.44 138 CYS B N 1
ATOM 3181 C CA . CYS B 1 138 ? 3.562 37.438 13.352 1 97.44 138 CYS B CA 1
ATOM 3182 C C . CYS B 1 138 ? 2.988 38.219 12.172 1 97.44 138 CYS B C 1
ATOM 3184 O O . CYS B 1 138 ? 2.043 39 12.336 1 97.44 138 CYS B O 1
ATOM 3186 N N . THR B 1 139 ? 3.615 38.062 11.039 1 94.25 139 THR B N 1
ATOM 3187 C CA . THR B 1 139 ? 3.137 38.719 9.82 1 94.25 139 THR B CA 1
ATOM 3188 C C . THR B 1 139 ? 3.279 37.781 8.617 1 94.25 139 THR B C 1
ATOM 3190 O O . THR B 1 139 ? 3.99 36.781 8.688 1 94.25 139 THR B O 1
ATOM 3193 N N . HIS B 1 140 ? 2.551 38.094 7.578 1 90.75 140 HIS B N 1
ATOM 3194 C CA . HIS B 1 140 ? 2.748 37.406 6.309 1 90.75 140 HIS B CA 1
ATOM 3195 C C . HIS B 1 140 ? 4.02 37.875 5.617 1 90.75 140 HIS B C 1
ATOM 3197 O O . HIS B 1 140 ? 3.977 38.781 4.797 1 90.75 140 HIS B O 1
ATOM 3203 N N . ASN B 1 141 ? 5.117 37.188 5.785 1 84.94 141 ASN B N 1
ATOM 3204 C CA . ASN B 1 141 ? 6.418 37.719 5.395 1 84.94 141 ASN B CA 1
ATOM 3205 C C . ASN B 1 141 ? 7.094 36.844 4.348 1 84.94 141 ASN B C 1
ATOM 3207 O O . ASN B 1 141 ? 8.227 37.125 3.939 1 84.94 141 ASN B O 1
ATOM 3211 N N . THR B 1 142 ? 6.5 35.781 4.039 1 88.75 142 THR B N 1
ATOM 3212 C CA . THR B 1 142 ? 7.098 34.844 3.08 1 88.75 142 THR B CA 1
ATOM 3213 C C . THR B 1 142 ? 6.016 34.156 2.268 1 88.75 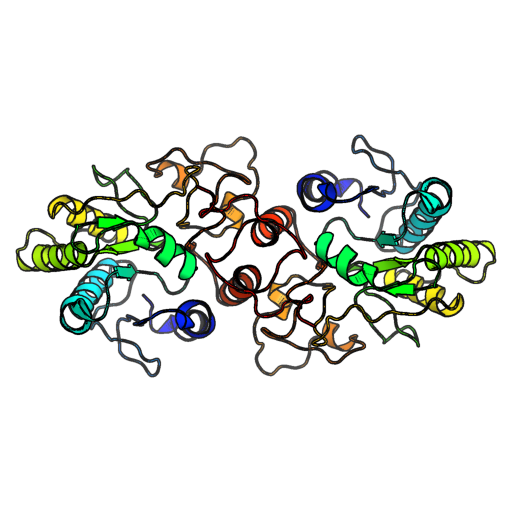142 THR B C 1
ATOM 3215 O O . THR B 1 142 ? 4.859 34.062 2.691 1 88.75 142 THR B O 1
ATOM 3218 N N . GLU B 1 143 ? 6.41 33.625 1.111 1 85.88 143 GLU B N 1
ATOM 3219 C CA . GLU B 1 143 ? 5.512 32.844 0.28 1 85.88 143 GLU B CA 1
ATOM 3220 C C . GLU B 1 143 ? 5.555 31.359 0.671 1 85.88 143 GLU B C 1
ATOM 3222 O O . GLU B 1 143 ? 4.664 30.594 0.306 1 85.88 143 GLU B O 1
ATOM 3227 N N . LEU B 1 144 ? 6.562 31.016 1.355 1 90.06 144 LEU B N 1
ATOM 3228 C CA . LEU B 1 144 ? 6.695 29.641 1.815 1 90.06 144 LEU B CA 1
ATOM 3229 C C . LEU B 1 144 ? 5.871 29.406 3.078 1 90.06 144 LEU B C 1
ATOM 3231 O O . LEU B 1 144 ? 6.285 29.797 4.172 1 90.06 144 LEU B O 1
ATOM 3235 N N . GLU B 1 145 ? 4.812 28.734 2.898 1 94 145 GLU B N 1
ATOM 3236 C CA . GLU B 1 145 ? 3.793 28.594 3.934 1 94 145 GLU B CA 1
ATOM 3237 C C . GLU B 1 145 ? 4.363 27.953 5.191 1 94 145 GLU B C 1
ATOM 3239 O O . GLU B 1 145 ? 4.156 28.438 6.301 1 94 145 GLU B O 1
ATOM 3244 N N . ASP B 1 146 ? 5.129 26.844 5.047 1 94.88 146 ASP B N 1
ATOM 3245 C CA . ASP B 1 146 ? 5.609 26.109 6.215 1 94.88 146 ASP B CA 1
ATOM 3246 C C . ASP B 1 146 ? 6.707 26.891 6.938 1 94.88 146 ASP B C 1
ATOM 3248 O O . ASP B 1 146 ? 6.793 26.859 8.164 1 94.88 146 ASP B O 1
ATOM 3252 N N . THR B 1 147 ? 7.484 27.625 6.191 1 94.56 147 THR B N 1
ATOM 3253 C CA . THR B 1 147 ? 8.516 28.469 6.797 1 94.56 147 THR B CA 1
ATOM 3254 C C . THR B 1 147 ? 7.883 29.625 7.574 1 94.56 147 THR B C 1
ATOM 3256 O O . THR B 1 147 ? 8.305 29.922 8.688 1 94.56 147 THR B O 1
ATOM 3259 N N . GLY B 1 148 ? 6.906 30.281 6.906 1 95.94 148 GLY B N 1
ATOM 3260 C CA . GLY B 1 148 ? 6.207 31.359 7.59 1 95.94 148 GLY B CA 1
ATOM 3261 C C . GLY B 1 148 ? 5.551 30.906 8.883 1 95.94 148 GLY B C 1
ATOM 3262 O O . GLY B 1 148 ? 5.664 31.594 9.906 1 95.94 148 GLY B O 1
ATOM 3263 N N . LEU B 1 149 ? 4.879 29.797 8.805 1 97.56 149 LEU B N 1
ATOM 3264 C CA . LEU B 1 149 ? 4.246 29.25 9.992 1 97.56 149 LEU B CA 1
ATOM 3265 C C . LEU B 1 149 ? 5.285 28.938 11.07 1 97.56 149 LEU B C 1
ATOM 3267 O O . LEU B 1 149 ? 5.082 29.25 12.24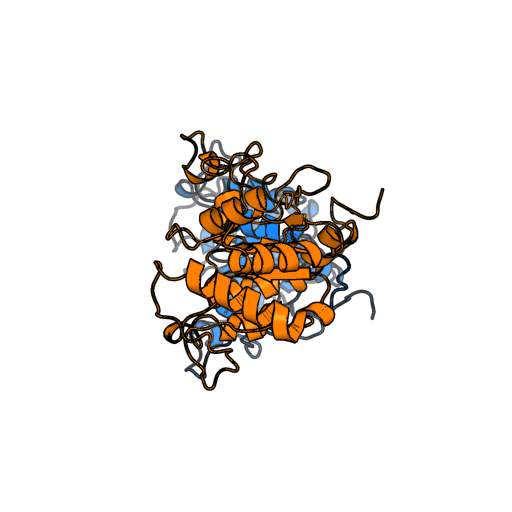2 1 97.56 149 LEU B O 1
ATOM 3271 N N . GLY B 1 150 ? 6.371 28.266 10.703 1 97.69 150 GLY B N 1
ATOM 3272 C CA . GLY B 1 150 ? 7.441 27.938 11.633 1 97.69 150 GLY B CA 1
ATOM 3273 C C . GLY B 1 150 ? 8.016 29.156 12.336 1 97.69 150 GLY B C 1
ATOM 3274 O O . GLY B 1 150 ? 8.289 29.109 13.531 1 97.69 150 GLY B O 1
ATOM 3275 N N . GLN B 1 151 ? 8.195 30.219 11.617 1 97.69 151 GLN B N 1
ATOM 3276 C CA . GLN B 1 151 ? 8.711 31.453 12.188 1 97.69 151 GLN B CA 1
ATOM 3277 C C . GLN B 1 151 ? 7.758 32.031 13.242 1 97.69 151 GLN B C 1
ATOM 3279 O O . GLN B 1 151 ? 8.195 32.469 14.297 1 97.69 151 GLN B O 1
ATOM 3284 N N . CYS B 1 152 ? 6.523 32 12.859 1 98.25 152 CYS B N 1
ATOM 3285 C CA . CYS B 1 152 ? 5.531 32.5 13.812 1 98.25 152 CYS B CA 1
ATOM 3286 C C . CYS B 1 152 ? 5.508 31.609 15.062 1 98.25 152 CYS B C 1
ATOM 3288 O O . CYS B 1 152 ? 5.418 32.125 16.172 1 98.25 152 CYS B O 1
ATOM 3290 N N . MET B 1 153 ? 5.621 30.281 14.883 1 98.69 153 MET B N 1
ATOM 3291 C CA . MET B 1 153 ? 5.637 29.359 16.016 1 98.69 153 MET B CA 1
ATOM 3292 C C . MET B 1 153 ? 6.816 29.656 16.938 1 98.69 153 MET B C 1
ATOM 3294 O O . MET B 1 153 ? 6.66 29.688 18.156 1 98.69 153 MET B O 1
ATOM 3298 N N . GLU B 1 154 ? 7.926 29.844 16.344 1 98.19 154 GLU B N 1
ATOM 3299 C CA . GLU B 1 154 ? 9.109 30.172 17.141 1 98.19 154 GLU B CA 1
ATOM 3300 C C . GLU B 1 154 ? 8.914 31.484 17.906 1 98.19 154 GLU B C 1
ATOM 3302 O O . GLU B 1 154 ? 9.219 31.562 19.094 1 98.19 154 GLU B O 1
ATOM 3307 N N . THR B 1 155 ? 8.414 32.5 17.25 1 98.25 155 THR B N 1
ATOM 3308 C CA . THR B 1 155 ? 8.195 33.812 17.828 1 98.25 155 THR B CA 1
ATOM 3309 C C . THR B 1 155 ? 7.23 33.719 19.016 1 98.25 155 THR B C 1
ATOM 3311 O O . THR B 1 155 ? 7.438 34.375 20.031 1 98.25 155 THR B O 1
ATOM 3314 N N . MET B 1 156 ? 6.215 32.906 18.844 1 98.69 156 MET B N 1
ATOM 3315 C CA . MET B 1 156 ? 5.16 32.812 19.859 1 98.69 156 MET B CA 1
ATOM 3316 C C . MET B 1 156 ? 5.492 31.719 20.875 1 98.69 156 MET B C 1
ATOM 3318 O O . MET B 1 156 ? 4.625 31.312 21.641 1 98.69 156 MET B O 1
ATOM 3322 N N . ARG B 1 157 ? 6.684 31.141 20.828 1 98.5 157 ARG B N 1
ATOM 3323 C CA . ARG B 1 157 ? 7.219 30.188 21.797 1 98.5 157 ARG B CA 1
ATOM 3324 C C . ARG B 1 157 ? 6.402 28.906 21.797 1 98.5 157 ARG B C 1
ATOM 3326 O O . ARG B 1 157 ? 6.066 28.375 22.859 1 98.5 157 ARG B O 1
ATOM 3333 N N . VAL B 1 158 ? 5.977 28.547 20.641 1 98.81 158 VAL B N 1
ATOM 3334 C CA . VAL B 1 158 ? 5.398 27.219 20.438 1 98.81 158 VAL B CA 1
ATOM 3335 C C . VAL B 1 158 ? 6.504 26.219 20.125 1 98.81 158 VAL B C 1
ATOM 3337 O O . VAL B 1 158 ? 7.262 26.391 19.172 1 98.81 158 VAL B O 1
ATOM 3340 N N . ARG B 1 159 ? 6.582 25.219 20.844 1 98.12 159 ARG B N 1
ATOM 3341 C CA . ARG B 1 159 ? 7.691 24.281 20.734 1 98.12 159 ARG B CA 1
ATOM 3342 C C . ARG B 1 159 ? 7.434 23.25 19.656 1 98.12 159 ARG B C 1
ATOM 3344 O O . ARG B 1 159 ? 6.301 22.797 19.469 1 98.12 159 ARG B O 1
ATOM 3351 N N . THR B 1 160 ? 8.523 22.859 18.984 1 97.44 160 THR B N 1
ATOM 3352 C CA . THR B 1 160 ? 8.461 21.766 18.016 1 97.44 160 THR B CA 1
ATOM 3353 C C . THR B 1 160 ? 8.539 20.422 18.734 1 97.44 160 THR B C 1
ATOM 3355 O O . THR B 1 160 ? 9.445 20.188 19.531 1 97.44 160 THR B O 1
ATOM 3358 N N . GLY B 1 161 ? 7.586 19.609 18.469 1 97.06 161 GLY B N 1
ATOM 3359 C CA . GLY B 1 161 ? 7.625 18.266 19.031 1 97.06 161 GLY B CA 1
ATOM 3360 C C . GLY B 1 161 ? 8.312 17.266 18.125 1 97.06 161 GLY B C 1
ATOM 3361 O O . GLY B 1 161 ? 8.539 17.531 16.938 1 97.06 161 GLY B O 1
ATOM 3362 N N . ASP B 1 162 ? 8.781 16.172 18.734 1 96.69 162 ASP B N 1
ATOM 3363 C CA . ASP B 1 162 ? 9.328 15.031 17.984 1 96.69 162 ASP B CA 1
ATOM 3364 C C . ASP B 1 162 ? 8.242 14.008 17.672 1 96.69 162 ASP B C 1
ATOM 3366 O O . ASP B 1 162 ? 7.762 13.305 18.547 1 96.69 162 ASP B O 1
ATOM 3370 N N . SER B 1 163 ? 7.852 13.961 16.406 1 96.81 163 SER B N 1
ATOM 3371 C CA . SER B 1 163 ? 6.766 13.078 15.984 1 96.81 163 SER B CA 1
ATOM 3372 C C . SER B 1 163 ? 7.285 11.695 15.609 1 96.81 163 SER B C 1
ATOM 3374 O O . SER B 1 163 ? 6.512 10.828 15.203 1 96.81 163 SER B O 1
ATOM 3376 N N . ARG B 1 164 ? 8.594 11.383 15.711 1 96 164 ARG B N 1
ATOM 3377 C CA . ARG B 1 164 ? 9.156 10.078 15.367 1 96 164 ARG B CA 1
ATOM 3378 C C . ARG B 1 164 ? 8.695 9.008 16.344 1 96 164 ARG B C 1
ATOM 3380 O O . ARG B 1 164 ? 8.312 9.312 17.484 1 96 164 ARG B O 1
ATOM 3387 N N . ASP B 1 165 ? 8.734 7.805 15.859 1 93.19 165 ASP B N 1
ATOM 3388 C CA . ASP B 1 165 ? 8.305 6.723 16.734 1 93.19 165 ASP B CA 1
ATOM 3389 C C . ASP B 1 165 ? 9.414 6.328 17.719 1 93.19 165 ASP B C 1
ATOM 3391 O O . ASP B 1 165 ? 10.453 6.988 17.781 1 93.19 165 ASP B O 1
ATOM 3395 N N . VAL B 1 166 ? 9.172 5.316 18.531 1 89.19 166 VAL B N 1
ATOM 3396 C CA . VAL B 1 166 ? 10.062 4.953 19.625 1 89.19 166 VAL B CA 1
ATOM 3397 C C . VAL B 1 166 ? 11.398 4.465 19.062 1 89.19 166 VAL B C 1
ATOM 3399 O O . VAL B 1 166 ? 12.414 4.465 19.766 1 89.19 166 VAL B O 1
ATOM 3402 N N . LEU B 1 167 ? 11.461 4.078 17.812 1 89.31 167 LEU B N 1
ATOM 3403 C CA . LEU B 1 167 ? 12.688 3.633 17.156 1 89.31 167 LEU B CA 1
ATOM 3404 C C . LEU B 1 167 ? 13.312 4.766 16.344 1 89.31 167 LEU B C 1
ATOM 3406 O O . LEU B 1 167 ? 14.211 4.531 15.539 1 89.31 167 LEU B O 1
ATOM 3410 N N . ARG B 1 168 ? 12.688 5.973 16.438 1 92.12 168 ARG B N 1
ATOM 3411 C CA . ARG B 1 168 ? 13.188 7.199 15.828 1 92.12 168 ARG B CA 1
ATOM 3412 C C . ARG B 1 168 ? 12.922 7.207 14.328 1 92.12 168 ARG B C 1
ATOM 3414 O O . ARG B 1 168 ? 13.703 7.773 13.555 1 92.12 168 ARG B O 1
ATOM 3421 N N . ARG B 1 169 ? 11.977 6.48 13.898 1 93.44 169 ARG B N 1
ATOM 3422 C CA . ARG B 1 169 ? 11.578 6.492 12.492 1 93.44 169 ARG B CA 1
ATOM 3423 C C . ARG B 1 169 ? 10.555 7.59 12.227 1 93.44 169 ARG B C 1
ATOM 3425 O O . ARG B 1 169 ? 9.68 7.848 13.055 1 93.44 169 ARG B O 1
ATOM 3432 N N . GLN B 1 170 ? 10.602 8.133 11.039 1 94.5 170 GLN B N 1
ATOM 3433 C CA . GLN B 1 170 ? 9.742 9.25 10.664 1 94.5 170 GLN B CA 1
ATOM 3434 C C . GLN B 1 170 ? 8.297 8.789 10.461 1 94.5 170 GLN B C 1
ATOM 3436 O O . GLN B 1 170 ? 8.055 7.719 9.906 1 94.5 170 GLN B O 1
ATOM 3441 N N . THR B 1 171 ? 7.348 9.672 10.898 1 96.88 171 THR B N 1
ATOM 3442 C CA . THR B 1 171 ? 5.938 9.328 10.758 1 96.88 171 THR B CA 1
ATOM 3443 C C . THR B 1 171 ? 5.258 10.227 9.734 1 96.88 171 THR B C 1
ATOM 3445 O O . THR B 1 171 ? 4.293 9.828 9.086 1 96.88 171 THR B O 1
ATOM 3448 N N . PHE B 1 172 ? 5.711 11.477 9.609 1 97.44 172 PHE B N 1
ATOM 3449 C CA . PHE B 1 172 ? 5.219 12.414 8.609 1 97.44 172 PHE B CA 1
ATOM 3450 C C . PHE B 1 172 ? 6.117 12.414 7.379 1 97.44 172 PHE B C 1
ATOM 3452 O O . PHE B 1 172 ? 7.332 12.617 7.488 1 97.44 172 PHE B O 1
ATOM 3459 N N . HIS B 1 173 ? 5.516 12.289 6.18 1 95.38 173 HIS B N 1
ATOM 3460 C CA . HIS B 1 173 ? 6.344 12.164 4.984 1 95.38 173 HIS B CA 1
ATOM 3461 C C . HIS B 1 173 ? 5.914 13.156 3.908 1 95.38 173 HIS B C 1
ATOM 3463 O O . HIS B 1 173 ? 4.836 13.023 3.33 1 95.38 173 HIS B O 1
ATOM 3469 N N . PRO B 1 174 ? 6.785 14.109 3.58 1 94.62 174 PRO B N 1
ATOM 3470 C CA . PRO B 1 174 ? 6.449 15.133 2.582 1 94.62 174 PRO B CA 1
ATOM 3471 C C . PRO B 1 174 ? 6.547 14.609 1.15 1 94.62 174 PRO B C 1
ATOM 3473 O O . PRO B 1 174 ? 6.336 15.359 0.198 1 94.62 174 PRO B O 1
ATOM 3476 N N . TYR B 1 175 ? 6.906 13.32 0.972 1 91.5 175 TYR B N 1
ATOM 3477 C CA . TYR B 1 175 ? 6.957 12.672 -0.331 1 91.5 175 TYR B CA 1
ATOM 3478 C C . TYR B 1 175 ? 6.238 11.328 -0.298 1 91.5 175 TYR B C 1
ATOM 3480 O O . TYR B 1 175 ? 5.934 10.805 0.777 1 91.5 175 TYR B O 1
ATOM 3488 N N . PRO B 1 176 ? 5.988 10.828 -1.556 1 90.31 176 PRO B N 1
ATOM 3489 C CA . PRO B 1 176 ? 5.355 9.5 -1.567 1 90.31 176 PRO B CA 1
ATOM 3490 C C . PRO B 1 176 ? 6.27 8.406 -1.026 1 90.31 176 PRO B C 1
ATOM 3492 O O . PRO B 1 176 ? 7.496 8.555 -1.051 1 90.31 176 PRO B O 1
ATOM 3495 N N . PRO B 1 177 ? 5.699 7.363 -0.582 1 83.62 177 PRO B N 1
ATOM 3496 C CA . PRO B 1 177 ? 6.48 6.305 0.061 1 83.62 177 PRO B CA 1
ATOM 3497 C C . PRO B 1 177 ? 7.578 5.75 -0.843 1 83.62 177 PRO B C 1
ATOM 3499 O O . PRO B 1 177 ? 8.648 5.367 -0.359 1 83.62 177 PRO B O 1
ATOM 3502 N N . TYR B 1 178 ? 7.355 5.715 -2.131 1 83.12 178 TYR B N 1
ATOM 3503 C CA . TYR B 1 178 ? 8.305 5.07 -3.031 1 83.12 178 TYR B CA 1
ATOM 3504 C C . TYR B 1 178 ? 9.57 5.906 -3.172 1 83.12 178 TYR B C 1
ATOM 3506 O O . TYR B 1 178 ? 10.578 5.434 -3.713 1 83.12 178 TYR B O 1
ATOM 3514 N N . TYR B 1 179 ? 9.602 7.09 -2.604 1 80.12 179 TYR B N 1
ATOM 3515 C CA . TYR B 1 179 ? 10.805 7.914 -2.596 1 80.12 179 TYR B CA 1
ATOM 3516 C C . TYR B 1 179 ? 11.75 7.477 -1.485 1 80.12 179 TYR B C 1
ATOM 3518 O O . TYR B 1 179 ? 12.945 7.805 -1.514 1 80.12 179 TYR B O 1
ATOM 3526 N N . TYR B 1 180 ? 11.203 6.77 -0.49 1 78.38 180 TYR B N 1
ATOM 3527 C CA . TYR B 1 180 ? 11.977 6.527 0.724 1 78.38 180 TYR B CA 1
ATOM 3528 C C . TYR B 1 180 ? 12.391 5.062 0.82 1 78.38 180 TYR B C 1
ATOM 3530 O O . TYR B 1 180 ? 13.461 4.746 1.342 1 78.38 180 TYR B O 1
ATOM 3538 N N . LEU B 1 181 ? 11.695 4.238 0.308 1 77.19 181 LEU B N 1
ATOM 3539 C CA . LEU B 1 181 ? 11.742 2.84 0.725 1 77.19 181 LEU B CA 1
ATOM 3540 C C . LEU B 1 181 ? 12.836 2.086 -0.022 1 77.19 181 LEU B C 1
ATOM 3542 O O . LEU B 1 181 ? 13.508 1.224 0.552 1 77.19 181 LEU B O 1
ATOM 3546 N N . PRO B 1 182 ? 12.945 2.404 -1.363 1 71.56 182 PRO B N 1
ATOM 3547 C CA . PRO B 1 182 ? 14.039 1.683 -2.025 1 71.56 182 PRO B CA 1
ATOM 3548 C C . PRO B 1 182 ? 15.422 2.148 -1.57 1 71.56 182 PRO B C 1
ATOM 3550 O O . PRO B 1 182 ? 15.641 3.35 -1.396 1 71.56 182 PRO B O 1
ATOM 3553 N N . ARG B 1 183 ? 16.125 1.145 -1.31 1 67.94 183 ARG B N 1
ATOM 3554 C CA . ARG B 1 183 ? 17.516 1.489 -0.992 1 67.94 183 ARG B CA 1
ATOM 3555 C C . ARG B 1 183 ? 18.203 2.148 -2.184 1 67.94 183 ARG B C 1
ATOM 3557 O O . ARG B 1 183 ? 18.078 1.673 -3.314 1 67.94 183 ARG B O 1
ATOM 3564 N N . GLN B 1 184 ? 18.625 3.287 -1.853 1 66.62 184 GLN B N 1
ATOM 3565 C CA . GLN B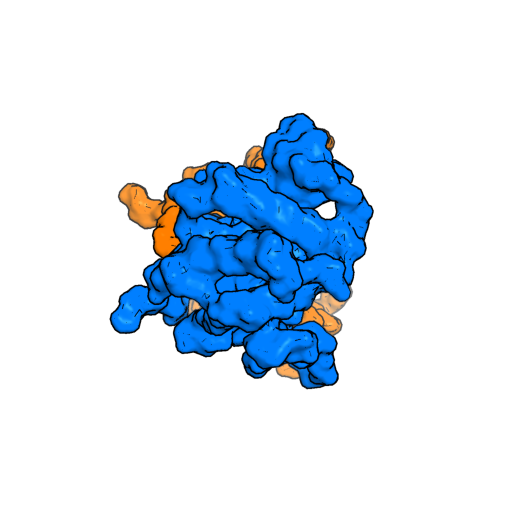 1 184 ? 19.281 4.016 -2.934 1 66.62 184 GLN B CA 1
ATOM 3566 C C . GLN B 1 184 ? 20.781 3.738 -2.953 1 66.62 184 GLN B C 1
ATOM 3568 O O . GLN B 1 184 ? 21.391 3.502 -1.906 1 66.62 184 GLN B O 1
ATOM 3573 N N . LEU B 1 185 ? 21.141 3.555 -4.109 1 63.44 185 LEU B N 1
ATOM 3574 C CA . LEU B 1 185 ? 22.594 3.461 -4.281 1 63.44 185 LEU B CA 1
ATOM 3575 C C . LEU B 1 185 ? 23.281 4.719 -3.766 1 63.44 185 LEU B C 1
ATOM 3577 O O . LEU B 1 185 ? 22.656 5.785 -3.689 1 63.44 185 LEU B O 1
ATOM 3581 N N . PRO B 1 186 ? 24.453 4.434 -3.309 1 65.88 186 PRO B N 1
ATOM 3582 C CA . PRO B 1 186 ? 25.203 5.602 -2.836 1 65.88 186 PRO B CA 1
ATOM 3583 C C . PRO B 1 186 ? 25.141 6.773 -3.814 1 65.88 186 PRO B C 1
ATOM 3585 O O . PRO B 1 186 ? 25.375 6.594 -5.012 1 65.88 186 PRO B O 1
ATOM 3588 N N . ARG B 1 187 ? 24.562 7.762 -3.51 1 72 187 ARG B N 1
ATOM 3589 C CA . ARG B 1 187 ? 24.438 9.008 -4.266 1 72 187 ARG B CA 1
ATOM 3590 C C . ARG B 1 187 ? 24.422 10.211 -3.332 1 72 187 ARG B C 1
ATOM 3592 O O . ARG B 1 187 ? 24.25 10.062 -2.119 1 72 187 ARG B O 1
ATOM 3599 N N . PRO B 1 188 ? 24.797 11.32 -3.988 1 73.88 188 PRO B N 1
ATOM 3600 C CA . PRO B 1 188 ? 24.594 12.5 -3.148 1 73.88 188 PRO B CA 1
ATOM 3601 C C . PRO B 1 188 ? 23.172 12.594 -2.6 1 73.88 188 PRO B C 1
ATOM 3603 O O . PRO B 1 188 ? 22.219 12.211 -3.285 1 73.88 188 PRO B O 1
ATOM 3606 N N . ARG B 1 189 ? 23.109 12.969 -1.401 1 70.62 189 ARG B N 1
ATOM 3607 C CA . ARG B 1 189 ? 21.812 13.078 -0.745 1 70.62 189 ARG B CA 1
ATOM 3608 C C . ARG B 1 189 ? 20.906 14.055 -1.48 1 70.62 189 ARG B C 1
ATOM 3610 O O . ARG B 1 189 ? 21.344 15.156 -1.845 1 70.62 189 ARG B O 1
ATOM 3617 N N . PRO B 1 190 ? 19.781 13.656 -1.699 1 69.25 190 PRO B N 1
ATOM 3618 C CA . PRO B 1 190 ? 18.828 14.609 -2.262 1 69.25 190 PRO B CA 1
ATOM 3619 C C . PRO B 1 190 ? 18.594 15.82 -1.359 1 69.25 190 PRO B C 1
ATOM 3621 O O . PRO B 1 190 ? 18.734 15.719 -0.138 1 69.25 190 PRO B O 1
ATOM 3624 N N . TRP B 1 191 ? 18.234 16.891 -1.974 1 68.81 191 TRP B N 1
ATOM 3625 C CA . TRP B 1 191 ? 18.141 18.172 -1.285 1 68.81 191 TRP B CA 1
ATOM 3626 C C . TRP B 1 191 ? 17.141 18.094 -0.126 1 68.81 191 TRP B C 1
ATOM 3628 O O . TRP B 1 191 ? 17.344 18.734 0.913 1 68.81 191 TRP B O 1
ATOM 3638 N N . TYR B 1 192 ? 16.125 17.312 -0.321 1 66.69 192 TYR B N 1
ATOM 3639 C CA . TYR B 1 192 ? 15.102 17.297 0.722 1 66.69 192 TYR B CA 1
ATOM 3640 C C . TYR B 1 192 ? 15.609 16.578 1.97 1 66.69 192 TYR B C 1
ATOM 3642 O O . TYR B 1 192 ? 15.078 16.781 3.066 1 66.69 192 TYR B O 1
ATOM 3650 N N . LEU B 1 193 ? 16.594 15.844 1.825 1 70.88 193 LEU B N 1
ATOM 3651 C CA . LEU B 1 193 ? 17.219 15.203 2.979 1 70.88 193 LEU B CA 1
ATOM 3652 C C . LEU B 1 193 ? 18.203 16.141 3.662 1 70.88 193 LEU B C 1
ATOM 3654 O O . LEU B 1 193 ? 18.547 15.945 4.832 1 70.88 193 LEU B O 1
ATOM 3658 N N . LEU B 1 194 ? 18.422 17.188 2.941 1 77.62 194 LEU B N 1
ATOM 3659 C CA . LEU B 1 194 ? 19.359 18.156 3.494 1 77.62 194 LEU B CA 1
ATOM 3660 C C . LEU B 1 194 ? 18.656 19.078 4.5 1 77.62 194 LEU B C 1
ATOM 3662 O O . LEU B 1 194 ? 19.312 19.641 5.375 1 77.62 194 LEU B O 1
ATOM 3666 N N . TYR B 1 195 ? 17.344 19.078 4.387 1 87.19 195 TYR B N 1
ATOM 3667 C CA . TYR B 1 195 ? 16.594 19.984 5.25 1 87.19 195 TYR B CA 1
ATOM 3668 C C . TYR B 1 195 ? 16.219 19.297 6.559 1 87.19 195 TYR B C 1
ATOM 3670 O O . TYR B 1 195 ? 15.805 19.953 7.516 1 87.19 195 TYR B O 1
ATOM 3678 N N . GLU B 1 196 ? 16.531 18.047 6.645 1 90 196 GLU B N 1
ATOM 3679 C CA . GLU B 1 196 ? 16.062 17.25 7.773 1 90 196 GLU B CA 1
ATOM 3680 C C . GLU B 1 196 ? 16.734 17.672 9.07 1 90 196 GLU B C 1
ATOM 3682 O O . GLU B 1 196 ? 17.969 17.812 9.117 1 90 196 GLU B O 1
ATOM 3687 N N . HIS B 1 197 ? 15.875 17.922 10.055 1 93 197 HIS B N 1
ATOM 3688 C CA . HIS B 1 197 ? 16.422 18.203 11.383 1 93 197 HIS B CA 1
ATOM 3689 C C . HIS B 1 197 ? 17.141 16.984 11.953 1 93 197 HIS B C 1
ATOM 3691 O O . HIS B 1 197 ? 18.203 17.109 12.539 1 93 197 HIS B O 1
ATOM 3697 N N . TYR B 1 198 ? 16.516 15.828 11.812 1 92.56 198 TYR B N 1
ATOM 3698 C CA . TYR B 1 198 ? 17.109 14.578 12.281 1 92.56 198 TYR B CA 1
ATOM 3699 C C . TYR B 1 198 ? 17.906 13.898 11.172 1 92.56 198 TYR B C 1
ATOM 3701 O O . TYR B 1 198 ? 17.734 14.219 9.992 1 92.56 198 TYR B O 1
ATOM 3709 N N . ASP B 1 199 ? 18.688 12.93 11.523 1 87.12 199 ASP B N 1
ATOM 3710 C CA . ASP B 1 199 ? 19.453 12.195 10.523 1 87.12 199 ASP B CA 1
ATOM 3711 C C . ASP B 1 199 ? 18.531 11.414 9.586 1 87.12 199 ASP B C 1
ATOM 3713 O O . ASP B 1 199 ? 17.719 10.602 10.039 1 87.12 199 ASP B O 1
ATOM 3717 N N . PRO B 1 200 ? 18.672 11.711 8.328 1 83.75 200 PRO B N 1
ATOM 3718 C CA . PRO B 1 200 ? 17.781 11.016 7.387 1 83.75 200 PRO B CA 1
ATOM 3719 C C . PRO B 1 200 ? 18.109 9.531 7.246 1 83.75 200 PRO B C 1
ATOM 3721 O O . PRO B 1 200 ? 19.281 9.148 7.293 1 83.75 200 PRO B O 1
ATOM 3724 N N . VAL B 1 201 ? 17.172 8.727 7.137 1 83.5 201 VAL B N 1
ATOM 3725 C CA . VAL B 1 201 ? 17.297 7.285 6.918 1 83.5 201 VAL B CA 1
ATOM 3726 C C . VAL B 1 201 ? 16.578 6.895 5.629 1 83.5 201 VAL B C 1
ATOM 3728 O O . VAL B 1 201 ? 15.422 7.25 5.422 1 83.5 201 VAL B O 1
ATOM 3731 N N . GLU B 1 202 ? 17.312 6.242 4.715 1 78.88 202 GLU B N 1
ATOM 3732 C CA . GLU B 1 202 ? 16.719 5.691 3.5 1 78.88 202 GLU B CA 1
ATOM 3733 C C . GLU B 1 202 ? 16.625 4.172 3.576 1 78.88 202 GLU B C 1
ATOM 3735 O O . GLU B 1 202 ? 17.344 3.533 4.336 1 78.88 202 GLU B O 1
ATOM 3740 N N . GLY B 1 203 ? 15.633 3.582 2.789 1 78.62 203 GLY B N 1
ATOM 3741 C CA . GLY B 1 203 ? 15.453 2.139 2.812 1 78.62 203 GLY B CA 1
ATOM 3742 C C . GLY B 1 203 ? 14.383 1.687 3.787 1 78.62 203 GLY B C 1
ATOM 3743 O O . GLY B 1 203 ? 13.562 2.492 4.238 1 78.62 203 GLY B O 1
ATOM 3744 N N . PRO B 1 204 ? 14.289 0.448 4.145 1 75.44 204 PRO B N 1
ATOM 3745 C CA . PRO B 1 204 ? 13.195 -0.134 4.93 1 75.44 204 PRO B CA 1
ATOM 3746 C C . PRO B 1 204 ? 13.062 0.497 6.312 1 75.44 204 PRO B C 1
ATOM 3748 O O . PRO B 1 204 ? 11.992 0.444 6.918 1 75.44 204 PRO B O 1
ATOM 3751 N N . GLY B 1 205 ? 14.133 1.172 6.797 1 81.31 205 GLY B N 1
ATOM 3752 C CA . GLY B 1 205 ? 14.07 1.749 8.133 1 81.31 205 GLY B CA 1
ATOM 3753 C C . GLY B 1 205 ? 13.664 3.209 8.133 1 81.31 205 GLY B C 1
ATOM 3754 O O . GLY B 1 205 ? 13.625 3.848 9.188 1 81.31 205 GLY B O 1
ATOM 3755 N N . CYS B 1 206 ? 13.258 3.66 7.02 1 85.31 206 CYS B N 1
ATOM 3756 C CA . CYS B 1 206 ? 13.016 5.094 6.887 1 85.31 206 CYS B CA 1
ATOM 3757 C C . CYS B 1 206 ? 11.656 5.469 7.461 1 85.31 206 CYS B C 1
ATOM 3759 O O . CYS B 1 206 ? 11.461 6.598 7.918 1 85.31 206 CYS B O 1
ATOM 3761 N N . CYS B 1 207 ? 10.773 4.531 7.473 1 91.94 207 CYS B N 1
ATOM 3762 C CA . CYS B 1 207 ? 9.383 4.91 7.703 1 91.94 207 CYS B CA 1
ATOM 3763 C C . CYS B 1 207 ? 8.766 4.078 8.828 1 91.94 207 CYS B C 1
ATOM 3765 O O . CYS B 1 207 ? 8.945 2.861 8.875 1 91.94 207 CYS B O 1
ATOM 3767 N N . SER B 1 208 ? 8.18 4.77 9.695 1 93.88 208 SER B N 1
ATOM 3768 C CA . SER B 1 208 ? 7.527 4.125 10.836 1 93.88 208 SER B CA 1
ATOM 3769 C C . SER B 1 208 ? 6.422 3.18 10.375 1 93.88 208 SER B C 1
ATOM 3771 O O . SER B 1 208 ? 5.766 3.434 9.359 1 93.88 208 SER B O 1
ATOM 3773 N N . ASP B 1 209 ? 6.16 2.094 11.164 1 93.44 209 ASP B N 1
ATOM 3774 C CA . ASP B 1 209 ? 4.996 1.24 10.953 1 93.44 209 ASP B CA 1
ATOM 3775 C C . ASP B 1 209 ? 3.699 2.002 11.227 1 93.44 209 ASP B C 1
ATOM 3777 O O . ASP B 1 209 ? 2.621 1.563 10.82 1 93.44 209 ASP B O 1
ATOM 3781 N N . LEU B 1 210 ? 3.885 3.082 11.977 1 95.38 210 LEU B N 1
ATOM 3782 C CA . LEU B 1 210 ? 2.748 3.93 12.312 1 95.38 210 LEU B CA 1
ATOM 3783 C C . LEU B 1 210 ? 2.857 5.289 11.625 1 95.38 210 LEU B C 1
ATOM 3785 O O . LEU B 1 210 ? 2.619 6.324 12.25 1 95.38 210 LEU B O 1
ATOM 3789 N N . ALA B 1 211 ? 3.305 5.203 10.398 1 96.44 211 ALA B N 1
ATOM 3790 C CA . ALA B 1 211 ? 3.387 6.438 9.617 1 96.44 211 ALA B CA 1
ATOM 3791 C C . ALA B 1 211 ? 2.059 7.191 9.641 1 96.44 211 ALA B C 1
ATOM 3793 O O . ALA B 1 211 ? 0.989 6.574 9.633 1 96.44 211 ALA B O 1
ATOM 3794 N N . ILE B 1 212 ? 2.1 8.5 9.578 1 98.31 212 ILE B N 1
ATOM 3795 C CA . ILE B 1 212 ? 0.925 9.344 9.75 1 98.31 212 ILE B CA 1
ATOM 3796 C C . ILE B 1 212 ? 0.506 9.938 8.406 1 98.31 212 ILE B C 1
ATOM 3798 O O . ILE B 1 212 ? -0.687 10.062 8.125 1 98.31 212 ILE B O 1
ATOM 3802 N N . SER B 1 213 ? 1.497 10.328 7.598 1 98.44 213 SER B N 1
ATOM 3803 C CA . SER B 1 213 ? 1.069 11 6.375 1 98.44 213 SER B CA 1
ATOM 3804 C C . SER B 1 213 ? 2.055 10.758 5.234 1 98.44 213 SER B C 1
ATOM 3806 O O . SER B 1 213 ? 3.232 10.477 5.477 1 98.44 213 SER B O 1
ATOM 3808 N N . PHE B 1 214 ? 1.578 10.805 4.062 1 97.38 214 PHE B N 1
ATOM 3809 C CA . PHE B 1 214 ? 2.318 10.82 2.807 1 97.38 214 PHE B CA 1
ATOM 3810 C C . PHE B 1 214 ? 1.809 11.93 1.893 1 97.38 214 PHE B C 1
ATOM 3812 O O . PHE B 1 214 ? 0.599 12.133 1.769 1 97.38 214 PHE B O 1
ATOM 3819 N N . HIS B 1 215 ? 2.721 12.602 1.25 1 96.88 215 HIS B N 1
ATOM 3820 C CA . HIS B 1 215 ? 2.352 13.734 0.403 1 96.88 215 HIS B CA 1
ATOM 3821 C C . HIS B 1 215 ? 2.574 13.414 -1.071 1 96.88 215 HIS B C 1
ATOM 3823 O O . HIS B 1 215 ? 3.246 12.43 -1.403 1 96.88 215 HIS B O 1
ATOM 3829 N N . TYR B 1 216 ? 1.921 14.203 -1.968 1 96.44 216 TYR B N 1
ATOM 3830 C CA . TYR B 1 216 ? 1.927 14.047 -3.418 1 96.44 216 TYR B CA 1
ATOM 3831 C C . TYR B 1 216 ? 1.225 12.758 -3.824 1 96.44 216 TYR B C 1
ATOM 3833 O O . TYR B 1 216 ? 1.751 11.984 -4.629 1 96.44 216 TYR B O 1
ATOM 3841 N N . ILE B 1 217 ? 0.172 12.492 -3.23 1 96.12 217 ILE B N 1
ATOM 3842 C CA . ILE B 1 217 ? -0.672 11.336 -3.523 1 96.12 217 ILE B CA 1
ATOM 3843 C C . ILE B 1 217 ? -1.828 11.766 -4.426 1 96.12 217 ILE B C 1
ATOM 3845 O O . ILE B 1 217 ? -2.643 12.609 -4.051 1 96.12 217 ILE B O 1
ATOM 3849 N N . ASP B 1 218 ? -1.91 11.266 -5.57 1 93.62 218 ASP B N 1
ATOM 3850 C CA . ASP B 1 218 ? -2.986 11.617 -6.488 1 93.62 218 ASP B CA 1
ATOM 3851 C C . ASP B 1 218 ? -4.258 10.836 -6.18 1 93.62 218 ASP B C 1
ATOM 3853 O O . ASP B 1 218 ? -4.32 10.117 -5.18 1 93.62 218 ASP B O 1
ATOM 3857 N N . ALA B 1 219 ? -5.289 11.023 -6.984 1 92.25 219 ALA B N 1
ATOM 3858 C CA . ALA B 1 219 ? -6.613 10.453 -6.746 1 92.25 219 ALA B CA 1
ATOM 3859 C C . ALA B 1 219 ? -6.543 8.938 -6.629 1 92.25 219 ALA B C 1
ATOM 3861 O O . ALA B 1 219 ? -7.062 8.352 -5.672 1 92.25 219 ALA B O 1
ATOM 3862 N N . VAL B 1 220 ? -5.898 8.281 -7.562 1 91.31 220 VAL B N 1
ATOM 3863 C CA . VAL B 1 220 ? -5.746 6.832 -7.57 1 91.31 220 VAL B CA 1
ATOM 3864 C C . VAL B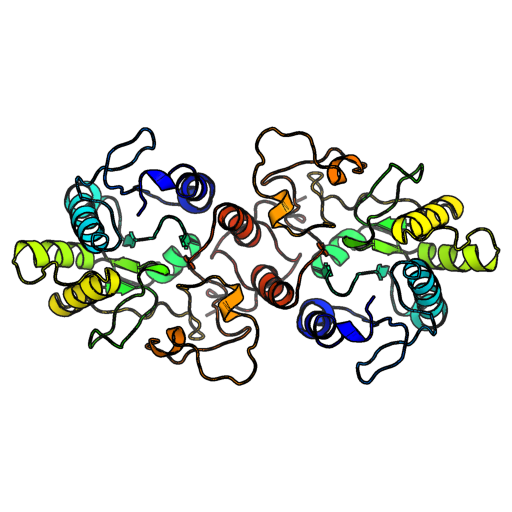 1 220 ? -4.93 6.391 -6.355 1 91.31 220 VAL B C 1
ATOM 3866 O O . VAL B 1 220 ? -5.27 5.402 -5.699 1 91.31 220 VAL B O 1
ATOM 3869 N N . GLY B 1 221 ? -3.953 7.148 -6.066 1 93.38 221 GLY B N 1
ATOM 3870 C CA . GLY B 1 221 ? -3.107 6.867 -4.918 1 93.38 221 GLY B CA 1
ATOM 3871 C C . GLY B 1 221 ? -3.854 6.922 -3.598 1 93.38 221 GLY B C 1
ATOM 3872 O O . GLY B 1 221 ? -3.58 6.133 -2.689 1 93.38 221 GLY B O 1
ATOM 3873 N N . MET B 1 222 ? -4.832 7.824 -3.498 1 95.12 222 MET B N 1
ATOM 3874 C CA . MET B 1 222 ? -5.633 7.945 -2.283 1 95.12 222 MET B CA 1
ATOM 3875 C C . MET B 1 222 ? -6.379 6.648 -1.993 1 95.12 222 MET B C 1
ATOM 3877 O O . MET B 1 222 ? -6.324 6.133 -0.875 1 95.12 222 MET B O 1
ATOM 3881 N N . HIS B 1 223 ? -6.949 6.117 -2.957 1 92.75 223 HIS B N 1
ATOM 3882 C CA . HIS B 1 223 ? -7.738 4.902 -2.789 1 92.75 223 HIS B CA 1
ATOM 3883 C C . HIS B 1 223 ? -6.836 3.682 -2.623 1 92.75 223 HIS B C 1
ATOM 3885 O O . HIS B 1 223 ? -7.156 2.768 -1.858 1 92.75 223 HIS B O 1
ATOM 3891 N N . THR B 1 224 ? -5.758 3.689 -3.279 1 93.19 224 THR B N 1
ATOM 3892 C CA . THR B 1 224 ? -4.801 2.594 -3.16 1 93.19 224 THR B CA 1
ATOM 3893 C C . THR B 1 224 ? -4.207 2.545 -1.755 1 93.19 224 THR B C 1
ATOM 3895 O O . THR B 1 224 ? -4.121 1.475 -1.147 1 93.19 224 THR B O 1
ATOM 3898 N N . LEU B 1 225 ? -3.842 3.719 -1.255 1 94.81 225 LEU B N 1
ATOM 3899 C CA . LEU B 1 225 ? -3.283 3.773 0.091 1 94.81 225 LEU B CA 1
ATOM 3900 C C . LEU B 1 225 ? -4.332 3.391 1.131 1 94.81 225 LEU B C 1
ATOM 3902 O O . LEU B 1 225 ? -4.004 2.787 2.154 1 94.81 225 LEU B O 1
ATOM 3906 N N . GLU B 1 226 ? -5.559 3.783 0.871 1 94.19 226 GLU B N 1
ATOM 3907 C CA . GLU B 1 226 ? -6.641 3.346 1.747 1 94.19 226 GLU B CA 1
ATOM 3908 C C . GLU B 1 226 ? -6.703 1.824 1.832 1 94.19 226 GLU B C 1
ATOM 3910 O O . GLU B 1 226 ? -6.852 1.264 2.92 1 94.19 226 GLU B O 1
ATOM 3915 N N . TYR B 1 227 ? -6.59 1.187 0.707 1 93.12 227 TYR B N 1
ATOM 3916 C CA . TYR B 1 227 ? -6.621 -0.271 0.658 1 93.12 227 TYR B CA 1
ATOM 3917 C C . TYR B 1 227 ? -5.426 -0.867 1.39 1 93.12 227 TYR B C 1
ATOM 3919 O O . TYR B 1 227 ? -5.578 -1.783 2.201 1 93.12 227 TYR B O 1
ATOM 3927 N N . TYR B 1 228 ? -4.219 -0.359 1.189 1 93.81 228 TYR B N 1
ATOM 3928 C CA . TYR B 1 228 ? -3 -0.892 1.788 1 93.81 228 TYR B CA 1
ATOM 3929 C C . TYR B 1 228 ? -2.99 -0.671 3.297 1 93.81 228 TYR B C 1
ATOM 3931 O O . TYR B 1 228 ? -2.449 -1.487 4.047 1 93.81 228 TYR B O 1
ATOM 3939 N N . THR B 1 229 ? -3.596 0.385 3.727 1 94.38 229 THR B N 1
ATOM 3940 C CA . THR B 1 229 ? -3.535 0.75 5.137 1 94.38 229 THR B CA 1
ATOM 3941 C C . THR B 1 229 ? -4.559 -0.041 5.945 1 94.38 229 THR B C 1
ATOM 3943 O O . THR B 1 229 ? -4.254 -0.527 7.035 1 94.38 229 THR B O 1
ATOM 3946 N N . TYR B 1 230 ? -5.762 -0.264 5.391 1 92.88 230 TYR B N 1
ATOM 3947 C CA . TYR B 1 230 ? -6.852 -0.718 6.25 1 92.88 230 TYR B CA 1
ATOM 3948 C C . TYR B 1 230 ? -7.344 -2.096 5.82 1 92.88 230 TYR B C 1
ATOM 3950 O O . TYR B 1 230 ? -8.141 -2.723 6.523 1 92.88 230 TYR B O 1
ATOM 3958 N N . HIS B 1 231 ? -6.859 -2.543 4.699 1 91.69 231 HIS B N 1
ATOM 3959 C CA . HIS B 1 231 ? -7.453 -3.781 4.207 1 91.69 231 HIS B CA 1
ATOM 3960 C C . HIS B 1 231 ? -6.391 -4.855 3.99 1 91.69 231 HIS B C 1
ATOM 3962 O O . HIS B 1 231 ? -6.477 -5.941 4.566 1 91.69 231 HIS B O 1
ATOM 3968 N N . LEU B 1 232 ? -5.398 -4.586 3.174 1 93.38 232 LEU B N 1
ATOM 3969 C CA . LEU B 1 232 ? -4.383 -5.582 2.85 1 93.38 232 LEU B CA 1
ATOM 3970 C C . LEU B 1 232 ? -3.584 -5.965 4.09 1 93.38 232 LEU B C 1
ATOM 3972 O O . LEU B 1 232 ? -3.082 -5.094 4.805 1 93.38 232 LEU B O 1
ATOM 3976 N N . ARG B 1 233 ? -3.523 -7.242 4.367 1 92.5 233 ARG B N 1
ATOM 3977 C CA . ARG B 1 233 ? -2.732 -7.727 5.496 1 92.5 233 ARG B CA 1
ATOM 3978 C C . ARG B 1 233 ? -2.318 -9.18 5.289 1 92.5 233 ARG B C 1
ATOM 3980 O O . ARG B 1 233 ? -3.049 -9.961 4.672 1 92.5 233 ARG B O 1
ATOM 3987 N N . PRO B 1 234 ? -1.182 -9.547 5.766 1 94.12 234 PRO B N 1
ATOM 3988 C CA . PRO B 1 234 ? -0.806 -10.961 5.773 1 94.12 234 PRO B CA 1
ATOM 3989 C C . PRO B 1 234 ? -1.501 -11.75 6.883 1 94.12 234 PRO B C 1
ATOM 3991 O O . PRO B 1 234 ? -1.515 -11.32 8.039 1 94.12 234 PRO B O 1
ATOM 3994 N N . TYR B 1 235 ? -2.031 -12.844 6.531 1 93 235 TYR B N 1
ATOM 3995 C CA . TYR B 1 235 ? -2.754 -13.664 7.496 1 93 235 TYR B CA 1
ATOM 3996 C C . TYR B 1 235 ? -1.835 -14.102 8.633 1 93 235 TYR B C 1
ATOM 3998 O O . TYR B 1 235 ? -0.735 -14.609 8.391 1 93 235 TYR B O 1
ATOM 4006 N N . GLY B 1 236 ? -2.285 -13.875 9.844 1 86.31 236 GLY B N 1
ATOM 4007 C CA . GLY B 1 236 ? -1.604 -14.398 11.016 1 86.31 236 GLY B CA 1
ATOM 4008 C C . GLY B 1 236 ? -0.312 -13.664 11.336 1 86.31 236 GLY B C 1
ATOM 4009 O O . GLY B 1 236 ? 0.44 -14.078 12.219 1 86.31 236 GLY B O 1
ATOM 4010 N N . TYR B 1 237 ? -0.037 -12.664 10.633 1 81.81 237 TYR B N 1
ATOM 4011 C CA . TYR B 1 237 ? 1.217 -11.938 10.812 1 81.81 237 TYR B CA 1
ATOM 4012 C C . TYR B 1 237 ? 1.161 -11.047 12.055 1 81.81 237 TYR B C 1
ATOM 4014 O O . TYR B 1 237 ? 0.161 -10.367 12.289 1 81.81 237 TYR B O 1
ATOM 4022 N N . LYS B 1 238 ? 2.164 -11.25 12.844 1 77.44 238 LYS B N 1
ATOM 4023 C CA . LYS B 1 238 ? 2.346 -10.367 13.992 1 77.44 238 LYS B CA 1
ATOM 4024 C C . LYS B 1 238 ? 3.328 -9.242 13.672 1 77.44 238 LYS B C 1
ATOM 4026 O O . LYS B 1 238 ? 4.48 -9.5 13.32 1 77.44 238 LYS B O 1
ATOM 4031 N N . TYR B 1 239 ? 2.895 -8.094 13.859 1 75 239 TYR B N 1
ATOM 4032 C CA . TYR B 1 239 ? 3.727 -6.953 13.492 1 75 239 TYR B CA 1
ATOM 4033 C C . TYR B 1 239 ? 4.906 -6.816 14.445 1 75 239 TYR B C 1
ATOM 4035 O O . TYR B 1 239 ? 4.793 -7.117 15.641 1 75 239 TYR B O 1
ATOM 4043 N N . ARG B 1 240 ? 5.965 -6.414 13.875 1 67.62 240 ARG B N 1
ATOM 4044 C CA . ARG B 1 240 ? 7.242 -6.309 14.57 1 67.62 240 ARG B CA 1
ATOM 4045 C C . ARG B 1 240 ? 7.145 -5.344 15.75 1 67.62 240 ARG B C 1
ATOM 4047 O O . ARG B 1 240 ? 7.75 -5.574 16.797 1 67.62 240 ARG B O 1
ATOM 4054 N N . PHE B 1 241 ? 6.465 -4.234 15.516 1 67.81 241 PHE B N 1
ATOM 4055 C CA . PHE B 1 241 ? 6.414 -3.189 16.531 1 67.81 241 PHE B CA 1
ATOM 4056 C C . PHE B 1 241 ? 5.027 -3.109 17.156 1 67.81 241 PHE B C 1
ATOM 4058 O O . PHE B 1 241 ? 4.023 -3.01 16.453 1 67.81 241 PHE B O 1
ATOM 4065 N N . ASN B 1 242 ? 5.059 -3.543 18.438 1 69.75 242 ASN B N 1
ATOM 4066 C CA . ASN B 1 242 ? 3.844 -3.324 19.203 1 69.75 242 ASN B CA 1
ATOM 4067 C C . ASN B 1 242 ? 4.012 -2.174 20.203 1 69.75 242 ASN B C 1
ATOM 4069 O O . ASN B 1 242 ? 4.691 -2.32 21.219 1 69.75 242 ASN B O 1
ATOM 4073 N N . PRO B 1 243 ? 3.465 -1.066 19.75 1 67.88 243 PRO B N 1
ATOM 4074 C CA . PRO B 1 243 ? 3.67 0.121 20.594 1 67.88 243 PRO B CA 1
ATOM 4075 C C . PRO B 1 243 ? 3.158 -0.066 22.016 1 67.88 243 PRO B C 1
ATOM 4077 O O . PRO B 1 243 ? 3.561 0.67 22.922 1 67.88 243 PRO B O 1
ATOM 4080 N N . ASP B 1 244 ? 2.283 -1.069 22.203 1 65.12 244 ASP B N 1
ATOM 4081 C CA . ASP B 1 244 ? 1.729 -1.249 23.547 1 65.12 244 ASP B CA 1
ATOM 4082 C C . ASP B 1 244 ? 2.611 -2.17 24.391 1 65.12 244 ASP B C 1
ATOM 4084 O O . ASP B 1 244 ? 2.381 -2.334 25.578 1 65.12 244 ASP B O 1
ATOM 4088 N N . ASN B 1 245 ? 3.537 -2.961 23.703 1 61.03 245 ASN B N 1
ATOM 4089 C CA . ASN B 1 245 ? 4.406 -3.838 24.469 1 61.03 245 ASN B CA 1
ATOM 4090 C C . ASN B 1 245 ? 5.445 -3.043 25.266 1 61.03 245 ASN B C 1
ATOM 4092 O O . ASN B 1 245 ? 6.398 -3.617 25.797 1 61.03 245 ASN B O 1
ATOM 4096 N N . LYS B 1 246 ? 5.203 -1.997 25.75 1 43.16 246 LYS B N 1
ATOM 4097 C CA . LYS B 1 246 ? 6.223 -1.466 26.656 1 43.16 246 LYS B CA 1
ATOM 4098 C C . LYS B 1 246 ? 6.316 -2.299 27.938 1 43.16 246 LYS B C 1
ATOM 4100 O O . LYS B 1 246 ? 5.297 -2.729 28.469 1 43.16 246 LYS B O 1
#

Organism: NCBI:txid58324

Nearest PDB structures (foldseek):
  7q4i-assembly1_A  TM=9.572E-01  e=5.145E-29  Drosophila melanogaster
  7jhk-assembly1_A  TM=7.277E-01  e=1.385E-07  Homo sapiens
  6wmo-assembly1_B  TM=7.540E-01  e=7.068E-07  Homo sapiens
  8tic-assembly1_C  TM=7.849E-01  e=1.243E-06  Homo sapiens
  2j0b-assembly1_A  TM=7.158E-01  e=4.020E-07  Mus musculus

InterPro domains:
  IPR003378 Fringe-like, glycosyltransferase domain [PF02434] (8-160)
  IPR026050 C1GALT1/C1GALT1-specific chaperone 1 [PTHR23033] (1-239)

Foldseek 3Di:
DEEPVCCVFFQVLCCVFCVVVDPDDAAEYCQDDPPRHDHLVWDDDLLCVQVSVLSVLVVCLVPPLPVDFKDKDEYSQKAFDVVLVCVLPVVDDLLAQEKEAFFFDDQAPLTWHDHQLIMMTGSNVSVLLNVCVVVVVQDSDGSRNGSSSRNSCVSSVRHYDQSADPVRAAQGESAAPVVAADDDDDDPDDPVCVRGPDHAHGHNRRYDPSRTMHGPHTSVSSVVVSCVNPPDDDPPDDDPDDPPPD/DEEDVCCVFFQVLCCVFCVVVDPDDAAEYCDDDPPRHDHLVWDDDLLCVQVSVLSVLVVCLVPPLPVDFKDKDEYSQKAFDVVLVCVLPVVDDLLAQEKEAFFFDPQAPLTWHDHQLIMMTGSNNSVLLNVCVVVVVQDSDGSRNGSSSRNSCVSSVRHYDQSADPVRAAQGESAAPVVAADDDDDDPDDPVCVRGPDHAHGHNRRYDPSRTMHGPHTSVRSVVVSCVNPPDDDPPDDDPDDPVPD

Sequence (492 aa):
MTQPPHLESRTQHVRDTWGKRCNIILYMSSKESDFPTVGLNVSEGRSQLYWKTIRAFQHIHKHHLDDADWFLKADDDTFVVLENLRYGLSKHNTEEPLYFGRRFTPFVKQGYMSGGAGYVLSKEALRRFVKGFADGLCTHNTELEDTGLGQCMETMRVRTGDSRDVLRRQTFHPYPPYYYLPRQLPRPRPWYLLYEHYDPVEGPGCCSDLAISFHYIDAVGMHTLEYYTYHLRPYGYKYRFNPDNKMTQPPHLESRTQHVRDTWGKRCNIILYMSSKESDFPTVGLNVSEGRSQLYWKTIRAFQHIHKHHLDDADWFLKADDDTFVVLENLRYGLSKHNTEEPLYFGRRFTPFVKQGYMSGGAGYVLSKEALRRFVKGFADGLCTHNTELEDTGLGQCMETMRVRTGDSRDVLRRQTFHPYPPYYYLPRQLPRPRPWYLLYEHYDPVEGPGCCSDLAISFHYIDAVGMHTLEYYTYHLRPYGYKYRFNPDNK

Secondary structure (DSSP, 8-state):
---GGGIIIIIHHHHHTGGGG-SS--EEESS--SS-EEE-----SGGGHHHHHHHHHHHHHHHHGGG-SEEEE--TTEEE-HHHHHHHHTTS-TTS-EEEE-EE-SSSTT-EE-TTT-EEEEHHHHHHHHHHHHTTSS----S-HHHHHHHHHHHTTPEEP----TT--B-EESS-GGGTSSPPPS-PPPHHHHTBSSPP--STTSB-TT--EEES--HHHHHHHHHHHHT---TTPPPS--TT--/---GGGIIIIIHHHHHTGGGG-SS--EEESS--SS-EEE-----SGGGHHHHHHHHHHHHHHHHGGG-SEEEE--TTEEE-HHHHHHHHTTS-TTS-EEEE-EE-SSSTT-EE-TTT-EEEEHHHHHHHHHHHHTTSS----S-HHHHHHHHHHHTTPEEP----TT--B-EESS-GGGTSSPPPS-PPPHHHHTBSSPP--STTSB-TT--EEES--HHHHHHHHHHHHT---TTPPPS--TT--

pLDDT: mean 91.45, std 9.4, range [43.16, 98.88]